Protein AF-A0A538J2Z3-F1 (afdb_monomer)

Solvent-accessible surface area (backbone atoms only — not comparable to full-atom values): 19838 Å² total; per-residue (Å²): 131,82,79,68,66,76,46,82,44,80,48,78,45,93,51,27,40,30,35,35,40,40,28,49,48,31,45,45,36,37,40,30,39,32,79,59,36,21,40,73,58,41,66,67,28,48,76,70,48,19,78,34,17,19,33,33,31,33,19,51,90,60,19,40,77,19,42,66,75,55,89,72,81,64,37,55,66,47,54,25,49,51,49,51,51,46,31,58,78,68,70,55,74,42,32,31,36,36,12,30,33,53,16,14,41,27,46,49,46,32,34,67,77,37,52,83,57,40,56,31,40,34,27,30,33,26,42,49,42,49,32,79,48,12,71,60,26,49,51,48,32,53,46,31,73,74,61,33,54,71,52,35,38,69,74,50,41,70,78,65,55,64,57,17,71,59,38,44,72,76,44,59,63,56,56,60,54,51,50,51,44,41,68,54,35,55,58,70,35,41,33,46,50,25,52,23,40,36,66,32,70,71,47,62,92,50,35,60,65,31,71,40,47,31,41,25,37,24,17,62,50,13,86,79,37,39,48,67,44,31,52,54,44,19,74,42,29,65,41,40,36,76,45,74,40,76,66,28,12,51,46,43,50,74,67,40,20,68,61,50,34,51,52,52,49,56,51,46,54,63,67,54,69,63,63,68,91,80,49,58,91,74,33,72,63,55,55,79,59,71,91,52,27,83,42,51,40,22,61,70,38,15,23,76,73,40,32,69,48,36,20,32,31,40,39,39,29,47,53,61,35,65,48,67,33,24,27,25,73,51,14,30,37,38,40,32,31,69,37,44,29,32,40,40,34,50,71,94,46,77,42,84,40,39,62,76,39,72,50,79,43,62,58,48,43,44,34,32,44,31,23,77,31,98,42,48,20,31,30,40,39,35,32,47,63,10,14,45,66,76,63,14,36,82,44,83,47,84,128

Nearest PDB structures (foldseek):
  4uhe-assembly1_A  TM=8.832E-01  e=1.847E-23  Thermogutta terrifontis
  7dq9-assembly4_D  TM=9.118E-01  e=1.592E-19  Alistipes shahii WAL 8301
  8qzu-assembly1_A  TM=8.465E-01  e=1.038E-18  Xenorhabdus hominickii
  3v48-assembly1_B  TM=8.588E-01  e=3.064E-16  Escherichia coli SE11
  6i8w-assembly2_B  TM=7.693E-01  e=3.659E-17  Pseudomonas aeruginosa

Radius of gyration: 25.0 Å; Cα contacts (8 Å, |Δi|>4): 958; chains: 1; bounding box: 60×43×73 Å

Foldseek 3Di:
DDQWDKDWDFDDDPQKTKTKIWTAFAAEEEEAEAQLFALLLQPLQQSLQRQLYTYMGIGFVQGFPMGGRDDDQDALVVRLVVVVRRCVRVVHFAHEYEYAEVSLCNVLSNCLVPVRRHQEYERELYFLQLLVCLVVLQVLLVVCVVPNDLVCCVPPCLVPPQWFPLLCVVPVCVSVVVSVRSVSGDSVSSSSSSNNSNVYDRRLVRQCVNPHAYEYEYEPAEPSRHLVRSVSSQVNHNRRDYHYHYRTGRSCCSRPSVVVSVVVVVSCCVSLVVPDQDDQVPADFDDCDDQCNQKGKGWRFFSNSSDFFKTKIKIKHQAFGKRAWKFFQQWKKKKAWQAAWKWKDWANDIDTDHHGDMDIHDHGTTMMITGHDNGIIMMIMMIGRHRDCVNRDIGGDHD

Structure (mmCIF, N/CA/C/O backbone):
data_AF-A0A538J2Z3-F1
#
_entry.id   AF-A0A538J2Z3-F1
#
loop_
_atom_site.group_PDB
_atom_site.id
_atom_site.type_symbol
_atom_site.label_atom_id
_atom_site.label_alt_id
_atom_site.label_comp_id
_atom_site.label_asym_id
_atom_site.label_entity_id
_atom_site.label_seq_id
_atom_site.pdbx_PDB_ins_code
_atom_site.Cartn_x
_atom_site.Cartn_y
_atom_site.Cartn_z
_atom_site.occupancy
_atom_site.B_iso_or_equiv
_atom_site.auth_seq_id
_atom_site.auth_comp_id
_atom_site.auth_asym_id
_atom_site.auth_atom_id
_atom_site.pdbx_PDB_model_num
ATOM 1 N N . MET A 1 1 ? 8.504 9.462 20.890 1.00 41.00 1 MET A N 1
ATOM 2 C CA . MET A 1 1 ? 7.536 8.517 20.295 1.00 41.00 1 MET A CA 1
ATOM 3 C C . MET A 1 1 ? 8.267 7.197 20.135 1.00 41.00 1 MET A C 1
ATOM 5 O O . MET A 1 1 ? 9.387 7.228 19.637 1.00 41.00 1 MET A O 1
ATOM 9 N N . SER A 1 2 ? 7.738 6.087 20.657 1.00 44.06 2 SER A N 1
ATOM 10 C CA . SER A 1 2 ? 8.337 4.771 20.404 1.00 44.06 2 SER A CA 1
ATOM 11 C C . SER A 1 2 ? 8.216 4.463 18.915 1.00 44.06 2 SER A C 1
ATOM 13 O O . SER A 1 2 ? 7.193 4.767 18.304 1.00 44.06 2 SER A O 1
ATOM 15 N N . ARG A 1 3 ? 9.271 3.908 18.320 1.00 57.22 3 ARG A N 1
ATOM 16 C CA . ARG A 1 3 ? 9.228 3.424 16.939 1.00 57.22 3 ARG A CA 1
ATOM 17 C C . ARG A 1 3 ? 8.173 2.314 16.870 1.00 57.22 3 ARG A C 1
ATOM 19 O O . ARG A 1 3 ? 8.162 1.467 17.762 1.00 57.22 3 ARG A O 1
ATOM 26 N N . ALA A 1 4 ? 7.270 2.364 15.889 1.00 67.38 4 ALA A N 1
ATOM 27 C CA . ALA A 1 4 ? 6.283 1.304 15.697 1.00 67.38 4 ALA A CA 1
ATOM 28 C C . ALA A 1 4 ? 7.004 -0.040 15.514 1.00 67.38 4 ALA A C 1
ATOM 30 O O . ALA A 1 4 ? 8.083 -0.086 14.916 1.00 67.38 4 ALA A O 1
ATOM 31 N N . GLU A 1 5 ? 6.437 -1.111 16.068 1.00 79.94 5 GLU A N 1
ATOM 32 C CA . GLU A 1 5 ? 6.980 -2.454 15.884 1.00 79.94 5 GLU A CA 1
ATOM 33 C C . GLU A 1 5 ? 6.933 -2.824 14.396 1.00 79.94 5 GLU A C 1
ATOM 35 O O . GLU A 1 5 ? 5.937 -2.576 13.713 1.00 79.94 5 GLU A O 1
ATOM 40 N N . VAL A 1 6 ? 8.040 -3.374 13.897 1.00 84.50 6 VAL A N 1
ATOM 41 C CA . VAL A 1 6 ? 8.167 -3.847 12.519 1.00 84.50 6 VAL A CA 1
ATOM 42 C C . VAL A 1 6 ? 8.043 -5.360 12.541 1.00 84.50 6 VAL A C 1
ATOM 44 O O . VAL A 1 6 ? 8.877 -6.036 13.143 1.00 84.50 6 VAL A O 1
ATOM 47 N N . ILE A 1 7 ? 7.013 -5.884 11.883 1.00 87.31 7 ILE A N 1
ATOM 48 C CA . ILE A 1 7 ? 6.755 -7.320 11.807 1.00 87.31 7 ILE A CA 1
ATOM 49 C C . ILE A 1 7 ? 7.101 -7.797 10.400 1.00 87.31 7 ILE A C 1
ATOM 51 O O . ILE A 1 7 ? 6.410 -7.464 9.436 1.00 87.31 7 ILE A O 1
ATOM 55 N N . ASP A 1 8 ? 8.152 -8.604 10.294 1.00 91.31 8 ASP A N 1
ATOM 56 C CA . ASP A 1 8 ? 8.458 -9.338 9.071 1.00 91.31 8 ASP A CA 1
ATOM 57 C C . ASP A 1 8 ? 7.622 -10.623 8.988 1.00 91.31 8 ASP A C 1
ATOM 59 O O . ASP A 1 8 ? 7.495 -11.365 9.967 1.00 91.31 8 ASP A O 1
ATOM 63 N N . ARG A 1 9 ? 7.019 -10.879 7.825 1.00 92.62 9 ARG A N 1
ATOM 64 C CA . ARG A 1 9 ? 6.172 -12.041 7.560 1.00 92.62 9 ARG A CA 1
ATOM 65 C C . ARG A 1 9 ? 6.528 -12.685 6.227 1.00 92.62 9 ARG A C 1
ATOM 67 O O . ARG A 1 9 ? 6.821 -12.024 5.232 1.00 92.62 9 ARG A O 1
ATOM 74 N N . ARG A 1 10 ? 6.403 -14.010 6.216 1.00 96.38 10 ARG A N 1
ATOM 75 C CA . ARG A 1 10 ? 6.408 -14.849 5.020 1.00 96.38 10 ARG A CA 1
ATOM 76 C C . ARG A 1 10 ? 4.995 -15.351 4.782 1.00 96.38 10 ARG A C 1
ATOM 78 O O . ARG A 1 10 ? 4.404 -15.944 5.687 1.00 96.38 10 ARG A O 1
ATOM 85 N N . VAL A 1 11 ? 4.440 -15.071 3.608 1.00 96.19 11 VAL A N 1
ATOM 86 C CA . VAL A 1 11 ? 3.064 -15.450 3.265 1.00 96.19 11 VAL A CA 1
ATOM 87 C C . VAL A 1 11 ? 3.085 -16.268 1.989 1.00 96.19 11 VAL A C 1
ATOM 89 O O . VAL A 1 11 ? 3.467 -15.774 0.932 1.00 96.19 11 VAL A O 1
ATOM 92 N N . VAL A 1 12 ? 2.675 -17.530 2.096 1.00 96.56 12 VAL A N 1
ATOM 93 C CA . VAL A 1 12 ? 2.645 -18.446 0.958 1.00 96.56 12 VAL A CA 1
ATOM 94 C C . VAL A 1 12 ? 1.263 -18.422 0.326 1.00 96.56 12 VAL A C 1
ATOM 96 O O . VAL A 1 12 ? 0.304 -18.916 0.916 1.00 96.56 12 VAL A O 1
ATOM 99 N N . VAL A 1 13 ? 1.174 -17.881 -0.885 1.00 94.38 13 VAL A N 1
ATOM 100 C CA . VAL A 1 13 ? -0.031 -17.902 -1.721 1.00 94.38 13 VAL A CA 1
ATOM 101 C C . VAL A 1 13 ? 0.359 -18.138 -3.172 1.00 94.38 13 VAL A C 1
ATOM 103 O O . VAL A 1 13 ? 1.462 -17.798 -3.588 1.00 94.38 13 VAL A O 1
ATOM 106 N N . ASP A 1 14 ? -0.526 -18.774 -3.936 1.00 90.69 14 ASP A N 1
ATOM 107 C CA . ASP A 1 14 ? -0.345 -19.013 -5.373 1.00 90.69 14 ASP A CA 1
ATOM 108 C C . ASP A 1 14 ? 1.053 -19.546 -5.778 1.00 90.69 14 ASP A C 1
ATOM 110 O O . ASP A 1 14 ? 1.689 -19.102 -6.740 1.00 90.69 14 ASP A O 1
ATOM 114 N N . SER A 1 15 ? 1.559 -20.513 -5.005 1.00 90.00 15 SER A N 1
ATOM 115 C CA . SER A 1 15 ? 2.888 -21.121 -5.189 1.00 90.00 15 SER A CA 1
ATOM 116 C C . SER A 1 15 ? 4.041 -20.107 -5.170 1.00 90.00 15 SER A C 1
ATOM 118 O O . SER A 1 15 ? 5.036 -20.245 -5.885 1.00 90.00 15 SER A O 1
ATOM 120 N N . CYS A 1 16 ? 3.919 -19.075 -4.343 1.00 94.94 16 CYS A N 1
ATOM 121 C CA . CYS A 1 16 ? 4.956 -18.092 -4.087 1.00 94.94 16 CYS A CA 1
ATOM 122 C C . CYS A 1 16 ? 4.977 -17.734 -2.599 1.00 94.94 16 CYS A C 1
ATOM 124 O O . CYS A 1 16 ? 3.941 -17.605 -1.956 1.00 94.94 16 CYS A O 1
ATOM 126 N N . ASP A 1 17 ? 6.179 -17.637 -2.047 1.00 97.06 17 ASP A N 1
ATOM 127 C CA . ASP A 1 17 ? 6.449 -17.260 -0.668 1.00 97.06 17 ASP A CA 1
ATOM 128 C C . ASP A 1 17 ? 6.865 -15.783 -0.637 1.00 97.06 17 ASP A C 1
ATOM 130 O O . ASP A 1 17 ? 8.017 -15.435 -0.932 1.00 97.06 17 ASP A O 1
ATOM 134 N N . PHE A 1 18 ? 5.892 -14.919 -0.346 1.00 98.06 18 PHE A N 1
ATOM 135 C CA . PHE A 1 18 ? 6.031 -13.467 -0.376 1.00 98.06 18 PHE A CA 1
ATOM 136 C C . PHE A 1 18 ? 6.724 -12.939 0.877 1.00 98.06 18 PHE A C 1
ATOM 138 O O . PHE A 1 18 ? 6.361 -13.301 2.000 1.00 98.06 18 PHE A O 1
ATOM 145 N N . ARG A 1 19 ? 7.679 -12.023 0.687 1.00 97.56 19 ARG A N 1
ATOM 146 C CA . ARG A 1 19 ? 8.205 -11.166 1.756 1.00 97.56 19 ARG A CA 1
ATOM 147 C C . ARG A 1 19 ? 7.225 -10.016 1.984 1.00 97.56 19 ARG A C 1
ATOM 149 O O . ARG A 1 19 ? 6.944 -9.240 1.070 1.00 97.56 19 ARG A O 1
ATOM 156 N N . VAL A 1 20 ? 6.724 -9.914 3.212 1.00 98.00 20 VAL A N 1
ATOM 157 C CA . VAL A 1 20 ? 5.805 -8.856 3.637 1.00 98.00 20 VAL A CA 1
ATOM 158 C C . VAL A 1 20 ? 6.331 -8.206 4.903 1.00 98.00 20 VAL A C 1
ATOM 160 O O . VAL A 1 20 ? 6.699 -8.888 5.855 1.00 98.00 20 VAL A O 1
ATOM 163 N N . GLU A 1 21 ? 6.334 -6.882 4.941 1.00 97.38 21 GLU A N 1
ATOM 164 C CA . GLU A 1 21 ? 6.590 -6.114 6.155 1.00 97.38 21 GLU A CA 1
ATOM 165 C C . GLU A 1 21 ? 5.318 -5.405 6.598 1.00 97.38 21 GLU A C 1
ATOM 167 O O . GLU A 1 21 ? 4.647 -4.784 5.776 1.00 97.38 21 GLU A O 1
ATOM 172 N N . VAL A 1 22 ? 4.995 -5.467 7.888 1.00 96.06 22 VAL A N 1
ATOM 173 C CA . VAL A 1 22 ? 3.856 -4.749 8.467 1.00 96.06 22 VAL A CA 1
ATOM 174 C C . VAL A 1 22 ? 4.349 -3.822 9.567 1.00 96.06 22 VAL A C 1
ATOM 176 O O . VAL A 1 22 ? 5.048 -4.260 10.482 1.00 96.06 22 VAL A O 1
ATOM 179 N N . VAL A 1 23 ? 3.969 -2.547 9.481 1.00 93.50 23 VAL A N 1
ATOM 180 C CA . VAL A 1 23 ? 4.311 -1.516 10.466 1.00 93.50 23 VAL A CA 1
ATOM 181 C C . VAL A 1 23 ? 3.078 -0.699 10.822 1.00 93.50 23 VAL A C 1
ATOM 183 O O . VAL A 1 23 ? 2.378 -0.200 9.943 1.00 93.50 23 VAL A O 1
ATOM 186 N N . GLY A 1 24 ? 2.848 -0.510 12.119 1.00 88.44 24 GLY A N 1
ATOM 187 C CA . GLY A 1 24 ? 1.710 0.259 12.618 1.00 88.44 24 GLY A CA 1
ATOM 188 C C . GLY A 1 24 ? 0.384 -0.504 12.579 1.00 88.44 24 GLY A C 1
ATOM 189 O O . GLY A 1 24 ? 0.312 -1.684 12.236 1.00 88.44 24 GLY A O 1
ATOM 190 N N . GLU A 1 25 ? -0.678 0.197 12.961 1.00 80.75 25 GLU A N 1
ATOM 191 C CA .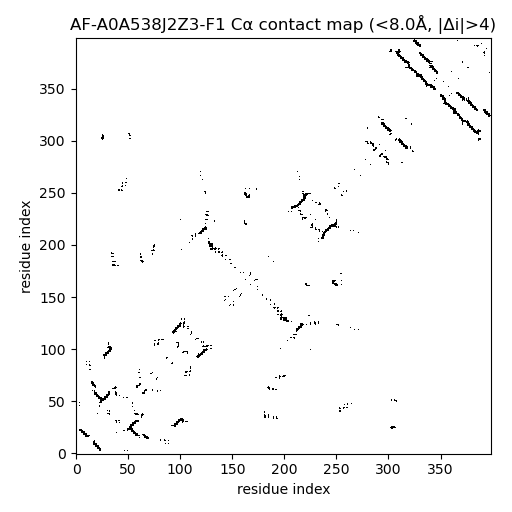 GLU A 1 25 ? -2.040 -0.323 13.067 1.00 80.75 25 GLU A CA 1
ATOM 192 C C . GLU A 1 25 ? -3.026 0.678 12.458 1.00 80.75 25 GLU A C 1
ATOM 194 O O . GLU A 1 25 ? -2.771 1.883 12.427 1.00 80.75 25 GLU A O 1
ATOM 199 N N . GLY A 1 26 ? -4.177 0.176 12.013 1.00 85.25 26 GLY A N 1
ATOM 200 C CA . GLY A 1 26 ? -5.288 0.986 11.533 1.00 85.25 26 GLY A CA 1
ATOM 201 C C . GLY A 1 26 ? -5.664 0.696 10.094 1.00 85.25 26 GLY A C 1
ATOM 202 O O . GLY A 1 26 ? -5.725 -0.466 9.698 1.00 85.25 26 GLY A O 1
ATOM 203 N N . ILE A 1 27 ? -5.975 1.736 9.317 1.00 87.94 27 ILE A N 1
ATOM 204 C CA . ILE A 1 27 ? -6.420 1.547 7.931 1.00 87.94 27 ILE A CA 1
ATOM 205 C C . ILE A 1 27 ? -5.251 0.971 7.113 1.00 87.94 27 ILE A C 1
ATOM 207 O O . ILE A 1 27 ? -4.165 1.556 7.138 1.00 87.94 27 ILE A O 1
ATOM 211 N N . PRO A 1 28 ? -5.442 -0.155 6.400 1.00 94.88 28 PRO A N 1
ATOM 212 C CA . PRO A 1 28 ? -4.362 -0.793 5.664 1.00 94.88 28 PRO A CA 1
ATOM 213 C C . PRO A 1 28 ? -3.946 0.042 4.450 1.00 94.88 28 PRO A C 1
ATOM 215 O O . PRO A 1 28 ? -4.768 0.363 3.585 1.00 94.88 28 PRO A O 1
ATOM 218 N N . VAL A 1 29 ? -2.655 0.364 4.385 1.00 98.25 29 VAL A N 1
ATOM 219 C CA . VAL A 1 29 ? -1.991 1.069 3.284 1.00 98.25 29 VAL A CA 1
ATOM 220 C C . VAL A 1 29 ? -0.923 0.142 2.715 1.00 98.25 29 VAL A C 1
ATOM 222 O O . VAL A 1 29 ? 0.099 -0.102 3.352 1.00 98.25 29 VAL A O 1
ATOM 225 N N . VAL A 1 30 ? -1.165 -0.393 1.522 1.00 98.75 30 VAL A N 1
ATOM 226 C CA . VAL A 1 30 ? -0.292 -1.388 0.890 1.00 98.75 30 VAL A CA 1
ATOM 227 C C . VAL A 1 30 ? 0.628 -0.690 -0.103 1.00 98.75 30 VAL A C 1
ATOM 229 O O . VAL A 1 30 ? 0.150 -0.049 -1.040 1.00 98.75 30 VAL A O 1
ATOM 232 N N . LEU A 1 31 ? 1.937 -0.809 0.109 1.00 98.81 31 LEU A N 1
ATOM 233 C CA . LEU A 1 31 ? 2.979 -0.160 -0.678 1.00 98.81 31 LEU A CA 1
ATOM 234 C C . LEU A 1 31 ? 3.563 -1.140 -1.708 1.00 98.81 31 LEU A C 1
ATOM 236 O O . LEU A 1 31 ? 4.157 -2.155 -1.341 1.00 98.81 31 LEU A O 1
ATOM 240 N N . LEU A 1 32 ? 3.416 -0.823 -2.998 1.00 98.75 32 LEU A N 1
ATOM 241 C CA . LEU A 1 32 ? 3.854 -1.651 -4.128 1.00 98.75 32 LEU A CA 1
ATOM 242 C C . LEU A 1 32 ? 5.011 -0.972 -4.867 1.00 98.75 32 LEU A C 1
ATOM 244 O O . LEU A 1 32 ? 4.852 0.112 -5.429 1.00 98.75 32 LEU A O 1
ATOM 248 N N . HIS A 1 33 ? 6.187 -1.595 -4.857 1.00 98.31 33 HIS A N 1
ATOM 249 C CA . HIS A 1 33 ? 7.401 -1.015 -5.435 1.00 98.31 33 HIS A CA 1
ATOM 250 C C . HIS A 1 33 ? 7.416 -1.029 -6.978 1.00 98.31 33 HIS A C 1
ATOM 252 O O . HIS A 1 33 ? 6.667 -1.759 -7.630 1.00 98.31 33 HIS A O 1
ATOM 258 N N . GLY A 1 34 ? 8.303 -0.218 -7.561 1.00 96.44 34 GLY A N 1
ATOM 259 C CA . GLY A 1 34 ? 8.553 -0.172 -9.001 1.00 96.44 34 GLY A CA 1
ATOM 260 C C . GLY A 1 34 ? 9.442 -1.307 -9.519 1.00 96.44 34 GLY A C 1
ATOM 261 O O . GLY A 1 34 ? 9.968 -2.118 -8.757 1.00 96.44 34 GLY A O 1
ATOM 262 N N . LEU A 1 35 ? 9.629 -1.345 -10.840 1.00 94.19 35 LEU A N 1
ATOM 263 C CA . LEU A 1 35 ? 10.481 -2.322 -11.519 1.00 94.19 35 LEU A CA 1
ATOM 264 C C . LEU A 1 35 ? 11.902 -2.303 -10.942 1.00 94.19 35 LEU A C 1
ATOM 266 O O . LEU A 1 35 ? 12.519 -1.240 -10.857 1.00 94.19 35 LEU A O 1
ATOM 270 N N . GLY A 1 36 ? 12.437 -3.480 -10.612 1.00 88.31 36 GLY A N 1
ATOM 271 C CA . GLY A 1 36 ? 13.819 -3.597 -10.145 1.00 88.31 36 GLY A CA 1
ATOM 272 C C . GLY A 1 36 ? 14.089 -3.061 -8.746 1.00 88.31 36 GLY A C 1
ATOM 273 O O . GLY A 1 36 ? 15.242 -2.950 -8.342 1.00 88.31 36 GLY A O 1
ATOM 274 N N . ALA A 1 37 ? 13.035 -2.702 -8.026 1.00 93.12 37 ALA A N 1
ATOM 275 C CA . ALA A 1 37 ? 13.090 -2.390 -6.615 1.00 93.12 37 ALA A CA 1
ATOM 276 C C . ALA A 1 37 ? 12.543 -3.571 -5.800 1.00 93.12 37 ALA A C 1
ATOM 278 O O . ALA A 1 37 ? 12.226 -4.630 -6.335 1.00 93.12 37 ALA A O 1
ATOM 279 N N . SER A 1 38 ? 12.429 -3.364 -4.498 1.00 96.50 38 SER A N 1
ATOM 280 C CA . SER A 1 38 ? 11.701 -4.213 -3.561 1.00 96.50 38 SER A CA 1
ATOM 281 C C . SER A 1 38 ? 10.982 -3.306 -2.555 1.00 96.50 38 SER A C 1
ATOM 283 O O . SER A 1 38 ? 11.016 -2.075 -2.682 1.00 96.50 38 SER A O 1
ATOM 285 N N . SER A 1 39 ? 10.360 -3.876 -1.527 1.00 96.12 39 SER A N 1
ATOM 286 C CA . SER A 1 39 ? 9.827 -3.152 -0.365 1.00 96.12 39 SER A CA 1
ATOM 287 C C . SER A 1 39 ? 10.819 -2.141 0.227 1.00 96.12 39 SER A C 1
ATOM 289 O O . SER A 1 39 ? 10.395 -1.089 0.705 1.00 96.12 39 SER A O 1
ATOM 291 N N . VAL A 1 40 ? 12.131 -2.384 0.108 1.00 95.75 40 VAL A N 1
ATOM 292 C CA . VAL A 1 40 ? 13.205 -1.482 0.567 1.00 95.75 40 VAL A CA 1
ATOM 293 C C . VAL A 1 40 ? 13.078 -0.064 -0.007 1.00 95.75 40 VAL A C 1
ATOM 295 O O . VAL A 1 40 ? 13.446 0.895 0.671 1.00 95.75 40 VAL A O 1
ATOM 298 N N . LEU A 1 41 ? 12.488 0.110 -1.198 1.00 97.19 41 LEU A N 1
ATOM 299 C CA . LEU A 1 41 ? 12.209 1.431 -1.785 1.00 97.19 41 LEU A CA 1
ATOM 300 C C . LEU A 1 41 ? 11.458 2.358 -0.818 1.00 97.19 41 LEU A C 1
ATOM 302 O O . LEU A 1 41 ? 11.676 3.566 -0.801 1.00 97.19 41 LEU A O 1
ATOM 306 N N . TRP A 1 42 ? 10.579 1.791 0.004 1.00 97.81 42 TRP A N 1
ATOM 307 C CA . TRP A 1 42 ? 9.683 2.541 0.872 1.00 97.81 42 TRP A CA 1
ATOM 308 C C . TRP A 1 42 ? 10.282 2.886 2.236 1.00 97.81 42 TRP A C 1
ATOM 310 O O . TRP A 1 42 ? 9.592 3.502 3.046 1.00 97.81 42 TRP A O 1
ATOM 320 N N . HIS A 1 43 ? 11.540 2.532 2.524 1.00 94.69 43 HIS A N 1
ATOM 321 C CA . HIS A 1 43 ? 12.116 2.713 3.863 1.00 94.69 43 HIS A CA 1
ATOM 322 C C . HIS A 1 43 ? 12.129 4.180 4.343 1.00 94.69 43 HIS A C 1
ATOM 324 O O . HIS A 1 43 ? 11.993 4.407 5.545 1.00 94.69 43 HIS A O 1
ATOM 330 N N . ARG A 1 44 ? 12.226 5.169 3.433 1.00 96.25 44 ARG A N 1
ATOM 331 C CA . ARG A 1 44 ? 12.131 6.609 3.765 1.00 96.25 44 ARG A CA 1
ATOM 332 C C . ARG A 1 44 ? 10.690 7.108 3.956 1.00 96.25 44 ARG A C 1
ATOM 334 O O . ARG A 1 44 ? 10.478 8.130 4.592 1.00 96.25 44 ARG A O 1
ATOM 341 N N . VAL A 1 45 ? 9.694 6.388 3.434 1.00 97.81 45 VAL A N 1
ATOM 342 C CA . VAL A 1 45 ? 8.269 6.784 3.442 1.00 97.81 45 VAL A CA 1
ATOM 343 C C . VAL A 1 45 ? 7.481 6.075 4.552 1.00 97.81 45 VAL A C 1
ATOM 345 O O . VAL A 1 45 ? 6.602 6.665 5.182 1.00 97.81 45 VAL A O 1
ATOM 348 N N . ARG A 1 46 ? 7.808 4.806 4.820 1.00 95.69 46 ARG A N 1
ATOM 349 C CA . ARG A 1 46 ? 7.095 3.900 5.734 1.00 95.69 46 ARG A CA 1
ATOM 350 C C . ARG A 1 46 ? 6.826 4.514 7.105 1.00 95.69 46 ARG A C 1
ATOM 352 O O . ARG A 1 46 ? 5.680 4.531 7.551 1.00 95.69 46 ARG A O 1
ATOM 359 N N . ASP A 1 47 ? 7.868 5.023 7.763 1.00 91.88 47 ASP A N 1
ATOM 360 C CA . ASP A 1 47 ? 7.774 5.503 9.149 1.00 91.88 47 ASP A CA 1
ATOM 361 C C . ASP A 1 47 ? 6.903 6.778 9.247 1.00 91.88 47 ASP A C 1
ATOM 363 O O . ASP A 1 47 ? 6.259 7.002 10.271 1.00 91.88 47 ASP A O 1
ATOM 367 N N . GLY A 1 48 ? 6.812 7.576 8.173 1.00 92.31 48 GLY A N 1
ATOM 368 C CA . GLY A 1 48 ? 5.932 8.748 8.093 1.00 92.31 48 GLY A CA 1
ATOM 369 C C . GLY A 1 48 ? 4.453 8.406 7.862 1.00 92.31 48 GLY A C 1
ATOM 370 O O . GLY A 1 48 ? 3.558 9.147 8.285 1.00 92.31 48 GLY A O 1
ATOM 371 N N . LEU A 1 49 ? 4.173 7.261 7.231 1.00 94.31 49 LEU A N 1
ATOM 372 C CA . LEU A 1 49 ? 2.809 6.767 7.031 1.00 94.31 49 LEU A CA 1
ATOM 373 C C . LEU A 1 49 ? 2.293 5.957 8.227 1.00 94.31 49 LEU A C 1
ATOM 375 O O . LEU A 1 49 ? 1.115 6.064 8.534 1.00 94.31 49 LEU A O 1
ATOM 379 N N . ALA A 1 50 ? 3.143 5.221 8.949 1.00 90.50 50 ALA A N 1
ATOM 380 C CA . ALA A 1 50 ? 2.732 4.325 10.041 1.00 90.50 50 ALA A CA 1
ATOM 381 C C . ALA A 1 50 ? 1.812 4.937 11.130 1.00 90.50 50 ALA A C 1
ATOM 383 O O . ALA A 1 50 ? 0.964 4.221 11.666 1.00 90.50 50 ALA A O 1
ATOM 384 N N . PRO A 1 51 ? 1.907 6.231 11.500 1.00 83.81 51 PRO A N 1
ATOM 385 C CA . PRO A 1 51 ? 0.971 6.814 12.458 1.00 83.81 51 PRO A CA 1
ATOM 386 C C . PRO A 1 51 ? -0.472 6.858 11.919 1.00 83.81 51 PRO A C 1
ATOM 388 O O . PRO A 1 51 ? -0.788 7.670 11.042 1.00 83.81 51 PRO A O 1
ATOM 391 N N . GLY A 1 52 ? -1.345 6.022 12.494 1.00 79.25 52 GLY A N 1
ATOM 392 C CA . GLY A 1 52 ? -2.774 5.911 12.157 1.00 79.25 52 GLY A CA 1
ATOM 393 C C . GLY A 1 52 ? -3.096 4.952 11.003 1.00 79.25 52 GLY A C 1
ATOM 394 O O . GLY A 1 52 ? -4.269 4.781 10.667 1.00 79.25 52 GLY A O 1
ATOM 395 N N . TYR A 1 53 ? -2.075 4.328 10.411 1.00 89.25 53 TYR A N 1
ATOM 396 C CA . TYR A 1 53 ? -2.211 3.412 9.285 1.00 89.25 53 TYR A CA 1
ATOM 397 C C . TYR A 1 53 ? -1.427 2.122 9.538 1.00 89.25 53 TYR A C 1
ATOM 399 O O . TYR A 1 53 ? -0.305 2.147 10.042 1.00 89.25 53 TYR A O 1
ATOM 407 N N . GLN A 1 54 ? -1.995 0.991 9.123 1.00 93.00 54 GLN A N 1
ATOM 408 C CA . GLN A 1 54 ? -1.254 -0.263 9.022 1.00 93.00 54 GLN A CA 1
ATOM 409 C C . GLN A 1 54 ? -0.539 -0.273 7.669 1.00 93.00 54 GLN A C 1
ATOM 411 O O . GLN A 1 54 ? -1.155 -0.523 6.633 1.00 93.00 54 GLN A O 1
ATOM 416 N N . VAL A 1 55 ? 0.753 0.038 7.657 1.00 97.81 55 VAL A N 1
ATOM 417 C CA . VAL A 1 55 ? 1.549 0.104 6.429 1.00 97.81 55 VAL A CA 1
ATOM 418 C C . VAL A 1 55 ? 2.083 -1.286 6.110 1.00 97.81 55 VAL A C 1
ATOM 420 O O . VAL A 1 55 ? 2.795 -1.882 6.916 1.00 97.81 55 VAL A O 1
ATOM 423 N N . VAL A 1 56 ? 1.733 -1.797 4.932 1.00 98.44 56 VAL A N 1
ATOM 424 C CA . VAL A 1 56 ? 2.072 -3.146 4.471 1.00 98.44 56 VAL A CA 1
ATOM 425 C C . VAL A 1 56 ? 2.948 -3.037 3.233 1.00 98.44 56 VAL A C 1
ATOM 427 O O . VAL A 1 56 ? 2.492 -2.582 2.189 1.00 98.44 56 VAL A O 1
ATOM 430 N N . LEU A 1 57 ? 4.208 -3.438 3.334 1.00 98.31 57 LEU A N 1
ATOM 431 C CA . LEU A 1 57 ? 5.150 -3.418 2.223 1.00 98.31 57 LEU A CA 1
ATOM 432 C C . LEU A 1 57 ? 5.256 -4.829 1.667 1.00 98.31 57 LEU A C 1
ATOM 434 O O . LEU A 1 57 ? 5.408 -5.782 2.431 1.00 98.31 57 LEU A O 1
ATOM 438 N N . VAL A 1 58 ? 5.196 -4.957 0.347 1.00 97.50 58 VAL A N 1
ATOM 439 C CA . VAL A 1 58 ? 5.234 -6.253 -0.332 1.00 97.50 58 VAL A CA 1
ATOM 440 C C . VAL A 1 58 ? 6.363 -6.250 -1.347 1.00 97.50 58 VAL A C 1
ATOM 442 O O . VAL A 1 58 ? 6.434 -5.344 -2.178 1.00 97.50 58 VAL A O 1
ATOM 445 N N . ASP A 1 59 ? 7.206 -7.279 -1.312 1.00 98.06 59 ASP A N 1
ATOM 446 C CA . ASP A 1 59 ? 8.061 -7.620 -2.449 1.00 98.06 59 ASP A CA 1
ATOM 447 C C . ASP A 1 59 ? 7.206 -8.364 -3.476 1.00 98.06 59 ASP A C 1
ATOM 449 O O . ASP A 1 59 ? 6.716 -9.464 -3.210 1.00 98.06 59 ASP A O 1
ATOM 453 N N . LEU A 1 60 ? 6.986 -7.763 -4.645 1.00 97.88 60 LEU A N 1
ATOM 454 C CA . LEU A 1 60 ? 6.210 -8.381 -5.718 1.00 97.88 60 LEU A CA 1
ATOM 455 C C . LEU A 1 60 ? 6.865 -9.691 -6.186 1.00 97.88 60 LEU A C 1
ATOM 457 O O . LEU A 1 60 ? 8.065 -9.914 -6.020 1.00 97.88 60 LEU A O 1
ATOM 461 N N . ARG A 1 61 ? 6.077 -10.566 -6.822 1.00 97.19 61 ARG A N 1
ATOM 462 C CA . ARG A 1 61 ? 6.598 -11.790 -7.443 1.00 97.19 61 ARG A CA 1
ATOM 463 C C . ARG A 1 61 ? 7.742 -11.449 -8.405 1.00 97.19 61 ARG A C 1
ATOM 465 O O . ARG A 1 61 ? 7.560 -10.635 -9.315 1.00 97.19 61 ARG A O 1
ATOM 472 N N . GLY A 1 62 ? 8.879 -12.120 -8.219 1.00 95.12 62 GLY A N 1
ATOM 473 C CA . GLY A 1 62 ? 10.103 -11.902 -8.992 1.00 95.12 62 GLY A CA 1
ATOM 474 C C . GLY A 1 62 ? 10.936 -10.705 -8.524 1.00 95.12 62 GLY A C 1
ATOM 475 O O . GLY A 1 62 ? 11.737 -10.200 -9.304 1.00 95.12 62 GLY A O 1
ATOM 476 N N . ALA A 1 63 ? 10.734 -10.210 -7.302 1.00 95.94 63 ALA A N 1
ATOM 477 C CA . ALA A 1 63 ? 11.485 -9.088 -6.752 1.00 95.94 63 ALA A CA 1
ATOM 478 C C . ALA A 1 63 ? 11.930 -9.336 -5.307 1.00 95.94 63 ALA A C 1
ATOM 480 O O . ALA A 1 63 ? 11.282 -10.069 -4.556 1.00 95.94 63 ALA A O 1
ATOM 481 N N . GLY A 1 64 ? 13.027 -8.678 -4.925 1.00 94.56 64 GLY A N 1
ATOM 482 C CA . GLY A 1 64 ? 13.556 -8.691 -3.563 1.00 94.56 64 GLY A CA 1
ATOM 483 C C . GLY A 1 64 ? 13.722 -10.099 -2.987 1.00 94.56 64 GLY A C 1
ATOM 484 O O . GLY A 1 64 ? 14.364 -10.963 -3.580 1.00 94.56 64 GLY A O 1
ATOM 485 N N . GLU A 1 65 ? 13.142 -10.326 -1.812 1.00 95.00 65 GLU A N 1
ATOM 486 C CA . GLU A 1 65 ? 13.231 -11.593 -1.087 1.00 95.00 65 GLU A CA 1
ATOM 487 C C . GLU A 1 65 ? 12.040 -12.531 -1.345 1.00 95.00 65 GLU A C 1
ATOM 489 O O . GLU A 1 65 ? 11.982 -13.624 -0.766 1.00 95.00 65 GLU A O 1
ATOM 494 N N . THR A 1 66 ? 11.074 -12.146 -2.183 1.00 96.44 66 THR A N 1
ATOM 495 C CA . THR A 1 66 ? 9.945 -13.012 -2.557 1.00 96.44 66 THR A CA 1
ATOM 496 C C . THR A 1 66 ? 10.435 -14.192 -3.395 1.00 96.44 66 THR A C 1
ATOM 498 O O . THR A 1 66 ? 11.156 -14.029 -4.376 1.00 96.44 66 THR A O 1
ATOM 501 N N . ARG A 1 67 ? 10.051 -15.415 -3.004 1.00 94.44 67 ARG A N 1
ATOM 502 C CA . ARG A 1 67 ? 10.545 -16.661 -3.615 1.00 94.44 67 ARG A CA 1
ATOM 503 C C . ARG A 1 67 ? 9.422 -17.380 -4.340 1.00 94.44 67 ARG A C 1
ATOM 505 O O . ARG A 1 67 ? 8.419 -17.745 -3.734 1.00 94.44 67 ARG A O 1
ATOM 512 N N . GLU A 1 68 ? 9.589 -17.629 -5.631 1.00 92.19 68 GLU A N 1
ATOM 513 C CA . GLU A 1 68 ? 8.655 -18.471 -6.381 1.00 92.19 68 GLU A CA 1
ATOM 514 C C . GLU A 1 68 ? 8.917 -19.952 -6.081 1.00 92.19 68 GLU A C 1
ATOM 516 O O . GLU A 1 68 ? 10.043 -20.427 -6.225 1.00 92.19 68 GLU A O 1
ATOM 521 N N . ILE A 1 69 ? 7.873 -20.678 -5.666 1.00 90.25 69 ILE A N 1
ATOM 522 C CA . ILE A 1 69 ? 7.910 -22.142 -5.537 1.00 90.25 69 ILE A CA 1
ATOM 523 C C . ILE A 1 69 ? 7.747 -22.741 -6.936 1.00 90.25 69 ILE A C 1
ATOM 525 O O . ILE A 1 69 ? 8.583 -23.530 -7.367 1.00 90.25 69 ILE A O 1
ATOM 529 N N . ASP A 1 70 ? 6.729 -22.270 -7.663 1.00 86.25 70 ASP A N 1
ATOM 530 C CA . ASP A 1 70 ? 6.524 -22.558 -9.080 1.00 86.25 70 ASP A CA 1
ATOM 531 C C . ASP A 1 70 ? 6.629 -21.260 -9.888 1.00 86.25 70 ASP A C 1
ATOM 533 O O . ASP A 1 70 ? 5.883 -20.304 -9.652 1.00 86.25 70 ASP A O 1
ATOM 537 N N . ARG A 1 71 ? 7.560 -21.221 -10.853 1.00 86.81 71 ARG A N 1
ATOM 538 C CA . ARG A 1 71 ? 7.767 -20.043 -11.710 1.00 86.81 71 ARG A CA 1
ATOM 539 C C . ARG A 1 71 ? 6.567 -19.826 -12.629 1.00 86.81 71 ARG A C 1
ATOM 541 O O . ARG A 1 71 ? 6.200 -20.718 -13.395 1.00 86.81 71 ARG A O 1
ATOM 548 N N . LYS A 1 72 ? 6.017 -18.610 -12.608 1.00 88.88 72 LYS A N 1
ATOM 549 C CA . LYS A 1 72 ? 4.923 -18.181 -13.497 1.00 88.88 72 LYS A CA 1
ATOM 550 C C . LYS A 1 72 ? 5.362 -17.136 -14.513 1.00 88.88 72 LYS A C 1
ATOM 552 O O . LYS A 1 72 ? 6.375 -16.461 -14.352 1.00 88.88 72 LYS A O 1
ATOM 557 N N . GLU A 1 73 ? 4.582 -16.976 -15.574 1.00 93.19 73 GLU A N 1
ATOM 558 C CA . GLU A 1 73 ? 4.737 -15.816 -16.448 1.00 93.19 73 GLU A CA 1
ATOM 559 C C . GLU A 1 73 ? 4.350 -14.544 -15.682 1.00 93.19 73 GLU A C 1
ATOM 561 O O . GLU A 1 73 ? 3.302 -14.490 -15.030 1.00 93.19 73 GLU A O 1
ATOM 566 N N . LEU A 1 74 ? 5.221 -13.534 -15.724 1.00 96.56 74 LEU A N 1
ATOM 567 C CA . LEU A 1 74 ? 4.958 -12.248 -15.087 1.00 96.56 74 LEU A CA 1
ATOM 568 C C . LEU A 1 74 ? 4.104 -11.394 -16.022 1.00 96.56 74 LEU A C 1
ATOM 570 O O . LEU A 1 74 ? 4.387 -11.275 -17.210 1.00 96.56 74 LEU A O 1
ATOM 574 N N . SER A 1 75 ? 3.053 -10.802 -15.473 1.00 97.06 75 SER A N 1
ATOM 575 C CA . SER A 1 75 ? 2.153 -9.892 -16.173 1.00 97.06 75 SER A CA 1
ATOM 576 C C . SER A 1 75 ? 1.400 -9.050 -15.144 1.00 97.06 75 SER A C 1
ATOM 578 O O . SER A 1 75 ? 1.352 -9.409 -13.964 1.00 97.06 75 SER A O 1
ATOM 580 N N . LEU A 1 76 ? 0.764 -7.959 -15.583 1.00 97.38 76 LEU A N 1
ATOM 581 C CA . LEU A 1 76 ? -0.126 -7.180 -14.713 1.00 97.38 76 LEU A CA 1
ATOM 582 C C . LEU A 1 76 ? -1.245 -8.046 -14.115 1.00 97.38 76 LEU A C 1
ATOM 584 O O . LEU A 1 76 ? -1.585 -7.866 -12.949 1.00 97.38 76 LEU A O 1
ATOM 588 N N . GLU A 1 77 ? -1.774 -9.011 -14.874 1.00 97.06 77 GLU A N 1
ATOM 589 C CA . GLU A 1 77 ? -2.771 -9.966 -14.376 1.00 97.06 77 GLU A CA 1
ATOM 590 C C . GLU A 1 77 ? -2.193 -10.856 -13.270 1.00 97.06 77 GLU A C 1
ATOM 592 O O . GLU A 1 77 ? -2.808 -10.979 -12.214 1.00 97.06 77 GLU A O 1
ATOM 597 N N . THR A 1 78 ? -0.993 -11.412 -13.472 1.00 97.31 78 THR A N 1
ATOM 598 C CA . THR A 1 78 ? -0.319 -12.255 -12.473 1.00 97.31 78 THR A CA 1
ATOM 599 C C . THR A 1 78 ? -0.088 -11.480 -11.176 1.00 97.31 78 THR A C 1
ATOM 601 O O . THR A 1 78 ? -0.516 -11.932 -10.119 1.00 97.31 78 THR A O 1
ATOM 604 N N . TRP A 1 79 ? 0.502 -10.280 -11.243 1.00 98.06 79 TRP A N 1
ATOM 605 C CA . TRP A 1 79 ? 0.770 -9.476 -10.045 1.00 98.06 79 TRP A CA 1
ATOM 606 C C . TRP A 1 79 ? -0.509 -9.010 -9.337 1.00 98.06 79 TRP A C 1
ATOM 608 O O . TRP A 1 79 ? -0.558 -8.991 -8.109 1.00 98.06 79 TRP A O 1
ATOM 618 N N . ALA A 1 80 ? -1.560 -8.644 -10.078 1.00 98.00 80 ALA A N 1
ATOM 619 C CA . ALA A 1 80 ? -2.839 -8.266 -9.474 1.00 98.00 80 ALA A CA 1
ATOM 620 C C . ALA A 1 80 ? -3.576 -9.472 -8.860 1.00 98.00 80 ALA A C 1
ATOM 622 O O . ALA A 1 80 ? -4.285 -9.316 -7.863 1.00 98.00 80 ALA A O 1
ATOM 623 N N . GLY A 1 81 ? -3.418 -10.665 -9.440 1.00 97.75 81 GLY A N 1
ATOM 624 C CA . GLY A 1 81 ? -3.902 -11.928 -8.884 1.00 97.75 81 GLY A CA 1
ATOM 625 C C . GLY A 1 81 ? -3.187 -12.288 -7.583 1.00 97.75 81 GLY A C 1
ATOM 626 O O . GLY A 1 81 ? -3.850 -12.492 -6.569 1.00 97.75 81 GLY A O 1
ATOM 627 N N . ASP A 1 82 ? -1.852 -12.253 -7.593 1.00 97.94 82 ASP A N 1
ATOM 628 C CA . ASP A 1 82 ? -1.009 -12.454 -6.410 1.00 97.94 82 ASP A CA 1
ATOM 629 C C . ASP A 1 82 ? -1.397 -11.495 -5.279 1.00 97.94 82 ASP A C 1
ATOM 631 O O . ASP A 1 82 ? -1.580 -11.913 -4.138 1.00 97.94 82 ASP A O 1
ATOM 635 N N . LEU A 1 83 ? -1.586 -10.209 -5.601 1.00 98.44 83 LEU A N 1
ATOM 636 C CA . LEU A 1 83 ? -2.017 -9.208 -4.629 1.00 98.44 83 LEU A CA 1
ATOM 637 C C . LEU A 1 83 ? -3.377 -9.566 -4.015 1.00 98.44 83 LEU A C 1
ATOM 639 O O . LEU A 1 83 ? -3.560 -9.400 -2.816 1.00 98.44 83 LEU A O 1
ATOM 643 N N . ALA A 1 84 ? -4.331 -10.078 -4.794 1.00 98.00 84 ALA A N 1
ATOM 644 C CA . ALA A 1 84 ? -5.636 -10.472 -4.264 1.00 98.00 84 ALA A CA 1
ATOM 645 C C . ALA A 1 84 ? -5.549 -11.631 -3.270 1.00 98.00 84 ALA A C 1
ATOM 647 O O . ALA A 1 84 ? -6.128 -11.546 -2.187 1.00 98.00 84 ALA A O 1
ATOM 648 N N . GLU A 1 85 ? -4.806 -12.680 -3.622 1.00 97.69 85 GLU A N 1
ATOM 649 C CA . GLU A 1 85 ? -4.584 -13.828 -2.741 1.00 97.69 85 GLU A CA 1
ATOM 650 C C . GLU A 1 85 ? -3.817 -13.413 -1.479 1.00 97.69 85 GLU A C 1
ATOM 652 O O . GLU A 1 85 ? -4.170 -13.813 -0.369 1.00 97.69 85 GLU A O 1
ATOM 657 N N . LEU A 1 86 ? -2.812 -12.545 -1.628 1.00 97.75 86 LEU A N 1
ATOM 658 C CA . LEU A 1 86 ? -2.013 -12.043 -0.516 1.00 97.75 86 LEU A CA 1
ATOM 659 C C . LEU A 1 86 ? -2.851 -11.215 0.464 1.00 97.75 86 LEU A C 1
ATOM 661 O O . LEU A 1 86 ? -2.771 -11.428 1.673 1.00 97.75 86 LEU A O 1
ATOM 665 N N . LEU A 1 87 ? -3.676 -10.293 -0.043 1.00 97.38 87 LEU A N 1
ATOM 666 C CA . LEU A 1 87 ? -4.584 -9.501 0.791 1.00 97.38 87 LEU A CA 1
ATOM 667 C C . LEU A 1 87 ? -5.593 -10.397 1.515 1.00 97.38 87 LEU A C 1
ATOM 669 O O . LEU A 1 87 ? -5.819 -10.205 2.709 1.00 97.38 87 LEU A O 1
ATOM 673 N N . GLY A 1 88 ? -6.129 -11.415 0.832 1.00 96.12 88 GLY A N 1
ATOM 674 C CA . GLY A 1 88 ? -7.005 -12.417 1.438 1.00 96.12 88 GLY A CA 1
ATOM 675 C C . GLY A 1 88 ? -6.324 -13.192 2.570 1.00 96.12 88 GLY A C 1
ATOM 676 O O . GLY A 1 88 ? -6.875 -13.292 3.664 1.00 96.12 88 GLY A O 1
ATOM 677 N N . ALA A 1 89 ? -5.098 -13.675 2.351 1.00 96.00 89 ALA A N 1
ATOM 678 C CA . ALA A 1 89 ? -4.321 -14.401 3.359 1.00 96.00 89 ALA A CA 1
ATOM 679 C C . ALA A 1 89 ? -3.914 -13.529 4.560 1.00 96.00 89 ALA A C 1
ATOM 681 O O . ALA A 1 89 ? -3.772 -14.034 5.674 1.00 96.00 89 ALA A O 1
ATOM 682 N N . LEU A 1 90 ? -3.742 -12.222 4.350 1.00 93.56 90 LEU A N 1
ATOM 683 C CA . LEU A 1 90 ? -3.463 -11.248 5.407 1.00 93.56 90 LEU A CA 1
ATOM 684 C C . LEU A 1 90 ? -4.729 -10.747 6.124 1.00 93.56 90 LEU A C 1
ATOM 686 O O . LEU A 1 90 ? -4.603 -10.028 7.115 1.00 93.56 90 LEU A O 1
ATOM 690 N N . GLY A 1 91 ? -5.928 -11.102 5.645 1.00 93.62 91 GLY A N 1
ATOM 691 C CA . GLY A 1 91 ? -7.196 -10.587 6.171 1.00 93.62 91 GLY A CA 1
ATOM 692 C C . GLY A 1 91 ? -7.397 -9.089 5.917 1.00 93.62 91 GLY A C 1
ATOM 693 O O . GLY A 1 91 ? -8.088 -8.417 6.679 1.00 93.62 91 GLY A O 1
ATOM 694 N N . ILE A 1 92 ? -6.759 -8.540 4.879 1.00 95.31 92 ILE A N 1
ATOM 695 C CA . ILE A 1 92 ? -6.814 -7.116 4.549 1.00 95.31 92 ILE A CA 1
ATOM 696 C C . ILE A 1 92 ? -7.981 -6.857 3.601 1.00 95.31 92 ILE A C 1
ATOM 698 O O . ILE A 1 92 ? -7.955 -7.234 2.430 1.00 95.31 92 ILE A O 1
ATOM 702 N N . GLU A 1 93 ? -8.979 -6.130 4.095 1.00 90.50 93 GLU A N 1
ATOM 703 C CA . GLU A 1 93 ? -10.148 -5.739 3.313 1.00 90.50 93 GLU A CA 1
ATOM 704 C C . GLU A 1 93 ? -10.106 -4.262 2.915 1.00 90.50 93 GLU A C 1
ATOM 706 O O . GLU A 1 93 ? -9.987 -3.355 3.751 1.00 90.50 93 GLU A O 1
ATOM 711 N N . ARG A 1 94 ? -10.295 -4.014 1.614 1.00 93.12 94 ARG A N 1
ATOM 712 C CA . ARG A 1 94 ? -10.363 -2.671 1.024 1.00 93.12 94 ARG A CA 1
ATOM 713 C C . ARG A 1 94 ? -9.171 -1.794 1.423 1.00 93.12 94 ARG A C 1
ATOM 715 O O . ARG A 1 94 ? -9.379 -0.760 2.058 1.00 93.12 94 ARG A O 1
ATOM 722 N N . PRO A 1 95 ? -7.926 -2.164 1.091 1.00 97.25 95 PRO A N 1
ATOM 723 C CA . PRO A 1 95 ? -6.782 -1.316 1.392 1.00 97.25 95 PRO A CA 1
ATOM 724 C C . PRO A 1 95 ? -6.805 -0.015 0.587 1.00 97.25 95 PRO A C 1
ATOM 726 O O . PRO A 1 95 ? -7.480 0.115 -0.440 1.00 97.25 95 PRO A O 1
ATOM 729 N N . VAL A 1 96 ? -6.023 0.952 1.051 1.00 98.31 96 VAL A N 1
ATOM 730 C CA . VAL A 1 96 ? -5.443 1.966 0.172 1.00 98.31 96 VAL A CA 1
ATOM 731 C C . VAL A 1 96 ? -4.255 1.314 -0.528 1.00 98.31 96 VAL A C 1
ATOM 733 O O . VAL A 1 96 ? -3.370 0.791 0.146 1.00 98.31 96 VAL A O 1
ATOM 736 N N . LEU A 1 97 ? -4.212 1.346 -1.859 1.00 98.81 97 LEU A N 1
ATOM 737 C CA . LEU A 1 97 ? -3.034 0.884 -2.600 1.00 98.81 97 LEU A CA 1
ATOM 738 C C . LEU A 1 97 ? -2.186 2.086 -3.006 1.00 98.81 97 LEU A C 1
ATOM 740 O O . LEU A 1 97 ? -2.674 2.989 -3.685 1.00 98.81 97 LEU A O 1
ATOM 744 N N . VAL A 1 98 ? -0.917 2.080 -2.609 1.00 98.88 98 VAL A N 1
ATOM 745 C CA . VAL A 1 98 ? 0.080 3.082 -2.987 1.00 98.88 98 VAL A CA 1
ATOM 746 C C . VAL A 1 98 ? 1.131 2.379 -3.830 1.00 98.88 98 VAL A C 1
ATOM 748 O O . VAL A 1 98 ? 1.852 1.514 -3.342 1.00 98.88 98 VAL A O 1
ATOM 751 N N . GLY A 1 99 ? 1.208 2.719 -5.108 1.00 98.56 99 GLY A N 1
ATOM 752 C CA . GLY A 1 99 ? 2.138 2.089 -6.033 1.00 98.56 99 GLY A CA 1
ATOM 753 C C . GLY A 1 99 ? 3.121 3.086 -6.622 1.00 98.56 99 GLY A C 1
ATOM 754 O O . GLY A 1 99 ? 2.746 4.220 -6.913 1.00 98.56 99 GLY A O 1
ATOM 755 N N . HIS A 1 100 ? 4.360 2.650 -6.838 1.00 98.56 100 HIS A N 1
ATOM 756 C CA . HIS A 1 100 ? 5.368 3.384 -7.606 1.00 98.56 100 HIS A CA 1
ATOM 757 C C . HIS A 1 100 ? 5.600 2.707 -8.958 1.00 98.56 100 HIS A C 1
ATOM 759 O O . HIS A 1 100 ? 5.882 1.512 -8.994 1.00 98.56 100 HIS A O 1
ATOM 765 N N . SER A 1 101 ? 5.496 3.445 -10.068 1.00 96.81 101 SER A N 1
ATOM 766 C CA . SER A 1 101 ? 5.830 2.963 -11.417 1.00 96.81 101 SER A CA 1
ATOM 767 C C . SER A 1 101 ? 5.115 1.645 -11.774 1.00 96.81 101 SER A C 1
ATOM 769 O O . SER A 1 101 ? 3.884 1.618 -11.877 1.00 96.81 101 SER A O 1
ATOM 771 N N . LEU A 1 102 ? 5.841 0.527 -11.907 1.00 97.69 102 LEU A N 1
ATOM 772 C CA . LEU A 1 102 ? 5.255 -0.813 -12.060 1.00 97.69 102 LEU A CA 1
ATOM 773 C C . LEU A 1 102 ? 4.196 -1.111 -10.984 1.00 97.69 102 LEU A C 1
ATOM 775 O O . LEU A 1 102 ? 3.083 -1.510 -11.318 1.00 97.69 102 LEU A O 1
ATOM 779 N N . GLY A 1 103 ? 4.499 -0.863 -9.709 1.00 98.38 103 GLY A N 1
ATOM 780 C CA . GLY A 1 103 ? 3.567 -1.072 -8.604 1.00 98.38 103 GLY A CA 1
ATOM 781 C C . GLY A 1 103 ? 2.302 -0.218 -8.717 1.00 98.38 103 GLY A C 1
ATOM 782 O O . GLY A 1 103 ? 1.225 -0.664 -8.326 1.00 98.38 103 GLY A O 1
ATOM 783 N N . ALA A 1 104 ? 2.387 0.973 -9.321 1.00 98.19 104 ALA A N 1
ATOM 784 C CA . ALA A 1 104 ? 1.208 1.791 -9.615 1.00 98.19 104 ALA A CA 1
ATOM 785 C C . ALA A 1 104 ? 0.328 1.151 -10.700 1.00 98.19 104 ALA A C 1
ATOM 787 O O . ALA A 1 104 ? -0.896 1.149 -10.583 1.00 98.19 104 ALA A O 1
ATOM 788 N N . SER A 1 105 ? 0.942 0.545 -11.719 1.00 97.62 105 SER A N 1
ATOM 789 C CA . SER A 1 105 ? 0.218 -0.200 -12.759 1.00 97.62 105 SER A CA 1
ATOM 790 C C . SER A 1 105 ? -0.442 -1.463 -12.201 1.00 97.62 105 SER A C 1
ATOM 792 O O . SER A 1 105 ? -1.574 -1.775 -12.566 1.00 97.62 105 SER A O 1
ATOM 794 N N . VAL A 1 106 ? 0.221 -2.159 -11.269 1.00 98.50 106 VAL A N 1
ATOM 795 C CA . VAL A 1 106 ? -0.357 -3.302 -10.542 1.00 98.50 106 VAL A CA 1
ATOM 796 C C . VAL A 1 106 ? -1.549 -2.859 -9.687 1.00 98.50 106 VAL A C 1
ATOM 798 O O . VAL A 1 106 ? -2.607 -3.482 -9.761 1.00 98.50 106 VAL A O 1
ATOM 801 N N . ALA A 1 107 ? -1.427 -1.759 -8.934 1.00 98.50 107 ALA A N 1
ATOM 802 C CA . ALA A 1 107 ? -2.532 -1.199 -8.148 1.00 98.50 107 ALA A CA 1
ATOM 803 C C . ALA A 1 107 ? -3.728 -0.805 -9.030 1.00 98.50 107 ALA A C 1
ATOM 805 O O . ALA A 1 107 ? -4.878 -1.113 -8.710 1.00 98.50 107 ALA A O 1
ATOM 806 N N . LEU A 1 108 ? -3.454 -0.162 -10.168 1.00 97.88 108 LEU A N 1
ATOM 807 C CA . LEU A 1 108 ? -4.470 0.223 -11.140 1.00 97.88 108 LEU A CA 1
ATOM 808 C C . LEU A 1 108 ? -5.166 -1.005 -11.744 1.00 97.88 108 LEU A C 1
ATOM 810 O O . LEU A 1 108 ? -6.395 -1.059 -11.779 1.00 97.88 108 LEU A O 1
ATOM 814 N N . LYS A 1 109 ? -4.399 -2.016 -12.169 1.00 98.00 109 LYS A N 1
ATOM 815 C CA . LYS A 1 109 ? -4.935 -3.286 -12.674 1.00 98.00 109 LYS A CA 1
ATOM 816 C C . LYS A 1 109 ? -5.806 -3.981 -11.629 1.00 98.00 109 LYS A C 1
ATOM 818 O O . LYS A 1 109 ? -6.905 -4.424 -11.958 1.00 98.00 109 LYS A O 1
ATOM 823 N N . TYR A 1 110 ? -5.349 -4.041 -10.378 1.00 98.44 110 TYR A N 1
ATOM 824 C CA . TYR A 1 110 ? -6.113 -4.614 -9.273 1.00 98.44 110 TYR A CA 1
ATOM 825 C C . TYR A 1 110 ? -7.465 -3.914 -9.111 1.00 98.44 110 TYR A C 1
ATOM 827 O O . TYR A 1 110 ? -8.500 -4.578 -9.117 1.00 98.44 110 TYR A O 1
ATOM 835 N N . ALA A 1 111 ? -7.475 -2.579 -9.054 1.00 97.69 111 ALA A N 1
ATOM 836 C CA . ALA A 1 111 ? -8.704 -1.801 -8.914 1.00 97.69 111 ALA A CA 1
ATOM 837 C C . ALA A 1 111 ? -9.651 -1.945 -10.118 1.00 97.69 111 ALA A C 1
ATOM 839 O O . ALA A 1 111 ? -10.865 -1.941 -9.944 1.00 97.69 111 ALA A O 1
ATOM 840 N N . LEU A 1 112 ? -9.128 -2.114 -11.334 1.00 97.25 112 LEU A N 1
ATOM 841 C CA . LEU A 1 112 ? -9.942 -2.375 -12.528 1.00 97.25 112 LEU A CA 1
ATOM 842 C C . LEU A 1 112 ? -10.572 -3.772 -12.535 1.00 97.25 112 LEU A C 1
ATOM 844 O O . LEU A 1 112 ? -11.648 -3.958 -13.106 1.00 97.25 112 LEU A O 1
ATOM 848 N N . SER A 1 113 ? -9.904 -4.760 -11.943 1.00 96.69 113 SER A N 1
ATOM 849 C CA . SER A 1 113 ? -10.443 -6.117 -11.801 1.00 96.69 113 SER A CA 1
ATOM 850 C C . SER A 1 113 ? -11.367 -6.252 -10.587 1.00 96.69 113 SER A C 1
ATOM 852 O O . SER A 1 113 ? -12.240 -7.118 -10.580 1.00 96.69 113 SER A O 1
ATOM 854 N N . ARG A 1 114 ? -11.179 -5.412 -9.562 1.00 95.00 114 ARG A N 1
ATOM 855 C CA . ARG A 1 114 ? -11.871 -5.470 -8.266 1.00 95.00 1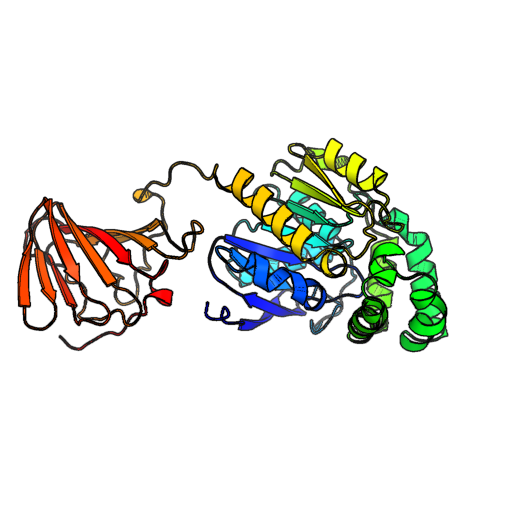14 ARG A CA 1
ATOM 856 C C . ARG A 1 114 ? -12.233 -4.061 -7.756 1.00 95.00 114 ARG A C 1
ATOM 858 O O . ARG A 1 114 ? -11.686 -3.600 -6.753 1.00 95.00 114 ARG A O 1
ATOM 865 N N . PRO A 1 115 ? -13.154 -3.347 -8.427 1.00 88.69 115 PRO A N 1
ATOM 866 C CA . PRO A 1 115 ? -13.413 -1.924 -8.164 1.00 88.69 115 PRO A CA 1
ATOM 867 C C . PRO A 1 115 ? -13.956 -1.626 -6.761 1.00 88.69 115 PRO A C 1
ATOM 869 O O . PRO A 1 115 ? -13.769 -0.519 -6.251 1.00 88.69 115 PRO A O 1
ATOM 872 N N . ASP A 1 116 ? -14.604 -2.600 -6.121 1.00 88.44 116 ASP A N 1
ATOM 873 C CA . ASP A 1 116 ? -15.171 -2.446 -4.780 1.00 88.44 116 ASP A CA 1
ATOM 874 C C . ASP A 1 116 ? -14.199 -2.824 -3.648 1.00 88.44 116 ASP A C 1
ATOM 876 O O . ASP A 1 116 ? -14.466 -2.473 -2.491 1.00 88.44 116 ASP A O 1
ATOM 880 N N . ASP A 1 117 ? -13.057 -3.438 -3.981 1.00 93.88 117 ASP A N 1
ATOM 881 C CA . ASP A 1 117 ? -12.107 -4.038 -3.031 1.00 93.88 117 ASP A CA 1
ATOM 882 C C . ASP A 1 117 ? -10.918 -3.125 -2.707 1.00 93.88 117 ASP A C 1
ATOM 884 O O . ASP A 1 117 ? -9.939 -3.565 -2.115 1.00 93.88 117 ASP A O 1
ATOM 888 N N . VAL A 1 118 ? -10.990 -1.837 -3.050 1.00 95.69 118 VAL A N 1
ATOM 889 C CA . VAL A 1 118 ? -10.020 -0.812 -2.623 1.00 95.69 118 VAL A CA 1
ATOM 890 C C . VAL A 1 118 ? -10.744 0.395 -2.036 1.00 95.69 118 VAL A C 1
ATOM 892 O O . VAL A 1 118 ? -11.872 0.702 -2.429 1.00 95.69 118 VAL A O 1
ATOM 895 N N . ARG A 1 119 ? -10.115 1.087 -1.079 1.00 94.75 119 ARG A N 1
ATOM 896 C CA . ARG A 1 119 ? -10.620 2.361 -0.527 1.00 94.75 119 ARG A CA 1
ATOM 897 C C . ARG A 1 119 ? -10.241 3.540 -1.407 1.00 94.75 119 ARG A C 1
ATOM 899 O O . ARG A 1 119 ? -11.095 4.362 -1.721 1.00 94.75 119 ARG A O 1
ATOM 906 N N . ALA A 1 120 ? -8.971 3.599 -1.785 1.00 97.38 120 ALA A N 1
ATOM 907 C CA . ALA A 1 120 ? -8.388 4.664 -2.583 1.00 97.38 120 ALA A CA 1
ATOM 908 C C . ALA A 1 120 ? -7.094 4.177 -3.249 1.00 97.38 120 ALA A C 1
ATOM 910 O O . ALA A 1 120 ? -6.531 3.148 -2.860 1.00 97.38 120 ALA A O 1
ATOM 911 N N . LEU A 1 121 ? -6.624 4.935 -4.235 1.00 98.56 121 LEU A N 1
ATOM 912 C CA . LEU A 1 121 ? -5.376 4.684 -4.949 1.00 98.56 121 LEU A CA 1
ATOM 913 C C . LEU A 1 121 ? -4.433 5.878 -4.804 1.00 98.56 121 LEU A C 1
ATOM 915 O O . LEU A 1 121 ? -4.858 7.025 -4.914 1.00 98.56 121 LEU A O 1
ATOM 919 N N . VAL A 1 122 ? -3.144 5.608 -4.634 1.00 98.81 122 VAL A N 1
ATOM 920 C CA . VAL A 1 122 ? -2.079 6.585 -4.861 1.00 98.81 122 VAL A CA 1
ATOM 921 C C . VAL A 1 122 ? -1.128 6.007 -5.900 1.00 98.81 122 VAL A C 1
ATOM 923 O O . VAL A 1 122 ? -0.510 4.966 -5.691 1.00 98.81 122 VAL A O 1
ATOM 926 N N . LEU A 1 123 ? -1.030 6.680 -7.038 1.00 98.75 123 LEU A N 1
ATOM 927 C CA . LEU A 1 123 ? -0.292 6.244 -8.214 1.00 98.75 123 LEU A CA 1
ATOM 928 C C . LEU A 1 123 ? 0.901 7.185 -8.413 1.00 98.75 123 LEU A C 1
ATOM 930 O O . LEU A 1 123 ? 0.751 8.297 -8.917 1.00 98.75 123 LEU A O 1
ATOM 934 N N . ILE A 1 124 ? 2.080 6.756 -7.971 1.00 98.69 124 ILE A N 1
ATOM 935 C CA . ILE A 1 124 ? 3.313 7.549 -7.989 1.00 98.69 124 ILE A CA 1
ATOM 936 C C . ILE A 1 124 ? 4.120 7.186 -9.235 1.00 98.69 124 ILE A C 1
ATOM 938 O O . ILE A 1 124 ? 4.451 6.017 -9.429 1.00 98.69 124 ILE A O 1
ATOM 942 N N . ALA A 1 125 ? 4.452 8.178 -10.061 1.00 97.12 125 ALA A N 1
ATOM 943 C CA . ALA A 1 125 ? 5.161 8.008 -11.329 1.00 97.12 125 ALA A CA 1
ATOM 944 C C . ALA A 1 125 ? 4.524 6.921 -12.217 1.00 97.12 125 ALA A C 1
ATOM 946 O O . ALA A 1 125 ? 5.177 5.964 -12.629 1.00 97.12 125 ALA A O 1
ATOM 947 N N . ALA A 1 126 ? 3.211 7.035 -12.434 1.00 92.06 126 ALA A N 1
ATOM 948 C CA . ALA A 1 126 ? 2.385 6.007 -13.060 1.00 92.06 126 ALA A CA 1
ATOM 949 C C . ALA A 1 126 ? 1.998 6.333 -14.510 1.00 92.06 126 ALA A C 1
ATOM 951 O O . ALA A 1 126 ? 1.630 7.467 -14.824 1.00 92.06 126 ALA A O 1
ATOM 952 N N . ASP A 1 127 ? 2.009 5.312 -15.366 1.00 89.75 127 ASP A N 1
ATOM 953 C CA . ASP A 1 127 ? 1.487 5.360 -16.732 1.00 89.75 127 ASP A CA 1
ATOM 954 C C . ASP A 1 127 ? 0.338 4.350 -16.865 1.00 89.75 127 ASP A C 1
ATOM 956 O O . ASP A 1 127 ? 0.426 3.228 -16.366 1.00 89.75 127 ASP A O 1
ATOM 960 N N . ALA A 1 128 ? -0.746 4.737 -17.539 1.00 91.31 128 ALA A N 1
ATOM 961 C CA . ALA A 1 128 ? -1.846 3.824 -17.850 1.00 91.31 128 ALA A CA 1
ATOM 962 C C . ALA A 1 128 ? -1.463 2.791 -18.923 1.00 91.31 128 ALA A C 1
ATOM 964 O O . ALA A 1 128 ? -2.109 1.749 -19.034 1.00 91.31 128 ALA A O 1
ATOM 965 N N . ASN A 1 129 ? -0.425 3.081 -19.710 1.00 94.00 129 ASN A N 1
ATOM 966 C CA . ASN A 1 129 ? 0.128 2.188 -20.709 1.00 94.00 129 ASN A CA 1
ATOM 967 C C . ASN A 1 129 ? 1.618 1.959 -20.445 1.00 94.00 129 ASN A C 1
ATOM 969 O O . ASN A 1 129 ? 2.491 2.607 -21.024 1.00 94.00 129 ASN A O 1
ATOM 973 N N . LEU A 1 130 ? 1.921 0.985 -19.589 1.00 90.56 130 LEU A N 1
ATOM 974 C CA . LEU A 1 130 ? 3.300 0.691 -19.205 1.00 90.56 130 LEU A CA 1
ATOM 975 C C . LEU A 1 130 ? 4.159 0.190 -20.387 1.00 90.56 130 LEU A C 1
ATOM 977 O O . LEU A 1 130 ? 5.383 0.307 -20.354 1.00 90.56 130 LEU A O 1
ATOM 981 N N . SER A 1 131 ? 3.548 -0.272 -21.487 1.00 89.06 131 SER A N 1
ATOM 982 C CA . SER A 1 131 ? 4.288 -0.627 -22.707 1.00 89.06 131 SER A CA 1
ATOM 983 C C . SER A 1 131 ? 4.966 0.576 -23.386 1.00 89.06 131 SER A C 1
ATOM 985 O O . SER A 1 131 ? 5.881 0.381 -24.190 1.00 89.06 131 SER A O 1
ATOM 987 N N . ASN A 1 132 ? 4.621 1.818 -23.009 1.00 90.12 132 ASN A N 1
ATOM 988 C CA . ASN A 1 132 ? 5.314 3.034 -23.454 1.00 90.12 132 ASN A CA 1
ATOM 989 C C . ASN A 1 132 ? 6.817 3.003 -23.127 1.00 90.12 132 ASN A C 1
ATOM 991 O O . ASN A 1 132 ? 7.633 3.498 -23.907 1.00 90.12 132 ASN A O 1
ATOM 995 N N . VAL A 1 133 ? 7.213 2.364 -22.017 1.00 90.56 133 VAL A N 1
ATOM 996 C CA . VAL A 1 133 ? 8.633 2.163 -21.672 1.00 90.56 133 VAL A CA 1
ATOM 997 C C . VAL A 1 133 ? 9.219 0.869 -22.256 1.00 90.56 133 VAL A C 1
ATOM 999 O O . VAL A 1 133 ? 10.409 0.591 -22.091 1.00 90.56 133 VAL A O 1
ATOM 1002 N N . GLY A 1 134 ? 8.427 0.089 -22.993 1.00 92.56 134 GLY A N 1
ATOM 1003 C CA . GLY A 1 134 ? 8.778 -1.229 -23.518 1.00 92.56 134 GLY A CA 1
ATOM 1004 C C . GLY A 1 134 ? 10.065 -1.278 -24.344 1.00 92.56 134 GLY A C 1
ATOM 1005 O O . GLY A 1 134 ? 10.915 -2.117 -24.048 1.00 92.56 134 GLY A O 1
ATOM 1006 N N . PRO A 1 135 ? 10.311 -0.365 -25.306 1.00 94.19 135 PRO A N 1
ATOM 1007 C CA . PRO A 1 135 ? 11.578 -0.340 -26.040 1.00 94.19 135 PRO A CA 1
ATOM 1008 C C . PRO A 1 135 ? 12.807 -0.181 -25.130 1.00 94.19 135 PRO A C 1
ATOM 1010 O O . PRO A 1 135 ? 13.843 -0.807 -25.367 1.00 94.19 135 PRO A O 1
ATOM 1013 N N . ARG A 1 136 ? 12.694 0.620 -24.058 1.00 91.81 136 ARG A N 1
ATOM 1014 C CA . ARG A 1 136 ? 13.760 0.783 -23.057 1.00 91.81 136 ARG A CA 1
ATOM 1015 C C . ARG A 1 136 ? 13.955 -0.507 -22.261 1.00 91.81 136 ARG A C 1
ATOM 1017 O O . ARG A 1 136 ? 15.097 -0.884 -22.012 1.00 91.81 136 ARG A O 1
ATOM 1024 N N . MET A 1 137 ? 12.865 -1.184 -21.903 1.00 94.56 137 MET A N 1
ATOM 1025 C CA . MET A 1 137 ? 12.904 -2.429 -21.131 1.00 94.56 137 MET A CA 1
ATOM 1026 C C . MET A 1 137 ? 13.464 -3.604 -21.931 1.00 94.56 137 MET A C 1
ATOM 1028 O O . MET A 1 137 ? 14.309 -4.328 -21.419 1.00 94.56 137 MET A O 1
ATOM 1032 N N . LEU A 1 138 ? 13.084 -3.754 -23.203 1.00 96.56 138 LEU A N 1
ATOM 1033 C CA . LEU A 1 138 ? 13.650 -4.774 -24.094 1.00 96.56 138 LEU A CA 1
ATOM 1034 C C . LEU A 1 138 ? 15.158 -4.578 -24.283 1.00 96.56 138 LEU A C 1
ATOM 1036 O O . LEU A 1 138 ? 15.922 -5.540 -24.253 1.00 96.56 138 LEU A O 1
ATOM 1040 N N . LYS A 1 139 ? 15.598 -3.322 -24.434 1.00 95.19 139 LYS A N 1
ATOM 1041 C CA . LYS A 1 139 ? 17.025 -2.995 -24.515 1.00 95.19 139 LYS A CA 1
ATOM 1042 C C . LYS A 1 139 ? 17.760 -3.329 -23.214 1.00 95.19 139 LYS A C 1
ATOM 1044 O O . LYS A 1 139 ? 18.851 -3.884 -23.278 1.00 95.19 139 LYS A O 1
ATOM 1049 N N . ALA A 1 140 ? 17.185 -2.992 -22.058 1.00 93.81 140 ALA A N 1
ATOM 1050 C CA . ALA A 1 140 ? 17.768 -3.327 -20.760 1.00 93.81 140 ALA A CA 1
ATOM 1051 C C . ALA A 1 140 ? 17.875 -4.848 -20.574 1.00 93.81 140 ALA A C 1
ATOM 1053 O O . ALA A 1 140 ? 18.956 -5.335 -20.270 1.00 93.81 140 ALA A O 1
ATOM 1054 N N . ALA A 1 141 ? 16.802 -5.591 -20.859 1.00 95.81 141 ALA A N 1
ATOM 1055 C CA . ALA A 1 141 ? 16.768 -7.050 -20.790 1.00 95.81 141 ALA A CA 1
ATOM 1056 C C . ALA A 1 141 ? 17.866 -7.710 -21.641 1.00 95.81 141 ALA A C 1
ATOM 1058 O O . ALA A 1 141 ? 18.575 -8.584 -21.151 1.00 95.81 141 ALA A O 1
ATOM 1059 N N . GLY A 1 142 ? 18.039 -7.263 -22.892 1.00 96.19 142 GLY A N 1
ATOM 1060 C CA . GLY A 1 142 ? 19.098 -7.770 -23.769 1.00 96.19 142 GLY A CA 1
ATOM 1061 C C . GLY A 1 142 ? 20.498 -7.499 -23.216 1.00 96.19 142 GLY A C 1
ATOM 1062 O O . GLY A 1 142 ? 21.294 -8.421 -23.087 1.00 96.19 142 GLY A O 1
ATOM 1063 N N . LEU A 1 143 ? 20.772 -6.254 -22.809 1.00 95.38 143 LEU A N 1
ATOM 1064 C CA . LEU A 1 143 ? 22.083 -5.884 -22.270 1.00 95.38 143 LEU A CA 1
ATOM 1065 C C . LEU A 1 143 ? 22.407 -6.617 -20.964 1.00 95.38 143 LEU A C 1
ATOM 1067 O O . LEU A 1 143 ? 23.535 -7.056 -20.790 1.00 95.38 143 LEU A O 1
ATOM 1071 N N . ILE A 1 144 ? 21.437 -6.785 -20.063 1.00 95.06 144 ILE A N 1
ATOM 1072 C CA . ILE A 1 144 ? 21.637 -7.547 -18.823 1.00 95.06 144 ILE A CA 1
ATOM 1073 C C . ILE A 1 144 ? 21.942 -9.015 -19.138 1.00 95.06 144 ILE A C 1
ATOM 1075 O O . ILE A 1 144 ? 22.805 -9.597 -18.491 1.00 95.06 144 ILE A O 1
ATOM 1079 N N . GLY A 1 145 ? 21.293 -9.602 -20.148 1.00 92.06 145 GLY A N 1
ATOM 1080 C CA . GLY A 1 145 ? 21.632 -10.948 -20.619 1.00 92.06 145 GLY A CA 1
ATOM 1081 C C . GLY A 1 145 ? 23.052 -11.055 -21.190 1.00 92.06 145 GLY A C 1
ATOM 1082 O O . GLY A 1 145 ? 23.697 -12.086 -21.018 1.00 92.06 145 GLY A O 1
ATOM 1083 N N . ASP A 1 146 ? 23.548 -9.991 -21.828 1.00 93.62 146 ASP A N 1
ATOM 1084 C CA . ASP A 1 146 ? 24.871 -9.962 -22.460 1.00 93.62 146 ASP A CA 1
ATOM 1085 C C . ASP A 1 146 ? 26.017 -9.704 -21.464 1.00 93.62 146 ASP A C 1
ATOM 1087 O O . ASP A 1 146 ? 27.064 -10.347 -21.557 1.00 93.62 146 ASP A O 1
ATOM 1091 N N . VAL A 1 147 ? 25.846 -8.751 -20.537 1.00 94.38 147 VAL A N 1
ATOM 1092 C CA . VAL A 1 147 ? 26.921 -8.281 -19.634 1.00 94.38 147 VAL A CA 1
ATOM 1093 C C . VAL A 1 147 ? 26.667 -8.557 -18.150 1.00 94.38 147 VAL A C 1
ATOM 1095 O O . VAL A 1 147 ? 27.563 -8.396 -17.332 1.00 94.38 147 VAL A O 1
ATOM 1098 N N . GLY A 1 148 ? 25.472 -9.011 -17.776 1.00 94.00 148 GLY A N 1
ATOM 1099 C CA . GLY A 1 148 ? 25.069 -9.181 -16.381 1.00 94.00 148 GLY A CA 1
ATOM 1100 C C . GLY A 1 148 ? 24.579 -7.884 -15.729 1.00 94.00 148 GLY A C 1
ATOM 1101 O O . GLY A 1 148 ? 24.867 -6.771 -16.174 1.00 94.00 148 GLY A O 1
ATOM 1102 N N . LEU A 1 149 ? 23.810 -8.025 -14.644 1.00 92.69 149 LEU A N 1
ATOM 1103 C CA . LEU A 1 149 ? 23.183 -6.890 -13.959 1.00 92.69 149 LEU A CA 1
ATOM 1104 C C . LEU A 1 149 ? 24.204 -5.881 -13.386 1.00 92.69 149 LEU A C 1
ATOM 1106 O O . LEU A 1 149 ? 24.021 -4.693 -13.646 1.00 92.69 149 LEU A O 1
ATOM 1110 N N . PRO A 1 150 ? 25.278 -6.275 -12.665 1.00 93.44 150 PRO A N 1
ATOM 1111 C CA . PRO A 1 150 ? 26.221 -5.307 -12.091 1.00 93.44 150 PRO A CA 1
ATOM 1112 C C . PRO A 1 150 ? 26.896 -4.412 -13.139 1.00 93.44 150 PRO A C 1
ATOM 1114 O O . PRO A 1 150 ? 26.861 -3.184 -13.003 1.00 93.44 150 PRO A O 1
ATOM 1117 N N . ASP A 1 151 ? 27.420 -5.019 -14.208 1.00 93.56 151 ASP A N 1
ATOM 1118 C CA . ASP A 1 151 ? 28.114 -4.311 -15.288 1.00 93.56 151 ASP A CA 1
ATOM 1119 C C . ASP A 1 151 ? 27.134 -3.450 -16.092 1.00 93.56 151 ASP A C 1
ATOM 1121 O O . ASP A 1 151 ? 27.432 -2.303 -16.429 1.00 93.56 151 ASP A O 1
ATOM 1125 N N . TRP A 1 152 ? 25.908 -3.936 -16.330 1.00 94.06 152 TRP A N 1
ATOM 1126 C CA . TRP A 1 152 ? 24.862 -3.109 -16.929 1.00 94.06 152 TRP A CA 1
ATOM 1127 C C . TRP A 1 152 ? 24.559 -1.867 -16.081 1.00 94.06 152 TRP A C 1
ATOM 1129 O O . TRP A 1 152 ? 24.426 -0.770 -16.636 1.00 94.06 152 TRP A O 1
ATOM 1139 N N . ILE A 1 153 ? 24.474 -2.005 -14.752 1.00 91.38 153 ILE A N 1
ATOM 1140 C CA . ILE A 1 153 ? 24.223 -0.856 -13.879 1.00 91.38 153 ILE A CA 1
ATOM 1141 C C . ILE A 1 153 ? 25.362 0.162 -14.021 1.00 91.38 153 ILE A C 1
ATOM 1143 O O . ILE A 1 153 ? 25.095 1.334 -14.288 1.00 91.38 153 ILE A O 1
ATOM 1147 N N . ASP A 1 154 ? 26.614 -0.283 -13.899 1.00 89.81 154 ASP A N 1
ATOM 1148 C CA . ASP A 1 154 ? 27.791 0.595 -13.947 1.00 89.81 154 ASP A CA 1
ATOM 1149 C C . ASP A 1 154 ? 27.953 1.291 -15.302 1.00 89.81 154 ASP A C 1
ATOM 1151 O O . ASP A 1 154 ? 28.246 2.489 -15.383 1.00 89.81 154 ASP A O 1
ATOM 1155 N N . GLU A 1 155 ? 27.732 0.559 -16.391 1.00 88.56 155 GLU A N 1
ATOM 1156 C CA . GLU A 1 155 ? 28.016 1.054 -17.731 1.00 88.56 155 GLU A CA 1
ATOM 1157 C C . GLU A 1 155 ? 26.848 1.803 -18.380 1.00 88.56 155 GLU A C 1
ATOM 1159 O O . GLU A 1 155 ? 27.087 2.614 -19.285 1.00 88.56 155 GLU A O 1
ATOM 1164 N N . HIS A 1 156 ? 25.609 1.558 -17.943 1.00 86.81 156 HIS A N 1
ATOM 1165 C CA . HIS A 1 156 ? 24.405 2.075 -18.598 1.00 86.81 156 HIS A CA 1
ATOM 1166 C C . HIS A 1 156 ? 23.480 2.818 -17.639 1.00 86.81 156 HIS A C 1
ATOM 1168 O O . HIS A 1 156 ? 23.156 3.979 -17.895 1.00 86.81 156 HIS A O 1
ATOM 1174 N N . TRP A 1 157 ? 23.045 2.173 -16.556 1.00 86.50 157 TRP A N 1
ATOM 1175 C CA . TRP A 1 157 ? 22.053 2.760 -15.652 1.00 86.50 157 TRP A CA 1
ATOM 1176 C C . TRP A 1 157 ? 22.596 4.008 -14.943 1.00 86.50 157 TRP A C 1
ATOM 1178 O O . TRP A 1 157 ? 21.952 5.055 -14.993 1.00 86.50 157 TRP A O 1
ATOM 1188 N N . SER A 1 158 ? 23.816 3.946 -14.400 1.00 85.00 158 SER A N 1
ATOM 1189 C CA . SER A 1 158 ? 24.445 5.051 -13.659 1.00 85.00 158 SER A CA 1
ATOM 1190 C C . SER A 1 158 ? 24.688 6.304 -14.509 1.00 85.00 158 SER A C 1
ATOM 1192 O O . SER A 1 158 ? 24.862 7.394 -13.974 1.00 85.00 158 SER A O 1
ATOM 1194 N N . LYS A 1 159 ? 24.688 6.176 -15.844 1.00 85.38 159 LYS A N 1
ATOM 1195 C CA . LYS A 1 159 ? 24.845 7.306 -16.779 1.00 85.38 159 LYS A CA 1
ATOM 1196 C C . LYS A 1 159 ? 23.529 8.011 -17.105 1.00 85.38 159 LYS A C 1
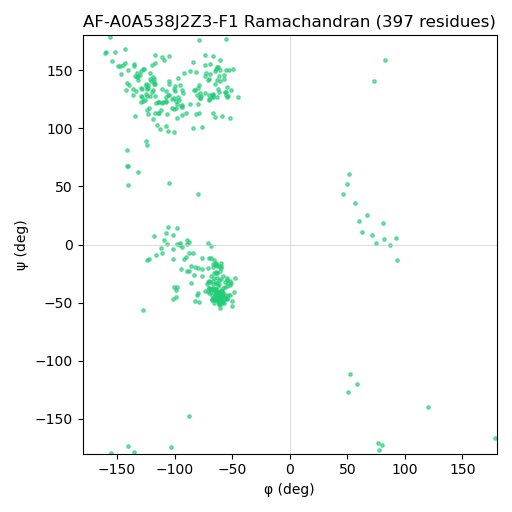ATOM 1198 O O . LYS A 1 159 ? 23.561 9.127 -17.614 1.00 85.38 159 LYS A O 1
ATOM 1203 N N . ASN A 1 160 ? 22.394 7.359 -16.865 1.00 86.31 160 ASN A N 1
ATOM 1204 C CA . ASN A 1 160 ? 21.071 7.964 -16.986 1.00 86.31 160 ASN A CA 1
ATOM 1205 C C . ASN A 1 160 ? 20.155 7.463 -15.855 1.00 86.31 160 ASN A C 1
ATOM 1207 O O . ASN A 1 160 ? 19.226 6.678 -16.112 1.00 86.31 160 ASN A O 1
ATOM 1211 N N . PRO A 1 161 ? 20.449 7.847 -14.603 1.00 88.00 161 PRO A N 1
ATOM 1212 C CA . PRO A 1 161 ? 19.711 7.375 -13.447 1.00 88.00 161 PRO A CA 1
ATOM 1213 C C . PRO A 1 161 ? 18.316 8.037 -13.381 1.00 88.00 161 PRO A C 1
ATOM 1215 O O . PRO A 1 161 ? 18.114 9.112 -13.936 1.00 88.00 161 PRO A O 1
ATOM 1218 N N . PRO A 1 162 ? 17.320 7.395 -12.749 1.00 92.31 162 PRO A N 1
ATOM 1219 C CA . PRO A 1 162 ? 15.927 7.847 -12.686 1.00 92.31 162 PRO A CA 1
ATOM 1220 C C . PRO A 1 162 ? 15.701 8.952 -11.631 1.00 92.31 162 PRO A C 1
ATOM 1222 O O . PRO A 1 162 ? 14.731 8.885 -10.877 1.00 92.31 162 PRO A O 1
ATOM 1225 N N . PHE A 1 163 ? 16.597 9.937 -11.559 1.00 96.06 163 PHE A N 1
ATOM 1226 C CA . PHE A 1 163 ? 16.578 11.036 -10.587 1.00 96.06 163 PHE A CA 1
ATOM 1227 C C . PHE A 1 163 ? 16.680 12.385 -11.297 1.00 96.06 163 PHE A C 1
ATOM 1229 O O . PHE A 1 163 ? 17.323 12.477 -12.346 1.00 96.06 163 PHE A O 1
ATOM 1236 N N . SER A 1 164 ? 16.119 13.444 -10.711 1.00 96.88 164 SER A N 1
ATOM 1237 C CA . SER A 1 164 ? 16.360 14.796 -11.218 1.00 96.88 164 SER A CA 1
ATOM 1238 C C . SER A 1 164 ? 17.805 15.227 -10.962 1.00 96.88 164 SER A C 1
ATOM 1240 O O . SER A 1 164 ? 18.475 14.786 -10.019 1.00 96.88 164 SER A O 1
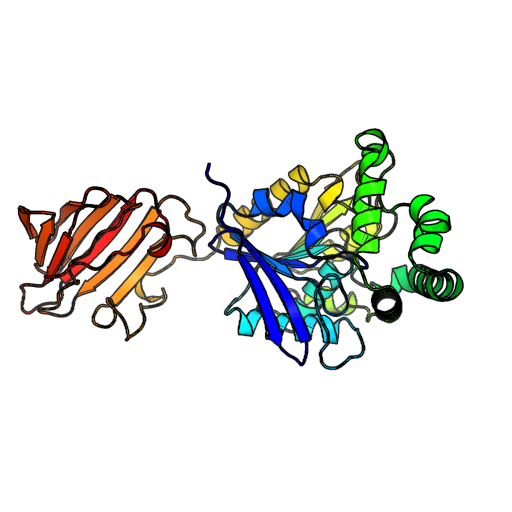ATOM 1242 N N . ALA A 1 165 ? 18.292 16.159 -11.783 1.00 95.75 165 ALA A N 1
ATOM 1243 C CA . ALA A 1 165 ? 19.597 16.773 -11.554 1.00 95.75 165 ALA A CA 1
ATOM 1244 C C . ALA A 1 165 ? 19.643 17.526 -10.211 1.00 95.75 165 ALA A C 1
ATOM 1246 O O . ALA A 1 165 ? 20.682 17.540 -9.552 1.00 95.75 165 ALA A O 1
ATOM 1247 N N . ALA A 1 166 ? 18.522 18.123 -9.793 1.00 96.31 166 ALA A N 1
ATOM 1248 C CA . ALA A 1 166 ? 18.408 18.826 -8.520 1.00 96.31 166 ALA A CA 1
ATOM 1249 C C . ALA A 1 166 ? 18.499 17.868 -7.319 1.00 96.31 166 ALA A C 1
ATOM 1251 O O . ALA A 1 166 ? 19.234 18.154 -6.371 1.00 96.31 166 ALA A O 1
ATOM 1252 N N . SER A 1 167 ? 17.828 16.712 -7.374 1.00 96.44 167 SER A N 1
ATOM 1253 C CA . SER A 1 167 ? 17.914 15.672 -6.343 1.00 96.44 167 SER A CA 1
ATOM 1254 C C . SER A 1 167 ? 19.337 15.151 -6.195 1.00 96.44 167 SER A C 1
ATOM 1256 O O . SER A 1 167 ? 19.864 15.136 -5.087 1.00 96.44 167 SER A O 1
ATOM 1258 N N . LEU A 1 168 ? 20.000 14.816 -7.306 1.00 95.56 168 LEU A N 1
ATOM 1259 C CA . LEU A 1 168 ? 21.385 14.336 -7.282 1.00 95.56 168 LEU A CA 1
ATOM 1260 C C . LEU A 1 168 ? 22.386 15.402 -6.833 1.00 95.56 168 LEU A C 1
ATOM 1262 O O . LEU A 1 168 ? 23.398 15.071 -6.225 1.00 95.56 168 LEU A O 1
ATOM 1266 N N . ALA A 1 169 ? 22.132 16.680 -7.119 1.00 96.38 169 ALA A N 1
ATOM 1267 C CA . ALA A 1 169 ? 22.970 17.765 -6.617 1.00 96.38 169 ALA A CA 1
ATOM 1268 C C . ALA A 1 169 ? 22.824 17.955 -5.098 1.00 96.38 169 ALA A C 1
ATOM 1270 O O . ALA A 1 169 ? 23.783 18.360 -4.439 1.00 96.38 169 ALA A O 1
ATOM 1271 N N . ARG A 1 170 ? 21.632 17.684 -4.550 1.00 96.31 170 ARG A N 1
ATOM 1272 C CA . ARG A 1 170 ? 21.338 17.779 -3.115 1.00 96.31 170 ARG A CA 1
ATOM 1273 C C . ARG A 1 170 ? 21.840 16.565 -2.333 1.00 96.31 170 ARG A C 1
ATOM 1275 O O . ARG A 1 170 ? 22.361 16.751 -1.238 1.00 96.31 170 ARG A O 1
ATOM 1282 N N . GLU A 1 171 ? 21.673 15.364 -2.877 1.00 96.44 171 GLU A N 1
ATOM 1283 C CA . GLU A 1 171 ? 22.043 14.094 -2.244 1.00 96.44 171 GLU A CA 1
ATOM 1284 C C . GLU A 1 171 ? 22.634 13.130 -3.296 1.00 96.44 171 GLU A C 1
ATOM 1286 O O . GLU A 1 171 ? 21.929 12.275 -3.841 1.00 96.44 171 GLU A O 1
ATOM 1291 N N . PRO A 1 172 ? 23.929 13.275 -3.641 1.00 94.81 172 PRO A N 1
ATOM 1292 C CA . PRO A 1 172 ? 24.599 12.407 -4.615 1.00 94.81 172 PRO A CA 1
ATOM 1293 C C . PRO A 1 172 ? 24.564 10.911 -4.257 1.00 94.81 172 PRO A C 1
ATOM 1295 O O . PRO A 1 172 ? 24.612 10.056 -5.143 1.00 94.81 172 PRO A O 1
ATOM 1298 N N . GLU A 1 173 ? 24.466 10.594 -2.965 1.00 94.88 173 GLU A N 1
ATOM 1299 C CA . GLU A 1 173 ? 24.446 9.245 -2.394 1.00 94.88 173 GLU A CA 1
ATOM 1300 C C . GLU A 1 173 ? 23.214 8.430 -2.825 1.00 94.88 173 GLU A C 1
ATOM 1302 O O . GLU A 1 173 ? 23.248 7.199 -2.771 1.00 94.88 173 GLU A O 1
ATOM 1307 N N . LEU A 1 174 ? 22.165 9.089 -3.341 1.00 94.06 174 LEU A N 1
ATOM 1308 C CA . LEU A 1 174 ? 20.983 8.438 -3.921 1.00 94.06 174 LEU A CA 1
ATOM 1309 C C . LEU A 1 174 ? 21.346 7.430 -5.026 1.00 94.06 174 LEU A C 1
ATOM 1311 O O . LEU A 1 174 ? 20.652 6.425 -5.203 1.00 94.06 174 LEU A O 1
ATOM 1315 N N . LEU A 1 175 ? 22.439 7.668 -5.765 1.00 91.88 175 LEU A N 1
ATOM 1316 C CA . LEU A 1 175 ? 22.915 6.737 -6.793 1.00 91.88 175 LEU A CA 1
ATOM 1317 C C . LEU A 1 175 ? 23.382 5.413 -6.195 1.00 91.88 175 LEU A C 1
ATOM 1319 O O . LEU A 1 175 ? 22.991 4.355 -6.687 1.00 91.88 175 LEU A O 1
ATOM 1323 N N . ASP A 1 176 ? 24.193 5.472 -5.140 1.00 92.44 176 ASP A N 1
ATOM 1324 C CA . ASP A 1 176 ? 24.742 4.287 -4.481 1.00 92.44 176 ASP A CA 1
ATOM 1325 C C . ASP A 1 176 ? 23.651 3.523 -3.724 1.00 92.44 176 ASP A C 1
ATOM 1327 O O . ASP A 1 176 ? 23.614 2.288 -3.738 1.00 92.44 176 ASP A O 1
ATOM 1331 N N . GLU A 1 177 ? 22.718 4.252 -3.113 1.00 93.12 177 GLU A N 1
ATOM 1332 C CA . GLU A 1 177 ? 21.554 3.680 -2.446 1.00 93.12 177 GLU A CA 1
ATOM 1333 C C . GLU A 1 177 ? 20.669 2.905 -3.427 1.00 93.12 177 GLU A C 1
ATOM 1335 O O . GLU A 1 177 ? 20.382 1.725 -3.212 1.00 93.12 177 GLU A O 1
ATOM 1340 N N . TYR A 1 178 ? 20.289 3.518 -4.548 1.00 91.50 178 TYR A N 1
ATOM 1341 C CA . TYR A 1 178 ? 19.436 2.849 -5.527 1.00 91.50 178 TYR A CA 1
ATOM 1342 C C . TYR A 1 178 ? 20.169 1.750 -6.295 1.00 91.50 178 TYR A C 1
ATOM 1344 O O . TYR A 1 178 ? 19.580 0.707 -6.585 1.00 91.50 178 TYR A O 1
ATOM 1352 N N . ARG A 1 179 ? 21.470 1.915 -6.566 1.00 92.75 179 ARG A N 1
ATOM 1353 C CA . ARG A 1 179 ? 22.314 0.822 -7.067 1.00 92.75 179 ARG A CA 1
ATOM 1354 C C . ARG A 1 179 ? 22.268 -0.374 -6.122 1.00 92.75 179 ARG A C 1
ATOM 1356 O O . ARG A 1 179 ? 22.098 -1.499 -6.584 1.00 92.75 179 ARG A O 1
ATOM 1363 N N . SER A 1 180 ? 22.392 -0.142 -4.817 1.00 92.62 180 SER A N 1
ATOM 1364 C CA . SER A 1 180 ? 22.318 -1.212 -3.818 1.00 92.62 180 SER A CA 1
ATOM 1365 C C . SER A 1 180 ? 20.957 -1.907 -3.854 1.00 92.62 180 SER A C 1
ATOM 1367 O O . SER A 1 180 ? 20.912 -3.131 -3.839 1.00 92.62 180 SER A O 1
ATOM 1369 N N . MET A 1 181 ? 19.859 -1.155 -3.997 1.00 92.75 181 MET A N 1
ATOM 1370 C CA . MET A 1 181 ? 18.513 -1.729 -4.142 1.00 92.75 181 MET A CA 1
ATOM 1371 C C . MET A 1 181 ? 18.365 -2.587 -5.406 1.00 92.75 181 MET A C 1
ATOM 1373 O O . MET A 1 181 ? 17.811 -3.682 -5.334 1.00 92.75 181 MET A O 1
ATOM 1377 N N . LEU A 1 182 ? 18.887 -2.136 -6.551 1.00 91.94 182 LEU A N 1
ATOM 1378 C CA . LEU A 1 182 ? 18.876 -2.926 -7.787 1.00 91.94 182 LEU A CA 1
ATOM 1379 C C . LEU A 1 182 ? 19.624 -4.252 -7.608 1.00 91.94 182 LEU A C 1
ATOM 1381 O O . LEU A 1 182 ? 19.122 -5.298 -8.010 1.00 91.94 182 LEU A O 1
ATOM 1385 N N . LEU A 1 183 ? 20.796 -4.214 -6.969 1.00 92.94 183 LEU A N 1
ATOM 1386 C CA . LEU A 1 183 ? 21.648 -5.385 -6.742 1.00 92.94 183 LEU A CA 1
ATOM 1387 C C . LEU A 1 183 ? 21.077 -6.395 -5.733 1.00 92.94 183 LEU A C 1
ATOM 1389 O O . LEU A 1 183 ? 21.596 -7.506 -5.646 1.00 92.94 183 LEU A O 1
ATOM 1393 N N . LEU A 1 184 ? 20.022 -6.044 -4.990 1.00 91.31 184 LEU A N 1
ATOM 1394 C CA . LEU A 1 184 ? 19.282 -6.997 -4.154 1.00 91.31 184 LEU A CA 1
ATOM 1395 C C . LEU A 1 184 ? 18.351 -7.907 -4.965 1.00 91.31 184 LEU A C 1
ATOM 1397 O O . LEU A 1 184 ? 17.826 -8.870 -4.412 1.00 91.31 184 LEU A O 1
ATOM 1401 N N . ASN A 1 185 ? 18.123 -7.614 -6.247 1.00 91.69 185 ASN A N 1
ATOM 1402 C CA . ASN A 1 185 ? 17.256 -8.417 -7.099 1.00 91.69 185 ASN A CA 1
ATOM 1403 C C . ASN A 1 185 ? 18.036 -9.505 -7.838 1.00 91.69 185 ASN A C 1
ATOM 1405 O O . ASN A 1 185 ? 19.185 -9.315 -8.241 1.00 91.69 185 ASN A O 1
ATOM 1409 N N . ASP A 1 186 ? 17.364 -10.631 -8.077 1.00 92.56 186 ASP A N 1
ATOM 1410 C CA . ASP A 1 186 ? 17.859 -11.661 -8.980 1.00 92.56 186 ASP A CA 1
ATOM 1411 C C . ASP A 1 186 ? 17.882 -11.129 -10.434 1.00 92.56 186 ASP A C 1
ATOM 1413 O O . ASP A 1 186 ? 16.872 -10.593 -10.907 1.00 92.56 186 ASP A O 1
ATOM 1417 N N . PRO A 1 187 ? 19.013 -11.238 -11.160 1.00 93.25 187 PRO A N 1
ATOM 1418 C CA . PRO A 1 187 ? 19.122 -10.735 -12.529 1.00 93.25 187 PRO A CA 1
ATOM 1419 C C . PRO A 1 187 ? 18.128 -11.359 -13.515 1.00 93.25 187 PRO A C 1
ATOM 1421 O O . PRO A 1 187 ? 17.596 -10.640 -14.365 1.00 93.25 187 PRO A O 1
ATOM 1424 N N . ASP A 1 188 ? 17.855 -12.663 -13.409 1.00 93.25 188 ASP A N 1
ATOM 1425 C CA . ASP A 1 188 ? 16.931 -13.347 -14.319 1.00 93.25 188 ASP A CA 1
ATOM 1426 C C . ASP A 1 188 ? 15.499 -12.870 -14.066 1.00 93.25 188 ASP A C 1
ATOM 1428 O O . ASP A 1 188 ? 14.726 -12.648 -15.005 1.00 93.25 188 ASP A O 1
ATOM 1432 N N . ASP A 1 189 ? 15.145 -12.651 -12.801 1.00 94.25 189 ASP A N 1
ATOM 1433 C CA . ASP A 1 189 ? 13.837 -12.114 -12.448 1.00 94.25 189 ASP A CA 1
ATOM 1434 C C . ASP A 1 189 ? 13.685 -10.643 -12.849 1.00 94.25 189 ASP A C 1
ATOM 1436 O O . ASP A 1 189 ? 12.636 -10.275 -13.383 1.00 94.25 189 ASP A O 1
ATOM 1440 N N . TYR A 1 190 ? 14.732 -9.820 -12.731 1.00 94.81 190 TYR A N 1
ATOM 1441 C CA . TYR A 1 190 ? 14.726 -8.460 -13.282 1.00 94.81 190 TYR A CA 1
ATOM 1442 C C . TYR A 1 190 ? 14.460 -8.472 -14.796 1.00 94.81 190 TYR A C 1
ATOM 1444 O O . TYR A 1 190 ? 13.602 -7.734 -15.288 1.00 94.81 190 TYR A O 1
ATOM 1452 N N . VAL A 1 191 ? 15.145 -9.345 -15.546 1.00 96.06 191 VAL A N 1
ATOM 1453 C CA . VAL A 1 191 ? 14.923 -9.504 -16.993 1.00 96.06 191 VAL A CA 1
ATOM 1454 C C . VAL A 1 191 ? 13.482 -9.927 -17.282 1.00 96.06 191 VAL A C 1
ATOM 1456 O O . VAL A 1 191 ? 12.839 -9.338 -18.153 1.00 96.06 191 VAL A O 1
ATOM 1459 N N . ARG A 1 192 ? 12.930 -10.890 -16.532 1.00 95.56 192 ARG A N 1
ATOM 1460 C CA . ARG A 1 192 ? 11.521 -11.302 -16.666 1.00 95.56 192 ARG A CA 1
ATOM 1461 C C . ARG A 1 192 ? 10.562 -10.140 -16.423 1.00 95.56 192 ARG A C 1
ATOM 1463 O O . ARG A 1 192 ? 9.622 -9.973 -17.200 1.00 95.56 192 ARG A O 1
ATOM 1470 N N . GLN A 1 193 ? 10.803 -9.320 -15.400 1.00 95.88 193 GLN A N 1
ATOM 1471 C CA . GLN A 1 193 ? 9.987 -8.135 -15.145 1.00 95.88 193 GLN A CA 1
ATOM 1472 C C . GLN A 1 193 ? 10.088 -7.128 -16.306 1.00 95.88 193 GLN A C 1
ATOM 1474 O O . GLN A 1 193 ? 9.062 -6.623 -16.756 1.00 95.88 193 GLN A O 1
ATOM 1479 N N . CYS A 1 194 ? 11.285 -6.874 -16.854 1.00 96.50 194 CYS A N 1
ATOM 1480 C CA . CYS A 1 194 ? 11.453 -6.012 -18.032 1.00 96.50 194 CYS A CA 1
ATOM 1481 C C . CYS A 1 194 ? 10.644 -6.506 -19.240 1.00 96.50 194 CYS A C 1
ATOM 1483 O O . CYS A 1 194 ? 9.990 -5.707 -19.914 1.00 96.50 194 CYS A O 1
ATOM 1485 N N . LEU A 1 195 ? 10.675 -7.813 -19.517 1.00 96.81 195 LEU A N 1
ATOM 1486 C CA . LEU A 1 195 ? 9.912 -8.410 -20.615 1.00 96.81 195 LEU A CA 1
ATOM 1487 C C . LEU A 1 195 ? 8.400 -8.280 -20.389 1.00 96.81 195 LEU A C 1
ATOM 1489 O O . LEU A 1 195 ? 7.683 -7.895 -21.311 1.00 96.81 195 LEU A O 1
ATOM 1493 N N . ALA A 1 196 ? 7.932 -8.530 -19.165 1.00 96.81 196 ALA A N 1
ATOM 1494 C CA . ALA A 1 196 ? 6.529 -8.382 -18.786 1.00 96.81 196 ALA A CA 1
ATOM 1495 C C . ALA A 1 196 ? 6.040 -6.933 -18.918 1.00 96.81 196 ALA A C 1
ATOM 1497 O O . ALA A 1 196 ? 4.972 -6.685 -19.470 1.00 96.81 196 ALA A O 1
ATOM 1498 N N . VAL A 1 197 ? 6.846 -5.963 -18.476 1.00 96.31 197 VAL A N 1
ATOM 1499 C CA . VAL A 1 197 ? 6.561 -4.532 -18.641 1.00 96.31 197 VAL A CA 1
ATOM 1500 C C . VAL A 1 197 ? 6.466 -4.155 -20.120 1.00 96.31 197 VAL A C 1
ATOM 1502 O O . VAL A 1 197 ? 5.547 -3.445 -20.521 1.00 96.31 197 VAL A O 1
ATOM 1505 N N . ALA A 1 198 ? 7.386 -4.651 -20.950 1.00 96.00 198 ALA A N 1
ATOM 1506 C CA . ALA A 1 198 ? 7.381 -4.361 -22.380 1.00 96.00 198 ALA A CA 1
ATOM 1507 C C . ALA A 1 198 ? 6.149 -4.908 -23.116 1.00 96.00 198 ALA A C 1
ATOM 1509 O O . ALA A 1 198 ? 5.801 -4.389 -24.175 1.00 96.00 198 ALA A O 1
ATOM 1510 N N . GLN A 1 199 ? 5.508 -5.937 -22.562 1.00 94.75 199 GLN A N 1
ATOM 1511 C CA . GLN A 1 199 ? 4.313 -6.581 -23.110 1.00 94.75 199 GLN A CA 1
ATOM 1512 C C . GLN A 1 199 ? 3.041 -6.249 -22.315 1.00 94.75 199 GLN A C 1
ATOM 1514 O O . GLN A 1 199 ? 2.001 -6.866 -22.544 1.00 94.75 199 GLN A O 1
ATOM 1519 N N . ALA A 1 200 ? 3.112 -5.296 -21.381 1.00 96.06 200 ALA A N 1
ATOM 1520 C CA . ALA A 1 200 ? 1.984 -4.937 -20.537 1.00 96.06 200 ALA A CA 1
ATOM 1521 C C . ALA A 1 200 ? 0.795 -4.444 -21.374 1.00 96.06 200 ALA A C 1
ATOM 1523 O O . ALA A 1 200 ? 0.955 -3.719 -22.358 1.00 96.06 200 ALA A O 1
ATOM 1524 N N . GLU A 1 201 ? -0.410 -4.834 -20.962 1.00 95.06 201 GLU A N 1
ATOM 1525 C CA . GLU A 1 201 ? -1.646 -4.356 -21.574 1.00 95.06 201 GLU A CA 1
ATOM 1526 C C . GLU A 1 201 ? -1.832 -2.842 -21.366 1.00 95.06 201 GLU A C 1
ATOM 1528 O O . GLU A 1 201 ? -1.420 -2.278 -20.351 1.00 95.06 201 GLU A O 1
ATOM 1533 N N . ASP A 1 202 ? -2.494 -2.186 -22.321 1.00 96.31 202 ASP A N 1
ATOM 1534 C CA . ASP A 1 202 ? -2.883 -0.781 -22.193 1.00 96.31 202 ASP A CA 1
ATOM 1535 C C . ASP A 1 202 ? -4.180 -0.660 -21.373 1.00 96.31 202 ASP A C 1
ATOM 1537 O O . ASP A 1 202 ? -5.264 -1.045 -21.824 1.00 96.31 202 ASP A O 1
ATOM 1541 N N . LEU A 1 203 ? -4.082 -0.087 -20.171 1.00 96.69 203 LEU A N 1
ATOM 1542 C CA . LEU A 1 203 ? -5.217 0.128 -19.267 1.00 96.69 203 LEU A CA 1
ATOM 1543 C C . LEU A 1 203 ? -5.948 1.450 -19.531 1.00 96.69 203 LEU A C 1
ATOM 1545 O O . LEU A 1 203 ? -7.018 1.691 -18.962 1.00 96.69 203 LEU A O 1
ATOM 1549 N N . SER A 1 204 ? -5.419 2.305 -20.409 1.00 95.12 204 SER A N 1
ATOM 1550 C CA . SER A 1 204 ? -5.926 3.655 -20.667 1.00 95.12 204 SER A CA 1
ATOM 1551 C C . SER A 1 204 ? -7.425 3.668 -20.964 1.00 95.12 204 SER A C 1
ATOM 1553 O O . SER A 1 204 ? -8.167 4.507 -20.447 1.00 95.12 204 SER A O 1
ATOM 1555 N N . GLY A 1 205 ? -7.901 2.724 -21.784 1.00 96.19 205 GLY A N 1
ATOM 1556 C CA . GLY A 1 205 ? -9.305 2.623 -22.199 1.00 96.19 205 GLY A CA 1
ATOM 1557 C C . GLY A 1 205 ? -10.301 2.393 -21.057 1.00 96.19 205 GLY A C 1
ATOM 1558 O O . GLY A 1 205 ? -11.484 2.670 -21.235 1.00 96.19 205 GLY A O 1
ATOM 1559 N N . ARG A 1 206 ? -9.827 1.939 -19.893 1.00 96.56 206 ARG A N 1
ATOM 1560 C CA . ARG A 1 206 ? -10.660 1.487 -18.773 1.00 96.56 206 ARG A CA 1
ATOM 1561 C C . ARG A 1 206 ? -10.603 2.393 -17.547 1.00 96.56 206 ARG A C 1
ATOM 1563 O O . ARG A 1 206 ? -11.328 2.154 -16.593 1.00 96.56 206 ARG A O 1
ATOM 1570 N N . LEU A 1 207 ? -9.793 3.453 -17.556 1.00 96.88 207 LEU A N 1
ATOM 1571 C CA . LEU A 1 207 ? -9.565 4.311 -16.378 1.00 96.88 207 LEU A CA 1
ATOM 1572 C C . LEU A 1 207 ? -10.852 4.867 -15.740 1.00 96.88 207 LEU A C 1
ATOM 1574 O O . LEU A 1 207 ? -10.927 4.973 -14.519 1.00 96.88 207 LEU A O 1
ATOM 1578 N N . GLY A 1 208 ? -11.890 5.146 -16.537 1.00 95.44 208 GLY A N 1
ATOM 1579 C CA . GLY A 1 208 ? -13.190 5.608 -16.032 1.00 95.44 208 GLY A CA 1
ATOM 1580 C C . GLY A 1 208 ? -13.987 4.553 -15.246 1.00 95.44 208 GLY A C 1
ATOM 1581 O O . GLY A 1 208 ? -14.975 4.889 -14.597 1.00 95.44 208 GLY A O 1
ATOM 1582 N N . GLU A 1 209 ? -13.577 3.281 -15.285 1.00 96.12 209 GLU A N 1
ATOM 1583 C CA . GLU A 1 209 ? -14.138 2.204 -14.459 1.00 96.12 209 GLU A CA 1
ATOM 1584 C C . GLU A 1 209 ? -13.638 2.277 -13.006 1.00 96.12 209 GLU A C 1
ATOM 1586 O O . GLU A 1 209 ? -14.299 1.759 -12.103 1.00 96.12 209 GLU A O 1
ATOM 1591 N N . VAL A 1 210 ? -12.511 2.955 -12.754 1.00 96.31 210 VAL A N 1
ATOM 1592 C CA . VAL A 1 210 ? -11.989 3.188 -11.403 1.00 96.31 210 VAL A CA 1
ATOM 1593 C C . VAL A 1 210 ? -12.818 4.278 -10.730 1.00 96.31 210 VAL A C 1
ATOM 1595 O O . VAL A 1 210 ? -12.649 5.467 -10.992 1.00 96.31 210 VAL A O 1
ATOM 1598 N N . ARG A 1 211 ? -13.737 3.860 -9.855 1.00 90.25 211 ARG A N 1
ATOM 1599 C CA . ARG A 1 211 ? -14.677 4.754 -9.151 1.00 90.25 211 ARG A CA 1
ATOM 1600 C C . ARG A 1 211 ? -14.177 5.258 -7.801 1.00 90.25 211 ARG A C 1
ATOM 1602 O O . ARG A 1 211 ? -14.815 6.121 -7.206 1.00 90.25 211 ARG A O 1
ATOM 1609 N N . ARG A 1 212 ? -13.108 4.662 -7.276 1.00 94.94 212 ARG A N 1
ATOM 1610 C CA . ARG A 1 212 ? -12.536 5.038 -5.982 1.00 94.94 212 ARG A CA 1
ATOM 1611 C C . ARG A 1 212 ? -11.645 6.272 -6.142 1.00 94.94 212 ARG A C 1
ATOM 1613 O O . ARG A 1 212 ? -11.025 6.401 -7.199 1.00 94.94 212 ARG A O 1
ATOM 1620 N N . PRO A 1 213 ? -11.554 7.135 -5.115 1.00 97.19 213 PRO A N 1
ATOM 1621 C CA . PRO A 1 213 ? -10.668 8.290 -5.150 1.00 97.19 213 PRO A CA 1
ATOM 1622 C C . PRO A 1 213 ? -9.235 7.873 -5.469 1.00 97.19 213 PRO A C 1
ATOM 1624 O O . PRO A 1 213 ? -8.724 6.896 -4.908 1.00 97.19 213 PRO A O 1
ATOM 1627 N N . ALA A 1 214 ? -8.581 8.618 -6.352 1.00 98.38 214 ALA A N 1
ATOM 1628 C CA . ALA A 1 214 ? -7.229 8.326 -6.792 1.00 98.38 214 ALA A CA 1
ATOM 1629 C C . ALA A 1 214 ? -6.374 9.595 -6.845 1.00 98.38 214 ALA A C 1
ATOM 1631 O O . ALA A 1 214 ? -6.742 10.580 -7.484 1.00 98.38 214 ALA A O 1
ATOM 1632 N N . LEU A 1 215 ? -5.205 9.555 -6.211 1.00 98.69 215 LEU A N 1
ATOM 1633 C CA . LEU A 1 215 ? -4.177 10.583 -6.330 1.00 98.69 215 LEU A CA 1
ATOM 1634 C C . LEU A 1 215 ? -3.076 10.100 -7.272 1.00 98.69 215 LEU A C 1
ATOM 1636 O O . LEU A 1 215 ? -2.473 9.059 -7.037 1.00 98.69 215 LEU A O 1
ATOM 1640 N N . VAL A 1 216 ? -2.771 10.879 -8.301 1.00 98.75 216 VAL A N 1
ATOM 1641 C CA . VAL A 1 216 ? -1.596 10.684 -9.152 1.00 98.75 216 VAL A CA 1
ATOM 1642 C C . VAL A 1 216 ? -0.514 11.669 -8.720 1.00 98.75 216 VAL A C 1
ATOM 1644 O O . VAL A 1 216 ? -0.773 12.869 -8.651 1.00 98.75 216 VAL A O 1
ATOM 1647 N N . ILE A 1 217 ? 0.687 11.170 -8.424 1.00 98.69 217 ILE A N 1
ATOM 1648 C CA . ILE A 1 217 ? 1.855 11.987 -8.069 1.00 98.69 217 ILE A CA 1
ATOM 1649 C C . ILE A 1 217 ? 2.933 11.775 -9.132 1.00 98.69 217 ILE A C 1
ATOM 1651 O O . ILE A 1 217 ? 3.291 10.633 -9.409 1.00 98.69 217 ILE A O 1
ATOM 1655 N N . VAL A 1 218 ? 3.473 12.842 -9.718 1.00 98.00 218 VAL A N 1
ATOM 1656 C CA . VAL A 1 218 ? 4.578 12.761 -10.692 1.00 98.00 218 VAL A CA 1
ATOM 1657 C C . VAL A 1 218 ? 5.675 13.763 -10.353 1.00 98.00 218 VAL A C 1
ATOM 1659 O O . VAL A 1 218 ? 5.389 14.838 -9.824 1.00 98.00 218 VAL A O 1
ATOM 1662 N N . GLY A 1 219 ? 6.924 13.416 -10.652 1.00 98.06 219 GLY A N 1
ATOM 1663 C CA . GLY A 1 219 ? 8.032 14.362 -10.608 1.00 98.06 219 GLY A CA 1
ATOM 1664 C C . GLY A 1 219 ? 8.027 15.239 -11.858 1.00 98.06 219 GLY A C 1
ATOM 1665 O O . GLY A 1 219 ? 7.804 14.740 -12.957 1.00 98.06 219 GLY A O 1
ATOM 1666 N N . GLY A 1 220 ? 8.253 16.542 -11.708 1.00 97.56 220 GLY A N 1
ATOM 1667 C CA . GLY A 1 220 ? 8.297 17.494 -12.821 1.00 97.56 220 GLY A CA 1
ATOM 1668 C C . GLY A 1 220 ? 9.433 17.217 -13.813 1.00 97.56 220 GLY A C 1
ATOM 1669 O O . GLY A 1 220 ? 9.296 17.539 -14.991 1.00 97.56 220 GLY A O 1
ATOM 1670 N N . ASP A 1 221 ? 10.498 16.555 -13.352 1.00 97.19 221 ASP A N 1
ATOM 1671 C CA . ASP A 1 221 ? 11.666 16.154 -14.145 1.00 97.19 221 ASP A CA 1
ATOM 1672 C C . ASP A 1 221 ? 11.675 14.640 -14.455 1.00 97.19 221 ASP A C 1
ATOM 1674 O O . ASP A 1 221 ? 12.708 14.084 -14.836 1.00 97.19 221 ASP A O 1
ATOM 1678 N N . ASP A 1 222 ? 10.552 13.936 -14.269 1.00 95.88 222 ASP A N 1
ATOM 1679 C CA . ASP A 1 222 ? 10.448 12.504 -14.569 1.00 95.88 222 ASP A CA 1
ATOM 1680 C C . ASP A 1 222 ? 10.577 12.240 -16.083 1.00 95.88 222 ASP A C 1
ATOM 1682 O O . ASP A 1 222 ? 9.712 12.611 -16.878 1.00 95.88 222 ASP A O 1
ATOM 1686 N N . ASP A 1 223 ? 11.664 11.567 -16.483 1.00 91.50 223 ASP A N 1
ATOM 1687 C CA . ASP A 1 223 ? 11.975 11.202 -17.873 1.00 91.50 223 ASP A CA 1
ATOM 1688 C C . ASP A 1 223 ? 11.494 9.793 -18.272 1.00 91.50 223 ASP A C 1
ATOM 1690 O O . ASP A 1 223 ? 11.690 9.359 -19.412 1.00 91.50 223 ASP A O 1
ATOM 1694 N N . ARG A 1 224 ? 10.906 9.038 -17.336 1.00 90.19 224 ARG A N 1
ATOM 1695 C CA . ARG A 1 224 ? 10.400 7.673 -17.564 1.00 90.19 224 ARG A CA 1
ATOM 1696 C C . ARG A 1 224 ? 8.900 7.685 -17.743 1.00 90.19 224 ARG A C 1
ATOM 1698 O O . ARG A 1 224 ? 8.388 7.048 -18.658 1.00 90.19 224 ARG A O 1
ATOM 1705 N N . THR A 1 225 ? 8.232 8.403 -16.852 1.00 90.75 225 THR A N 1
ATOM 1706 C CA . THR A 1 225 ? 6.793 8.605 -16.836 1.00 90.75 225 THR A CA 1
ATOM 1707 C C . THR A 1 225 ? 6.539 10.097 -16.843 1.00 90.75 225 THR A C 1
ATOM 1709 O O . THR A 1 225 ? 6.468 10.743 -15.803 1.00 90.75 225 THR A O 1
ATOM 1712 N N . LEU A 1 226 ? 6.442 10.642 -18.051 1.00 93.31 226 LEU A N 1
ATOM 1713 C CA . LEU A 1 226 ? 6.383 12.081 -18.260 1.00 93.31 226 LEU A CA 1
ATOM 1714 C C . LEU A 1 226 ? 5.200 12.702 -17.488 1.00 93.31 226 LEU A C 1
ATOM 1716 O O . LEU A 1 226 ? 4.127 12.088 -17.424 1.00 93.31 226 LEU A O 1
ATOM 1720 N N . PRO A 1 227 ? 5.320 13.940 -16.971 1.00 94.81 227 PRO A N 1
ATOM 1721 C CA . PRO A 1 227 ? 4.222 14.621 -16.280 1.00 94.81 227 PRO A CA 1
ATOM 1722 C C . PRO A 1 227 ? 2.909 14.667 -17.073 1.00 94.81 227 PRO A C 1
ATOM 1724 O O . PRO A 1 227 ? 1.816 14.612 -16.505 1.00 94.81 227 PRO A O 1
ATOM 1727 N N . GLU A 1 228 ? 2.992 14.726 -18.404 1.00 94.38 228 GLU A N 1
ATOM 1728 C CA . GLU A 1 228 ? 1.836 14.617 -19.296 1.00 94.38 228 GLU A CA 1
ATOM 1729 C C . GLU A 1 228 ? 1.095 13.276 -19.203 1.00 94.38 228 GLU A C 1
ATOM 1731 O O . GLU A 1 228 ? -0.135 13.277 -19.278 1.00 94.38 228 GLU A O 1
ATOM 1736 N N . HIS A 1 229 ? 1.797 12.159 -18.986 1.00 92.62 229 HIS A N 1
ATOM 1737 C CA . HIS A 1 229 ? 1.183 10.845 -18.791 1.00 92.62 229 HIS A CA 1
ATOM 1738 C C . HIS A 1 229 ? 0.410 10.819 -17.473 1.00 92.62 229 HIS A C 1
ATOM 1740 O O . HIS A 1 229 ? -0.764 10.449 -17.460 1.00 92.62 229 HIS A O 1
ATOM 1746 N N . GLY A 1 230 ? 1.016 11.312 -16.386 1.00 93.75 230 GLY A N 1
ATOM 1747 C CA . GLY A 1 230 ? 0.347 11.430 -15.089 1.00 93.75 230 GLY A CA 1
ATOM 1748 C C . GLY A 1 230 ? -0.890 12.333 -15.153 1.00 93.75 230 GLY A C 1
ATOM 1749 O O . GLY A 1 230 ? -1.965 11.966 -14.678 1.00 93.75 230 GLY A O 1
ATOM 1750 N N . ARG A 1 231 ? -0.789 13.482 -15.834 1.00 94.69 231 ARG A N 1
ATOM 1751 C CA . ARG A 1 231 ? -1.919 14.405 -16.029 1.00 94.69 231 ARG A CA 1
ATOM 1752 C C . ARG A 1 231 ? -3.047 13.771 -16.847 1.00 94.69 231 ARG A C 1
ATOM 1754 O O . ARG A 1 231 ? -4.217 13.948 -16.511 1.00 94.69 231 ARG A O 1
ATOM 1761 N N . ALA A 1 232 ? -2.710 13.026 -17.901 1.00 94.44 232 ALA A N 1
ATOM 1762 C CA . ALA A 1 232 ? -3.684 12.301 -18.715 1.00 94.44 232 ALA A CA 1
ATOM 1763 C C . ALA A 1 232 ? -4.352 11.155 -17.938 1.00 94.44 232 ALA A C 1
ATOM 1765 O O . ALA A 1 232 ? -5.557 10.947 -18.082 1.00 94.44 232 ALA A O 1
ATOM 1766 N N . LEU A 1 233 ? -3.592 10.443 -17.100 1.00 96.00 233 LEU A N 1
ATOM 1767 C CA . LEU A 1 233 ? -4.096 9.413 -16.194 1.00 96.00 233 LEU A CA 1
ATOM 1768 C C . LEU A 1 233 ? -5.100 10.015 -15.201 1.00 96.00 233 LEU A C 1
ATOM 1770 O O . LEU A 1 233 ? -6.250 9.579 -15.166 1.00 96.00 233 LEU A O 1
ATOM 1774 N N . ALA A 1 234 ? -4.707 11.062 -14.468 1.00 97.06 234 ALA A N 1
ATOM 1775 C CA . ALA A 1 234 ? -5.563 11.738 -13.492 1.00 97.06 234 ALA A CA 1
ATOM 1776 C C . ALA A 1 234 ? -6.870 12.248 -14.116 1.00 97.06 234 ALA A C 1
ATOM 1778 O O . ALA A 1 234 ? -7.943 12.036 -13.562 1.00 97.06 234 ALA A O 1
ATOM 1779 N N . ALA A 1 235 ? -6.798 12.853 -15.305 1.00 96.81 235 ALA A N 1
ATOM 1780 C CA . ALA A 1 235 ? -7.966 13.396 -15.998 1.00 96.81 235 ALA A CA 1
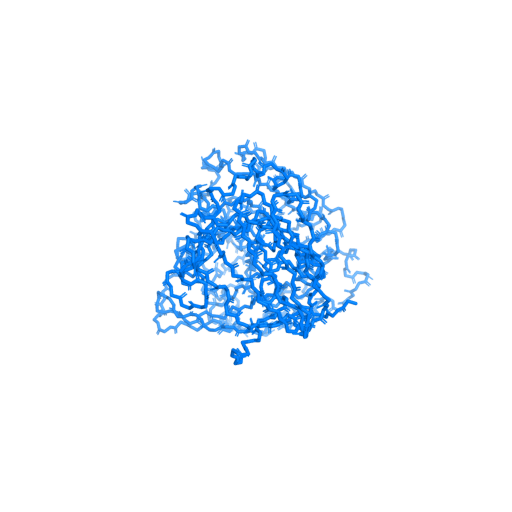ATOM 1781 C C . ALA A 1 235 ? -8.977 12.331 -16.470 1.00 96.81 235 ALA A C 1
ATOM 1783 O O . ALA A 1 235 ? -10.119 12.670 -16.777 1.00 96.81 235 ALA A O 1
ATOM 1784 N N . ARG A 1 236 ? -8.564 11.062 -16.586 1.00 97.31 236 ARG A N 1
ATOM 1785 C CA . ARG A 1 236 ? -9.408 9.957 -17.074 1.00 97.31 236 ARG A CA 1
ATOM 1786 C C . ARG A 1 236 ? -9.955 9.065 -15.960 1.00 97.31 236 ARG A C 1
ATOM 1788 O O . ARG A 1 236 ? -10.836 8.252 -16.237 1.00 97.31 236 ARG A O 1
ATOM 1795 N N . LEU A 1 237 ? -9.438 9.194 -14.741 1.00 97.50 237 LEU A N 1
ATOM 1796 C CA . LEU A 1 237 ? -9.979 8.544 -13.547 1.00 97.50 237 LEU A CA 1
ATOM 1797 C C . LEU A 1 237 ? -11.276 9.250 -13.121 1.00 97.50 237 LEU A C 1
ATOM 1799 O O . LEU A 1 237 ? -11.397 10.465 -13.266 1.00 97.50 237 LEU A O 1
ATOM 1803 N N . ALA A 1 238 ? -12.255 8.502 -12.599 1.00 95.31 238 ALA A N 1
ATOM 1804 C CA . ALA A 1 238 ? -13.568 9.073 -12.270 1.00 95.31 238 ALA A CA 1
ATOM 1805 C C . ALA A 1 238 ? -13.511 10.097 -11.118 1.00 95.31 238 ALA A C 1
ATOM 1807 O O . ALA A 1 238 ? -14.253 11.076 -11.131 1.00 95.31 238 ALA A O 1
ATOM 1808 N N . ASP A 1 239 ? -12.620 9.869 -10.151 1.00 95.50 239 ASP A N 1
ATOM 1809 C CA . ASP A 1 239 ? -12.289 10.778 -9.046 1.00 95.50 239 ASP A CA 1
ATOM 1810 C C . ASP A 1 239 ? -10.759 10.892 -8.940 1.00 95.50 239 ASP A C 1
ATOM 1812 O O . ASP A 1 239 ? -10.123 10.408 -8.001 1.00 95.50 239 ASP A O 1
ATOM 1816 N N . GLY A 1 240 ? -10.158 11.420 -10.010 1.00 97.12 240 GLY A N 1
ATOM 1817 C CA . GLY A 1 240 ? -8.716 11.584 -10.154 1.00 97.12 240 GLY A CA 1
ATOM 1818 C C . GLY A 1 240 ? -8.224 12.961 -9.717 1.00 97.12 240 GLY A C 1
ATOM 1819 O O . GLY A 1 240 ? -8.751 13.995 -10.130 1.00 97.12 240 GLY A O 1
ATOM 1820 N N . ARG A 1 241 ? -7.153 12.974 -8.927 1.00 97.44 241 ARG A N 1
ATOM 1821 C CA . ARG A 1 241 ? -6.407 14.168 -8.512 1.00 97.44 241 ARG A CA 1
ATOM 1822 C C . ARG A 1 241 ? -4.975 14.058 -8.997 1.00 97.44 241 ARG A C 1
ATOM 1824 O O . ARG A 1 241 ? -4.461 12.957 -9.171 1.00 97.44 241 ARG A O 1
ATOM 1831 N N . MET A 1 242 ? -4.327 15.197 -9.190 1.00 96.62 242 MET A N 1
ATOM 1832 C CA . MET A 1 242 ? -2.958 15.262 -9.685 1.00 96.62 242 MET A CA 1
ATOM 1833 C C . MET A 1 242 ? -2.113 16.144 -8.772 1.00 96.62 242 MET A C 1
ATOM 1835 O O . MET A 1 242 ? -2.530 17.251 -8.431 1.00 96.62 242 MET A O 1
ATOM 1839 N N . LEU A 1 243 ? -0.914 15.672 -8.444 1.00 98.12 243 LEU A N 1
ATOM 1840 C CA . LEU A 1 243 ? 0.148 16.443 -7.818 1.00 98.12 243 LEU A CA 1
ATOM 1841 C C . LEU A 1 243 ? 1.426 16.292 -8.645 1.00 98.12 243 LEU A C 1
ATOM 1843 O O . LEU A 1 243 ? 1.910 15.187 -8.872 1.00 98.12 243 LEU A O 1
ATOM 1847 N N . GLU A 1 244 ? 1.974 17.415 -9.088 1.00 97.94 244 GLU A N 1
ATOM 1848 C CA . GLU A 1 244 ? 3.266 17.473 -9.768 1.00 97.94 244 GLU A CA 1
ATOM 1849 C C . GLU A 1 244 ? 4.288 18.090 -8.809 1.00 97.94 244 GLU A C 1
ATOM 1851 O O . GLU A 1 244 ? 4.057 19.180 -8.281 1.00 97.94 244 GLU A O 1
ATOM 1856 N N . MET A 1 245 ? 5.380 17.373 -8.541 1.00 97.75 245 MET A N 1
ATOM 1857 C CA . MET A 1 245 ? 6.453 17.806 -7.645 1.00 97.75 245 MET A CA 1
ATOM 1858 C C . MET A 1 245 ? 7.598 18.401 -8.473 1.00 97.75 245 MET A C 1
ATOM 1860 O O . MET A 1 245 ? 8.268 17.648 -9.180 1.00 97.75 245 MET A O 1
ATOM 1864 N N . PRO A 1 246 ? 7.826 19.727 -8.434 1.00 95.94 246 PRO A N 1
ATOM 1865 C CA . PRO A 1 246 ? 8.889 20.353 -9.218 1.00 95.94 246 PRO A CA 1
ATOM 1866 C C . PRO A 1 246 ? 10.267 19.856 -8.771 1.00 95.94 246 PRO A C 1
ATOM 1868 O O . PRO A 1 246 ? 10.448 19.521 -7.603 1.00 95.94 246 PRO A O 1
ATOM 1871 N N . ASP A 1 247 ? 11.230 19.839 -9.694 1.00 96.12 247 ASP A N 1
ATOM 1872 C CA . ASP A 1 247 ? 12.629 19.464 -9.438 1.00 96.12 247 ASP A CA 1
ATOM 1873 C C . ASP A 1 247 ? 12.823 18.025 -8.905 1.00 96.12 247 ASP A C 1
ATOM 1875 O O . ASP A 1 247 ? 13.860 17.699 -8.323 1.00 96.12 247 ASP A O 1
ATOM 1879 N N . VAL A 1 248 ? 11.841 17.141 -9.107 1.00 97.94 248 VAL A N 1
ATOM 1880 C CA . VAL A 1 248 ? 11.878 15.723 -8.712 1.00 97.94 248 VAL A CA 1
ATOM 1881 C C . VAL A 1 248 ? 11.801 14.837 -9.953 1.00 97.94 248 VAL A C 1
ATOM 1883 O O . VAL A 1 248 ? 11.026 15.119 -10.867 1.00 97.94 248 VAL A O 1
ATOM 1886 N N . GLY A 1 249 ? 12.608 13.776 -9.986 1.00 97.44 249 GLY A N 1
ATOM 1887 C CA . GLY A 1 249 ? 12.648 12.792 -11.061 1.00 97.44 249 GLY A CA 1
ATOM 1888 C C . GLY A 1 249 ? 11.644 11.654 -10.875 1.00 97.44 249 GLY A C 1
ATOM 1889 O O . GLY A 1 249 ? 10.547 11.829 -10.346 1.00 97.44 249 GLY A O 1
ATOM 1890 N N . HIS A 1 250 ? 12.021 10.463 -11.342 1.00 97.12 250 HIS A N 1
ATOM 1891 C CA . HIS A 1 250 ? 11.139 9.294 -11.360 1.00 97.12 250 HIS A CA 1
ATOM 1892 C C . HIS A 1 250 ? 11.079 8.556 -10.017 1.00 97.12 250 HIS A C 1
ATOM 1894 O O . HIS A 1 250 ? 10.139 7.802 -9.767 1.00 97.12 250 HIS A O 1
ATOM 1900 N N . THR A 1 251 ? 12.053 8.742 -9.125 1.00 96.69 251 THR A N 1
ATOM 1901 C CA . THR A 1 251 ? 12.197 7.943 -7.897 1.00 96.69 251 THR A CA 1
ATOM 1902 C C . THR A 1 251 ? 11.745 8.740 -6.676 1.00 96.69 251 THR A C 1
ATOM 1904 O O . THR A 1 251 ? 12.450 8.849 -5.672 1.00 96.69 251 THR A O 1
ATOM 1907 N N . LEU A 1 252 ? 10.522 9.278 -6.752 1.00 97.88 252 LEU A N 1
ATOM 1908 C CA . LEU A 1 252 ? 9.933 10.164 -5.742 1.00 97.88 252 LEU A CA 1
ATOM 1909 C C . LEU A 1 252 ? 10.054 9.648 -4.293 1.00 97.88 252 LEU A C 1
ATOM 1911 O O . LEU A 1 252 ? 10.372 10.463 -3.430 1.00 97.88 252 LEU A O 1
ATOM 1915 N N . PRO A 1 253 ? 9.862 8.343 -3.981 1.00 97.69 253 PRO A N 1
ATOM 1916 C CA . PRO A 1 253 ? 10.007 7.849 -2.607 1.00 97.69 253 PRO A CA 1
ATOM 1917 C C . PRO A 1 253 ? 11.399 8.050 -1.992 1.00 97.69 253 PRO A C 1
ATOM 1919 O O . PRO A 1 253 ? 11.509 8.067 -0.769 1.00 97.69 253 PRO A O 1
ATOM 1922 N N . LEU A 1 254 ? 12.446 8.194 -2.814 1.00 97.25 254 LEU A N 1
ATOM 1923 C CA . LEU A 1 254 ? 13.804 8.503 -2.354 1.00 97.25 254 LEU A CA 1
ATOM 1924 C C . LEU A 1 254 ? 14.133 9.991 -2.483 1.00 97.25 254 LEU A C 1
ATOM 1926 O O . LEU A 1 254 ? 14.774 10.556 -1.602 1.00 97.25 254 LEU A O 1
ATOM 1930 N N . GLU A 1 255 ? 13.678 10.621 -3.567 1.00 97.56 255 GLU A N 1
ATOM 1931 C CA . GLU A 1 255 ? 13.979 12.020 -3.872 1.00 97.56 255 GLU A CA 1
ATOM 1932 C C . GLU A 1 255 ? 13.222 13.000 -2.973 1.00 97.56 255 GLU A C 1
ATOM 1934 O O . GLU A 1 255 ? 13.792 13.996 -2.544 1.00 97.56 255 GLU A O 1
ATOM 1939 N N . ALA A 1 256 ? 11.954 12.738 -2.671 1.00 97.31 256 ALA A N 1
ATOM 1940 C CA . ALA A 1 256 ? 11.063 13.676 -1.989 1.00 97.31 256 ALA A CA 1
ATOM 1941 C C . ALA A 1 256 ? 10.174 12.933 -0.979 1.00 97.31 256 ALA A C 1
ATOM 1943 O O . ALA A 1 256 ? 8.945 13.009 -1.018 1.00 97.31 256 ALA A O 1
ATOM 1944 N N . SER A 1 257 ? 10.796 12.119 -0.115 1.00 97.56 257 SER A N 1
ATOM 1945 C CA . SER A 1 257 ? 10.088 11.206 0.793 1.00 97.56 257 SER A CA 1
ATOM 1946 C C . SER A 1 257 ? 9.103 11.922 1.717 1.00 97.56 257 SER A C 1
ATOM 1948 O O . SER A 1 257 ? 7.985 11.443 1.905 1.00 97.56 257 SER A O 1
ATOM 1950 N N . ASP A 1 258 ? 9.488 13.078 2.258 1.00 96.62 258 ASP A N 1
ATOM 1951 C CA . ASP A 1 258 ? 8.666 13.841 3.200 1.00 96.62 258 ASP A CA 1
ATOM 1952 C C . ASP A 1 258 ? 7.462 14.472 2.490 1.00 96.62 258 ASP A C 1
ATOM 1954 O O . ASP A 1 258 ? 6.339 14.432 2.999 1.00 96.62 258 ASP A O 1
ATOM 1958 N N . GLU A 1 259 ? 7.664 14.988 1.278 1.00 97.94 259 GLU A N 1
ATOM 1959 C CA . GLU A 1 259 ? 6.611 15.527 0.423 1.00 97.94 259 GLU A CA 1
ATOM 1960 C C . GLU A 1 259 ? 5.646 14.430 -0.040 1.00 97.94 259 GLU A C 1
ATOM 1962 O O . GLU A 1 259 ? 4.432 14.646 -0.050 1.00 97.94 259 GLU A O 1
ATOM 1967 N N . VAL A 1 260 ? 6.156 13.237 -0.368 1.00 98.62 260 VAL A N 1
ATOM 1968 C CA . VAL A 1 260 ? 5.334 12.058 -0.682 1.00 98.62 260 VAL A CA 1
ATOM 1969 C C . VAL A 1 260 ? 4.485 11.668 0.525 1.00 98.62 260 VAL A C 1
ATOM 1971 O O . VAL A 1 260 ? 3.272 11.509 0.381 1.00 98.62 260 VAL A O 1
ATOM 1974 N N . VAL A 1 261 ? 5.075 11.565 1.721 1.00 98.31 261 VAL A N 1
ATOM 1975 C CA . VAL A 1 261 ? 4.328 11.274 2.956 1.00 98.31 261 VAL A CA 1
ATOM 1976 C C . VAL A 1 261 ? 3.243 12.325 3.183 1.00 98.31 261 VAL A C 1
ATOM 1978 O O . VAL A 1 261 ? 2.085 11.967 3.397 1.00 98.31 261 VAL A O 1
ATOM 1981 N N . ALA A 1 262 ? 3.581 13.612 3.105 1.00 95.88 262 ALA A N 1
ATOM 1982 C CA . ALA A 1 262 ? 2.632 14.698 3.327 1.00 95.88 262 ALA A CA 1
ATOM 1983 C C . ALA A 1 262 ? 1.468 14.666 2.322 1.00 95.88 262 ALA A C 1
ATOM 1985 O O . ALA A 1 262 ? 0.308 14.793 2.720 1.00 95.88 262 ALA A O 1
ATOM 1986 N N . ALA A 1 263 ? 1.761 14.442 1.039 1.00 98.06 263 ALA A N 1
ATOM 1987 C CA . ALA A 1 263 ? 0.758 14.355 -0.016 1.00 98.06 263 ALA A CA 1
ATOM 1988 C C . ALA A 1 263 ? -0.189 13.166 0.183 1.00 98.06 263 ALA A C 1
ATOM 1990 O O . ALA A 1 263 ? -1.408 13.333 0.121 1.00 98.06 263 ALA A O 1
ATOM 1991 N N . VAL A 1 264 ? 0.361 11.980 0.472 1.00 98.19 264 VAL A N 1
ATOM 1992 C CA . VAL A 1 264 ? -0.439 10.777 0.737 1.00 98.19 264 VAL A CA 1
ATOM 1993 C C . VAL A 1 264 ? -1.332 10.998 1.948 1.00 98.19 264 VAL A C 1
ATOM 1995 O O . VAL A 1 264 ? -2.538 10.793 1.851 1.00 98.19 264 VAL A O 1
ATOM 1998 N N . ARG A 1 265 ? -0.782 11.473 3.071 1.00 95.19 265 ARG A N 1
ATOM 1999 C CA . ARG A 1 265 ? -1.571 11.714 4.286 1.00 95.19 265 ARG A CA 1
ATOM 2000 C C . ARG A 1 265 ? -2.681 12.731 4.053 1.00 95.19 265 ARG A C 1
ATOM 2002 O O . ARG A 1 265 ? -3.821 12.438 4.379 1.00 95.19 265 ARG A O 1
ATOM 2009 N N . SER A 1 266 ? -2.378 13.868 3.427 1.00 93.38 266 SER A N 1
ATOM 2010 C CA . SER A 1 266 ? -3.387 14.892 3.130 1.00 93.38 266 SER A CA 1
ATOM 2011 C C . SER A 1 266 ? -4.519 14.350 2.257 1.00 93.38 266 SER A C 1
ATOM 2013 O O . SER A 1 266 ? -5.680 14.686 2.479 1.00 93.38 266 SER A O 1
ATOM 2015 N N . PHE A 1 267 ? -4.194 13.525 1.262 1.00 96.56 267 PHE A N 1
ATOM 2016 C CA . PHE A 1 267 ? -5.192 12.893 0.408 1.00 96.56 267 PHE A CA 1
ATOM 2017 C C . PHE A 1 267 ? -6.051 11.894 1.183 1.00 96.56 267 PHE A C 1
ATOM 2019 O O . PHE A 1 267 ? -7.275 11.924 1.062 1.00 96.56 267 PHE A O 1
ATOM 2026 N N . LEU A 1 268 ? -5.426 11.043 1.998 1.00 93.62 268 LEU A N 1
ATOM 2027 C CA . LEU A 1 268 ? -6.131 10.061 2.816 1.00 93.62 268 LEU A CA 1
ATOM 2028 C C . LEU A 1 268 ? -7.02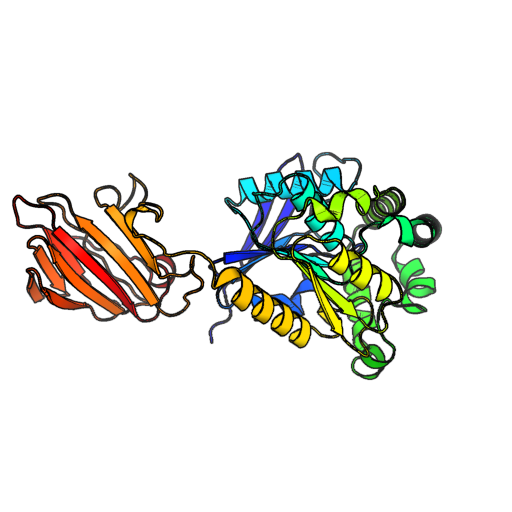3 10.720 3.865 1.00 93.62 268 LEU A C 1
ATOM 2030 O O . LEU A 1 268 ? -8.173 10.315 3.998 1.00 93.62 268 LEU A O 1
ATOM 2034 N N . ASP A 1 269 ? -6.556 11.775 4.526 1.00 87.62 269 ASP A N 1
ATOM 2035 C CA . ASP A 1 269 ? -7.365 12.544 5.468 1.00 87.62 269 ASP A CA 1
ATOM 2036 C C . ASP A 1 269 ? -8.611 13.118 4.773 1.00 87.62 269 ASP A C 1
ATOM 2038 O O . ASP A 1 269 ? -9.704 13.060 5.325 1.00 87.62 269 ASP A O 1
ATOM 2042 N N . GLU A 1 270 ? -8.493 13.594 3.530 1.00 88.69 270 GLU A N 1
ATOM 2043 C CA . GLU A 1 270 ? -9.634 14.106 2.764 1.00 88.69 270 GLU A CA 1
ATOM 2044 C C . GLU A 1 270 ? -10.640 13.004 2.384 1.00 88.69 270 GLU A C 1
ATOM 2046 O O . GLU A 1 270 ? -11.847 13.176 2.559 1.00 88.69 270 GLU A O 1
ATOM 2051 N N . VAL A 1 271 ? -10.165 11.870 1.854 1.00 90.00 271 VAL A N 1
ATOM 2052 C CA . VAL A 1 271 ? -11.050 10.835 1.278 1.00 90.00 271 VAL A CA 1
ATOM 2053 C C . VAL A 1 271 ? -11.556 9.826 2.303 1.00 90.00 271 VAL A C 1
ATOM 2055 O O . VAL A 1 271 ? -12.601 9.209 2.095 1.00 90.00 271 VAL A O 1
ATOM 2058 N N . LEU A 1 272 ? -10.845 9.662 3.420 1.00 82.50 272 LEU A N 1
ATOM 2059 C CA . LEU A 1 272 ? -11.225 8.761 4.508 1.00 82.50 272 LEU A CA 1
ATOM 2060 C C . LEU A 1 272 ? -12.010 9.477 5.610 1.00 82.50 272 LEU A C 1
ATOM 2062 O O . LEU A 1 272 ? -12.798 8.816 6.285 1.00 82.50 272 LEU A O 1
ATOM 2066 N N . ALA A 1 273 ? -11.917 10.810 5.735 1.00 67.62 273 ALA A N 1
ATOM 2067 C CA . ALA A 1 273 ? -12.811 11.585 6.610 1.00 67.62 273 ALA A CA 1
ATOM 2068 C C . ALA A 1 273 ? -14.300 11.449 6.229 1.00 67.62 273 ALA A C 1
ATOM 2070 O O . ALA A 1 273 ? -15.176 11.760 7.034 1.00 67.62 273 ALA A O 1
ATOM 2071 N N . GLY A 1 274 ? -14.596 10.958 5.020 1.00 54.47 274 GLY A N 1
ATOM 2072 C CA . GLY A 1 274 ? -15.939 10.626 4.544 1.00 54.47 274 GLY A CA 1
ATOM 2073 C C . GLY A 1 274 ? -16.408 9.195 4.838 1.00 54.47 274 GLY A C 1
ATOM 2074 O O . GLY A 1 274 ? -17.494 8.829 4.381 1.00 54.47 274 GLY A O 1
ATOM 2075 N N . ALA A 1 275 ? -15.641 8.367 5.561 1.00 53.09 275 ALA A N 1
ATOM 2076 C CA . ALA A 1 275 ? -16.150 7.087 6.049 1.00 53.09 275 ALA A CA 1
ATOM 2077 C C . ALA A 1 275 ? -17.369 7.387 6.936 1.00 53.09 275 ALA A C 1
ATOM 2079 O O . ALA A 1 275 ? -17.238 8.051 7.958 1.00 53.09 275 ALA A O 1
ATOM 2080 N N . GLY A 1 276 ? -18.565 7.019 6.462 1.00 55.44 276 GLY A N 1
ATOM 2081 C CA . GLY A 1 276 ? -19.841 7.507 6.992 1.00 55.44 276 GLY A CA 1
ATOM 2082 C C . GLY A 1 276 ? -20.044 7.286 8.495 1.00 55.44 276 GLY A C 1
ATOM 2083 O O . GLY A 1 276 ? -19.235 6.670 9.177 1.00 55.44 276 GLY A O 1
ATOM 2084 N N . VAL A 1 277 ? -21.171 7.773 9.021 1.00 54.53 277 VAL A N 1
ATOM 2085 C CA . VAL A 1 277 ? -21.524 7.628 10.443 1.00 54.53 277 VAL A CA 1
ATOM 2086 C C . VAL A 1 277 ? -21.425 6.159 10.874 1.00 54.53 277 VAL A C 1
ATOM 2088 O O . VAL A 1 277 ? -22.265 5.342 10.493 1.00 54.53 277 VAL A O 1
ATOM 2091 N N . LEU A 1 278 ? -20.413 5.835 11.682 1.00 59.78 278 LEU A N 1
ATOM 2092 C CA . LEU A 1 278 ? -20.263 4.514 12.279 1.00 59.78 278 LEU A CA 1
ATOM 2093 C C . LEU A 1 278 ? -21.352 4.326 13.332 1.00 59.78 278 LEU A C 1
ATOM 2095 O O . LEU A 1 278 ? -21.493 5.123 14.260 1.00 59.78 278 LEU A O 1
ATOM 2099 N N . ARG A 1 279 ? -22.140 3.262 13.181 1.00 59.34 279 ARG A N 1
ATOM 2100 C CA . ARG A 1 279 ? -23.077 2.813 14.212 1.00 59.34 279 ARG A CA 1
ATOM 2101 C C . ARG A 1 279 ? -22.443 1.661 14.969 1.00 59.34 279 ARG A C 1
ATOM 2103 O O . ARG A 1 279 ? -21.915 0.749 14.341 1.00 59.34 279 ARG A O 1
ATOM 2110 N N . ALA A 1 280 ? -22.558 1.653 16.295 1.00 62.84 280 ALA A N 1
ATOM 2111 C CA . ALA A 1 280 ? -22.049 0.556 17.119 1.00 62.84 280 ALA A CA 1
ATOM 2112 C C . ALA A 1 280 ? -22.600 -0.812 16.664 1.00 62.84 280 ALA A C 1
ATOM 2114 O O . ALA A 1 280 ? -21.887 -1.799 16.652 1.00 62.84 280 ALA A O 1
ATOM 2115 N N . GLU A 1 281 ? -23.850 -0.875 16.201 1.00 59.00 281 GLU A N 1
ATOM 2116 C CA . GLU A 1 281 ? -24.465 -2.104 15.663 1.00 59.00 281 GLU A CA 1
ATOM 2117 C C . GLU A 1 281 ? -23.807 -2.643 14.382 1.00 59.00 281 GLU A C 1
ATOM 2119 O O . GLU A 1 281 ? -24.060 -3.781 13.996 1.00 59.00 281 GLU A O 1
ATOM 2124 N N . THR A 1 282 ? -22.999 -1.820 13.710 1.00 50.88 282 THR A N 1
ATOM 2125 C CA . THR A 1 282 ? -22.329 -2.140 12.441 1.00 50.88 282 THR A CA 1
ATOM 2126 C C . THR A 1 282 ? -20.831 -2.383 12.593 1.00 50.88 282 THR A C 1
ATOM 2128 O O . THR A 1 282 ? -20.161 -2.642 11.596 1.00 50.88 282 THR A O 1
ATOM 2131 N N . THR A 1 283 ? -20.292 -2.289 13.810 1.00 57.84 283 THR A N 1
ATOM 2132 C CA . THR A 1 283 ? -18.885 -2.601 14.065 1.00 57.84 283 THR A CA 1
ATOM 2133 C C . THR A 1 283 ? -18.735 -4.103 14.333 1.00 57.84 283 THR A C 1
ATOM 2135 O O . THR A 1 283 ? -19.693 -4.740 14.786 1.00 57.84 283 THR A O 1
ATOM 2138 N N . PRO A 1 284 ? -17.585 -4.718 13.986 1.00 54.66 284 PRO A N 1
ATOM 2139 C CA . PRO A 1 284 ? -17.378 -6.145 14.198 1.00 54.66 284 PRO A CA 1
ATOM 2140 C C . PRO A 1 284 ? -17.598 -6.498 15.668 1.00 54.66 284 PRO A C 1
ATOM 2142 O O . PRO A 1 284 ? -17.021 -5.862 16.550 1.00 54.66 284 PRO A O 1
ATOM 2145 N N . ARG A 1 285 ? -18.434 -7.509 15.921 1.00 61.41 285 ARG A N 1
ATOM 2146 C CA . ARG A 1 285 ? -18.553 -8.095 17.255 1.00 61.41 285 ARG A CA 1
ATOM 2147 C C . ARG A 1 285 ? -17.264 -8.846 17.572 1.00 61.41 285 ARG A C 1
ATOM 2149 O O . ARG A 1 285 ? -16.647 -9.439 16.685 1.00 61.41 285 ARG A O 1
ATOM 2156 N N . ASN A 1 286 ? -16.885 -8.841 18.838 1.00 65.56 286 ASN A N 1
ATOM 2157 C CA . ASN A 1 286 ? -15.925 -9.783 19.395 1.00 65.56 286 ASN A CA 1
ATOM 2158 C C . ASN A 1 286 ? -16.272 -11.237 19.017 1.00 65.56 286 ASN A C 1
ATOM 2160 O O . ASN A 1 286 ? -17.430 -11.595 18.793 1.00 65.56 286 ASN A O 1
ATOM 2164 N N . SER A 1 287 ? -15.238 -12.076 18.923 1.00 55.50 287 SER A N 1
ATOM 2165 C CA . SER A 1 287 ? -15.404 -13.489 18.578 1.00 55.50 287 SER A CA 1
ATOM 2166 C C . SER A 1 287 ? -16.273 -14.202 19.617 1.00 55.50 287 SER A C 1
ATOM 2168 O O . SER A 1 287 ? -16.226 -13.841 20.787 1.00 55.50 287 SER A O 1
ATOM 2170 N N . THR A 1 288 ? -17.011 -15.243 19.223 1.00 57.75 288 THR A N 1
ATOM 2171 C CA . THR A 1 288 ? -17.770 -16.102 20.157 1.00 57.75 288 THR A CA 1
ATOM 2172 C C . THR A 1 288 ? -16.872 -16.957 21.064 1.00 57.75 288 THR A C 1
ATOM 2174 O O . THR A 1 288 ? -17.373 -17.728 21.877 1.00 57.75 288 THR A O 1
ATOM 2177 N N . GLU A 1 289 ? -15.551 -16.860 20.909 1.00 51.97 289 GLU A N 1
ATOM 2178 C CA . GLU A 1 289 ? -14.535 -17.566 21.686 1.00 51.97 289 GLU A CA 1
ATOM 2179 C C . GLU A 1 289 ? -13.648 -16.566 22.464 1.00 51.97 289 GLU A C 1
ATOM 2181 O O . GLU A 1 289 ? -13.613 -15.367 22.179 1.00 51.97 289 GLU A O 1
ATOM 2186 N N . GLY A 1 290 ? -12.919 -17.046 23.475 1.00 61.66 290 GLY A N 1
ATOM 2187 C CA . GLY A 1 290 ? -12.031 -16.208 24.293 1.00 61.66 290 GLY A CA 1
ATOM 2188 C C . GLY A 1 290 ? -12.739 -15.402 25.399 1.00 61.66 290 GLY A C 1
ATOM 2189 O O . GLY A 1 290 ? -13.931 -15.602 25.636 1.00 61.66 290 GLY A O 1
ATOM 2190 N N . PRO A 1 291 ? -12.018 -14.494 26.089 1.00 61.16 291 PRO A N 1
ATOM 2191 C CA . PRO A 1 291 ? -12.470 -13.858 27.340 1.00 61.16 291 PRO A CA 1
ATOM 2192 C C . PRO A 1 291 ? -13.681 -12.930 27.169 1.00 61.16 291 PRO A C 1
ATOM 2194 O O . PRO A 1 291 ? -14.359 -12.592 28.135 1.00 61.16 291 PRO A O 1
ATOM 2197 N N . PHE A 1 292 ? -13.973 -12.536 25.929 1.00 69.75 292 PHE A N 1
ATOM 2198 C CA . PHE A 1 292 ? -15.130 -11.718 25.596 1.00 69.75 292 PHE A CA 1
ATOM 2199 C C . PHE A 1 292 ? -16.285 -12.539 25.007 1.00 69.75 292 PHE A C 1
ATOM 2201 O O . PHE A 1 292 ? -17.323 -11.959 24.740 1.00 69.75 292 PHE A O 1
ATOM 2208 N N . GLY A 1 293 ? -16.153 -13.850 24.769 1.00 64.38 293 GLY A N 1
ATOM 2209 C CA . GLY A 1 293 ? -17.072 -14.615 23.905 1.00 64.38 293 GLY A CA 1
ATOM 2210 C C . GLY A 1 293 ? -18.549 -14.634 24.318 1.00 64.38 293 GLY A C 1
ATOM 2211 O O . GLY A 1 293 ? -19.420 -14.915 23.496 1.00 64.38 293 GLY A O 1
ATOM 2212 N N . HIS A 1 294 ? -18.841 -14.302 25.575 1.00 74.06 294 HIS A N 1
ATOM 2213 C CA . HIS A 1 294 ? -20.185 -14.175 26.144 1.00 74.06 294 HIS A CA 1
ATOM 2214 C C . HIS A 1 294 ? -20.718 -12.732 26.203 1.00 74.06 294 HIS A C 1
ATOM 2216 O O . HIS A 1 294 ? -21.834 -12.525 26.674 1.00 74.06 294 HIS A O 1
ATOM 2222 N N . LEU A 1 295 ? -19.946 -11.744 25.748 1.00 81.62 295 LEU A N 1
ATOM 2223 C CA . LEU A 1 295 ? -20.285 -10.317 25.727 1.00 81.62 295 LEU A CA 1
ATOM 2224 C C . LEU A 1 295 ? -20.529 -9.838 24.288 1.00 81.62 295 LEU A C 1
ATOM 2226 O O . LEU A 1 295 ? -20.031 -10.446 23.344 1.00 81.62 295 LEU A O 1
ATOM 2230 N N . ASP A 1 296 ? -21.245 -8.726 24.104 1.00 83.50 296 ASP A N 1
ATOM 2231 C CA . ASP A 1 296 ? -21.287 -7.992 22.824 1.00 83.50 296 ASP A CA 1
ATOM 2232 C C . ASP A 1 296 ? -20.456 -6.713 22.971 1.00 83.50 296 ASP A C 1
ATOM 2234 O O . ASP A 1 296 ? -20.924 -5.725 23.539 1.00 83.50 296 ASP A O 1
ATOM 2238 N N . VAL A 1 297 ? -19.201 -6.758 22.512 1.00 82.75 297 VAL A N 1
ATOM 2239 C CA . VAL A 1 297 ? -18.242 -5.645 22.583 1.00 82.75 297 VAL A CA 1
ATOM 2240 C C . VAL A 1 297 ? -18.066 -5.026 21.202 1.00 82.75 297 VAL A C 1
ATOM 2242 O O . VAL A 1 297 ? -17.766 -5.714 20.226 1.00 82.75 297 VAL A O 1
ATOM 2245 N N . ARG A 1 298 ? -18.218 -3.702 21.131 1.00 83.00 298 ARG A N 1
ATOM 2246 C CA . ARG A 1 298 ? -18.226 -2.915 19.894 1.00 83.00 298 ARG A CA 1
ATOM 2247 C C . ARG A 1 298 ? -17.262 -1.750 20.005 1.00 83.00 298 ARG A C 1
ATOM 2249 O O . ARG A 1 298 ? -17.434 -0.887 20.860 1.00 83.00 298 ARG A O 1
ATOM 2256 N N . PHE A 1 299 ? -16.303 -1.671 19.090 1.00 81.44 299 PHE A N 1
ATOM 2257 C CA . PHE A 1 299 ? -15.378 -0.542 18.986 1.00 81.44 299 PHE A CA 1
ATOM 2258 C C . PHE A 1 299 ? -15.935 0.465 17.984 1.00 81.44 299 PHE A C 1
ATOM 2260 O O . PHE A 1 299 ? -16.120 0.119 16.824 1.00 81.44 299 PHE A O 1
ATOM 2267 N N . VAL A 1 300 ? -16.230 1.687 18.427 1.00 83.50 300 VAL A N 1
ATOM 2268 C CA . VAL A 1 300 ? -16.758 2.770 17.574 1.00 83.50 300 VAL A CA 1
ATOM 2269 C C . VAL A 1 300 ? -15.642 3.714 17.131 1.00 83.50 300 VAL A C 1
ATOM 2271 O O . VAL A 1 300 ? -15.651 4.188 16.000 1.00 83.50 300 VAL A O 1
ATOM 2274 N N . VAL A 1 301 ? -14.676 3.970 18.014 1.00 84.38 301 VAL A N 1
ATOM 2275 C CA . VAL A 1 301 ? -13.430 4.683 17.709 1.00 84.38 301 VAL A CA 1
ATOM 2276 C C . VAL A 1 301 ? -12.274 3.783 18.122 1.00 84.38 301 VAL A C 1
ATOM 2278 O O . VAL A 1 301 ? -12.313 3.177 19.191 1.00 84.38 301 VAL A O 1
ATOM 2281 N N . GLY A 1 302 ? -11.244 3.681 17.291 1.00 83.19 302 GLY A N 1
ATOM 2282 C CA . GLY A 1 302 ? -10.033 2.930 17.617 1.00 83.19 302 GLY A CA 1
ATOM 2283 C C . GLY A 1 302 ? -9.036 2.936 16.466 1.00 83.19 302 GLY A C 1
ATOM 2284 O O . GLY A 1 302 ? -9.191 3.693 15.508 1.00 83.19 302 GLY A O 1
ATOM 2285 N N . ALA A 1 303 ? -8.030 2.064 16.525 1.00 74.50 303 ALA A N 1
ATOM 2286 C CA . ALA A 1 303 ? -6.992 1.975 15.497 1.00 74.50 303 ALA A CA 1
ATOM 2287 C C . ALA A 1 303 ? -7.599 1.807 14.093 1.00 74.50 303 ALA A C 1
ATOM 2289 O O . ALA A 1 303 ? -7.233 2.516 13.162 1.00 74.50 303 ALA A O 1
ATOM 2290 N N . HIS A 1 304 ? -8.620 0.956 13.958 1.00 71.44 304 HIS A N 1
ATOM 2291 C CA . HIS A 1 304 ? -9.362 0.725 12.712 1.00 71.44 304 HIS A CA 1
ATOM 2292 C C . HIS A 1 304 ? -10.050 1.977 12.122 1.00 71.44 304 HIS A C 1
ATOM 2294 O O . HIS A 1 304 ? -10.342 1.997 10.927 1.00 71.44 304 HIS A O 1
ATOM 2300 N N . THR A 1 305 ? -10.289 3.023 12.924 1.00 72.69 305 THR A N 1
ATOM 2301 C CA . THR A 1 305 ? -10.792 4.337 12.475 1.00 72.69 305 THR A CA 1
ATOM 2302 C C . THR A 1 305 ? -9.691 5.399 12.380 1.00 72.69 305 THR A C 1
ATOM 2304 O O . THR A 1 305 ? -9.998 6.577 12.227 1.00 72.69 305 THR A O 1
ATOM 2307 N N . GLY A 1 306 ? -8.419 5.019 12.531 1.00 68.81 306 GLY A N 1
ATOM 2308 C CA . GLY A 1 306 ? -7.265 5.922 12.537 1.00 68.81 306 GLY A CA 1
ATOM 2309 C C . GLY A 1 306 ? -6.987 6.611 13.878 1.00 68.81 306 GLY A C 1
ATOM 2310 O O . GLY A 1 306 ? -6.087 7.449 13.956 1.00 68.81 306 GLY A O 1
ATOM 2311 N N . ALA A 1 307 ? -7.722 6.285 14.949 1.00 79.75 307 ALA A N 1
ATOM 2312 C CA . ALA A 1 307 ? -7.407 6.820 16.271 1.00 79.75 307 ALA A CA 1
ATOM 2313 C C . ALA A 1 307 ? -6.104 6.201 16.794 1.00 79.75 307 ALA A C 1
ATOM 2315 O O . ALA A 1 307 ? -5.837 5.022 16.583 1.00 79.75 307 ALA A O 1
ATOM 2316 N N . SER A 1 308 ? -5.289 6.997 17.485 1.00 78.25 308 SER A N 1
ATOM 2317 C CA . SER A 1 308 ? -3.980 6.565 18.003 1.00 78.25 308 SER A CA 1
ATOM 2318 C C . SER A 1 308 ? -3.829 6.708 19.517 1.00 78.25 308 SER A C 1
ATOM 2320 O O . SER A 1 308 ? -2.882 6.183 20.090 1.00 78.25 308 SER A O 1
ATOM 2322 N N . LEU A 1 309 ? -4.746 7.423 20.173 1.00 86.62 309 LEU A N 1
ATOM 2323 C CA . LEU A 1 309 ? -4.671 7.737 21.606 1.00 86.62 309 LEU A CA 1
ATOM 2324 C C . LEU A 1 309 ? -5.896 7.284 22.397 1.00 86.62 309 LEU A C 1
ATOM 2326 O O . LEU A 1 309 ? -5.857 7.308 23.627 1.00 86.62 309 LEU A O 1
ATOM 2330 N N . ILE A 1 310 ? -6.976 6.930 21.701 1.00 91.12 310 ILE A N 1
ATOM 2331 C CA . ILE A 1 310 ? -8.248 6.569 22.312 1.00 91.12 310 ILE A CA 1
ATOM 2332 C C . ILE A 1 310 ? -8.897 5.420 21.550 1.00 91.12 310 ILE A C 1
ATOM 2334 O O . ILE A 1 310 ? -8.993 5.448 20.321 1.00 91.12 310 ILE A O 1
ATOM 2338 N N . ALA A 1 311 ? -9.364 4.431 22.300 1.00 90.56 311 ALA A N 1
ATOM 2339 C CA . ALA A 1 311 ? -10.397 3.505 21.877 1.00 90.56 311 ALA A CA 1
ATOM 2340 C C . ALA A 1 311 ? -11.679 3.907 22.598 1.00 90.56 311 ALA A C 1
ATOM 2342 O O . ALA A 1 311 ? -11.630 4.245 23.778 1.00 90.56 311 ALA A O 1
ATOM 2343 N N . PHE A 1 312 ? -12.809 3.885 21.908 1.00 92.38 312 PHE A N 1
ATOM 2344 C CA . PHE A 1 312 ? -14.115 4.136 22.503 1.00 92.38 312 PHE A CA 1
ATOM 2345 C C . PHE A 1 312 ? -15.104 3.117 21.970 1.00 92.38 312 PHE A C 1
ATOM 2347 O O . PHE A 1 312 ? -15.170 2.874 20.758 1.00 92.38 312 PHE A O 1
ATOM 2354 N N . GLY A 1 313 ? -15.886 2.541 22.869 1.00 91.31 313 GLY A N 1
ATOM 2355 C CA . GLY A 1 313 ? -16.783 1.462 22.524 1.00 91.31 313 GLY A CA 1
ATOM 2356 C C . GLY A 1 313 ? -17.976 1.326 23.446 1.00 91.31 313 GLY A C 1
ATOM 2357 O O . GLY A 1 313 ? -18.178 2.092 24.387 1.00 91.31 313 GLY A O 1
ATOM 2358 N N . GLN A 1 314 ? -18.783 0.327 23.116 1.00 91.62 314 GLN A N 1
ATOM 2359 C CA . GLN A 1 314 ? -19.909 -0.133 23.908 1.00 91.62 314 GLN A CA 1
ATOM 2360 C C . GLN A 1 314 ? -19.686 -1.603 24.246 1.00 91.62 314 GLN A C 1
ATOM 2362 O O . GLN A 1 314 ? -19.237 -2.364 23.389 1.00 91.62 314 GLN A O 1
ATOM 2367 N N . SER A 1 315 ? -20.056 -2.004 25.456 1.00 90.12 315 SER A N 1
ATOM 2368 C CA . SER A 1 315 ? -20.195 -3.413 25.815 1.00 90.12 315 SER A CA 1
ATOM 2369 C C . SER A 1 315 ? -21.595 -3.675 26.350 1.00 90.12 315 SER A C 1
ATOM 2371 O O . SER A 1 315 ? -22.089 -2.926 27.194 1.00 90.12 315 SER A O 1
ATOM 2373 N N . THR A 1 316 ? -22.222 -4.743 25.869 1.00 90.19 316 THR A N 1
ATOM 2374 C CA . THR A 1 316 ? -23.463 -5.281 26.425 1.00 90.19 316 THR A CA 1
ATOM 2375 C C . THR A 1 316 ? -23.162 -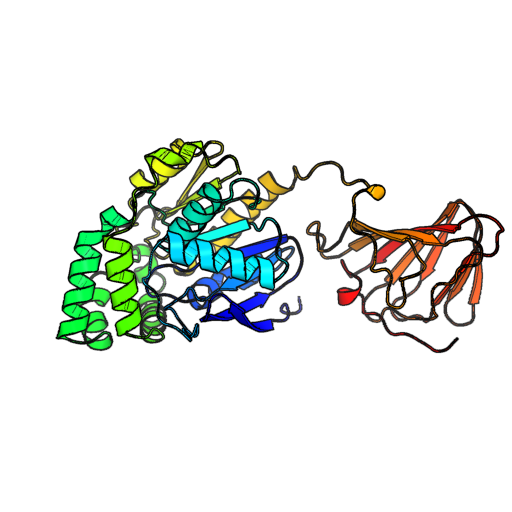6.611 27.105 1.00 90.19 316 THR A C 1
ATOM 2377 O O . THR A 1 316 ? -22.632 -7.541 26.495 1.00 90.19 316 THR A O 1
ATOM 2380 N N . TYR A 1 317 ? -23.504 -6.669 28.384 1.00 89.56 317 TYR A N 1
ATOM 2381 C CA . TYR A 1 317 ? -23.395 -7.826 29.254 1.00 89.56 317 TYR A CA 1
ATOM 2382 C C . TYR A 1 317 ? -24.777 -8.460 29.367 1.00 89.56 317 TYR A C 1
ATOM 2384 O O . TYR A 1 317 ? -25.673 -7.805 29.906 1.00 89.56 317 TYR A O 1
ATOM 2392 N N . PRO A 1 318 ? -24.966 -9.709 28.904 1.00 87.25 318 PRO A N 1
ATOM 2393 C CA . PRO A 1 318 ? -26.185 -10.447 29.198 1.00 87.25 318 PRO A CA 1
ATOM 2394 C C . PRO A 1 318 ? -26.463 -10.473 30.705 1.00 87.25 318 PRO A C 1
ATOM 2396 O O . PRO A 1 318 ? -25.523 -10.447 31.502 1.00 87.25 318 PRO A O 1
ATOM 2399 N N . SER A 1 319 ? -27.731 -10.545 31.109 1.00 84.06 319 SER A N 1
ATOM 2400 C CA . SER A 1 319 ? -28.097 -10.645 32.532 1.00 84.06 319 SER A CA 1
ATOM 2401 C C . SER A 1 319 ? -27.236 -11.671 33.298 1.00 84.06 319 SER A C 1
ATOM 2403 O O . SER A 1 319 ? -27.088 -12.827 32.892 1.00 84.06 319 SER A O 1
ATOM 2405 N N . GLY A 1 320 ? -26.632 -11.220 34.405 1.00 78.38 320 GLY A N 1
ATOM 2406 C CA . GLY A 1 320 ? -25.741 -12.019 35.254 1.00 78.38 320 GLY A CA 1
ATOM 2407 C C . GLY A 1 320 ? -24.334 -12.279 34.696 1.00 78.38 320 GLY A C 1
ATOM 2408 O O . GLY A 1 320 ? -23.554 -12.981 35.340 1.00 78.38 320 GLY A O 1
ATOM 2409 N N . ALA A 1 321 ? -23.989 -11.752 33.517 1.00 85.44 321 ALA A N 1
ATOM 2410 C CA . ALA A 1 321 ? -22.664 -11.914 32.931 1.00 85.44 321 ALA A CA 1
ATOM 2411 C C . ALA A 1 321 ? -21.601 -11.081 33.663 1.00 85.44 321 ALA A C 1
ATOM 2413 O O . ALA A 1 321 ? -21.842 -9.961 34.120 1.00 85.44 321 ALA A O 1
ATOM 2414 N N . THR A 1 322 ? -20.385 -11.620 33.697 1.00 84.31 322 THR A N 1
ATOM 2415 C CA . THR A 1 322 ? -19.209 -10.991 34.307 1.00 84.31 322 THR A CA 1
ATOM 2416 C C . THR A 1 322 ? -18.106 -10.860 33.277 1.00 84.31 322 THR A C 1
ATOM 2418 O O . THR A 1 322 ? -17.853 -11.805 32.533 1.00 84.31 322 THR A O 1
ATOM 2421 N N . HIS A 1 323 ? -17.424 -9.718 33.249 1.00 83.56 323 HIS A N 1
ATOM 2422 C CA . HIS A 1 323 ? -16.114 -9.634 32.619 1.00 83.56 323 HIS A CA 1
ATOM 2423 C C . HIS A 1 323 ? -15.068 -10.224 33.562 1.00 83.56 323 HIS A C 1
ATOM 2425 O O . HIS A 1 323 ? -15.040 -9.861 34.738 1.00 83.56 323 HIS A O 1
ATOM 2431 N N . GLU A 1 324 ? -14.223 -11.119 33.060 1.00 85.19 324 GLU A N 1
ATOM 2432 C CA . GLU A 1 324 ? -13.160 -11.740 33.853 1.00 85.19 324 GLU A CA 1
ATOM 2433 C C . GLU A 1 324 ? -12.255 -10.684 34.507 1.00 85.19 324 GLU A C 1
ATOM 2435 O O . GLU A 1 324 ? -12.059 -9.583 33.983 1.00 85.19 324 GLU A O 1
ATOM 2440 N N . ASN A 1 325 ? -11.687 -11.016 35.667 1.00 91.88 325 ASN A N 1
ATOM 2441 C CA . ASN A 1 325 ? -10.726 -10.140 36.325 1.00 91.88 325 ASN A CA 1
ATOM 2442 C C . ASN A 1 325 ? -9.476 -9.971 35.452 1.00 91.88 325 ASN A C 1
ATOM 2444 O O . ASN A 1 325 ? -8.862 -10.950 35.028 1.00 91.88 325 ASN A O 1
ATOM 2448 N N . HIS A 1 326 ? -9.086 -8.732 35.166 1.00 94.25 326 HIS A N 1
ATOM 2449 C CA . HIS A 1 326 ? -7.958 -8.442 34.281 1.00 94.25 326 HIS A CA 1
ATOM 2450 C C . HIS A 1 326 ? -7.357 -7.063 34.573 1.00 94.25 326 HIS A C 1
ATOM 2452 O O . HIS A 1 326 ? -7.788 -6.338 35.470 1.00 94.25 326 HIS A O 1
ATOM 2458 N N . ARG A 1 327 ? -6.302 -6.704 33.836 1.00 95.56 327 ARG A N 1
ATOM 2459 C CA . ARG A 1 327 ? -5.717 -5.357 33.852 1.00 95.56 327 ARG A CA 1
ATOM 2460 C C . ARG A 1 327 ? -5.144 -4.964 32.494 1.00 95.56 327 ARG A C 1
ATOM 2462 O O . ARG A 1 327 ? -4.647 -5.817 31.753 1.00 95.56 327 ARG A O 1
ATOM 2469 N N . HIS A 1 328 ? -5.116 -3.655 32.257 1.00 95.81 328 HIS A N 1
ATOM 2470 C CA . HIS A 1 328 ? -4.537 -3.023 31.074 1.00 95.81 328 HIS A CA 1
ATOM 2471 C C . HIS A 1 328 ? -3.224 -2.298 31.428 1.00 95.81 328 HIS A C 1
ATOM 2473 O O . HIS A 1 328 ? -3.266 -1.216 32.016 1.00 95.81 328 HIS A O 1
ATOM 2479 N N . PRO A 1 329 ? -2.034 -2.863 31.138 1.00 95.50 329 PRO A N 1
ATOM 2480 C CA . PRO A 1 329 ? -0.758 -2.269 31.547 1.00 95.50 329 PRO A CA 1
ATOM 2481 C C . PRO A 1 329 ? -0.445 -0.927 30.870 1.00 95.50 329 PRO A C 1
ATOM 2483 O O . PRO A 1 329 ? 0.298 -0.125 31.439 1.00 95.50 329 PRO A O 1
ATOM 2486 N N . ASN A 1 330 ? -1.011 -0.666 29.689 1.00 94.62 330 ASN A N 1
ATOM 2487 C CA . ASN A 1 330 ? -0.641 0.482 28.859 1.00 94.62 330 ASN A CA 1
ATOM 2488 C C . ASN A 1 330 ? -1.734 1.556 28.762 1.00 94.62 330 ASN A C 1
ATOM 2490 O O . ASN A 1 330 ? -1.465 2.633 28.235 1.00 94.62 330 ASN A O 1
ATOM 2494 N N . ALA A 1 331 ? -2.935 1.303 29.287 1.00 95.94 331 ALA A N 1
ATOM 2495 C CA . ALA A 1 331 ? -4.078 2.203 29.162 1.00 95.94 331 ALA A CA 1
ATOM 2496 C C . ALA A 1 331 ? -4.744 2.484 30.507 1.00 95.94 331 ALA A C 1
ATOM 2498 O O . ALA A 1 331 ? -4.781 1.627 31.384 1.00 95.94 331 ALA A O 1
ATOM 2499 N N . GLU A 1 332 ? -5.259 3.699 30.654 1.00 97.19 332 GLU A N 1
ATOM 2500 C CA . GLU A 1 332 ? -6.307 4.010 31.632 1.00 97.19 332 GLU A CA 1
ATOM 2501 C C . GLU A 1 332 ? -7.666 3.668 31.014 1.00 97.19 332 GLU A C 1
ATOM 2503 O O . GLU A 1 332 ? -7.785 3.668 29.788 1.00 97.19 332 GLU A O 1
ATOM 2508 N N . GLU A 1 333 ? -8.693 3.428 31.825 1.00 96.50 333 GLU A N 1
ATOM 2509 C CA . GLU A 1 333 ? -10.040 3.156 31.320 1.00 96.50 333 GLU A CA 1
ATOM 2510 C C . GLU A 1 333 ? -11.093 3.992 32.050 1.00 96.50 333 GLU A C 1
ATOM 2512 O O . GLU A 1 333 ? -10.983 4.289 33.238 1.00 96.50 333 GLU A O 1
ATOM 2517 N N . VAL A 1 334 ? -12.124 4.403 31.320 1.00 96.94 334 VAL A N 1
ATOM 2518 C CA . VAL A 1 334 ? -13.347 4.972 31.887 1.00 96.94 334 VAL A CA 1
ATOM 2519 C C . VAL A 1 334 ? -14.517 4.146 31.401 1.00 96.94 334 VAL A C 1
ATOM 2521 O O . VAL A 1 334 ? -14.617 3.892 30.205 1.00 96.94 334 VAL A O 1
ATOM 2524 N N . VAL A 1 335 ? -15.428 3.806 32.308 1.00 95.62 335 VAL A N 1
ATOM 2525 C CA . VAL A 1 335 ? -16.712 3.176 31.991 1.00 95.62 335 VAL A CA 1
ATOM 2526 C C . VAL A 1 335 ? -17.858 4.089 32.419 1.00 95.62 335 VAL A C 1
ATOM 2528 O O . VAL A 1 335 ? -17.782 4.746 33.456 1.00 95.62 335 VAL A O 1
ATOM 2531 N N . MET A 1 336 ? -18.924 4.134 31.628 1.00 96.88 336 MET A N 1
ATOM 2532 C CA . MET A 1 336 ? -20.180 4.812 31.928 1.00 96.88 336 MET A CA 1
ATOM 2533 C C . MET A 1 336 ? -21.326 3.830 31.727 1.00 96.88 336 MET A C 1
ATOM 2535 O O . MET A 1 336 ? -21.462 3.251 30.650 1.00 96.88 336 MET A O 1
ATOM 2539 N N . VAL A 1 337 ? -22.183 3.675 32.730 1.00 96.00 337 VAL A N 1
ATOM 2540 C CA . VAL A 1 337 ? -23.368 2.824 32.598 1.00 96.00 337 VAL A CA 1
ATOM 2541 C C . VAL A 1 337 ? -24.470 3.582 31.864 1.00 96.00 337 VAL A C 1
ATOM 2543 O O . VAL A 1 337 ? -24.834 4.699 32.235 1.00 96.00 337 VAL A O 1
ATOM 2546 N N . VAL A 1 338 ? -25.014 2.960 30.822 1.00 95.62 338 VAL A N 1
ATOM 2547 C CA . VAL A 1 338 ? -26.144 3.476 30.038 1.00 95.62 338 VAL A CA 1
ATOM 2548 C C . VAL A 1 338 ? -27.450 2.828 30.486 1.00 95.62 338 VAL A C 1
ATOM 2550 O O . VAL A 1 338 ? -28.440 3.529 30.684 1.00 95.62 338 VAL A O 1
ATOM 2553 N N . GLU A 1 339 ? -27.447 1.508 30.673 1.00 94.69 339 GLU A N 1
ATOM 2554 C CA . GLU A 1 339 ? -28.620 0.700 31.025 1.00 94.69 339 GLU A CA 1
ATOM 2555 C C . GLU A 1 339 ? -28.216 -0.449 31.959 1.00 94.69 339 GLU A C 1
ATOM 2557 O O . GLU A 1 339 ? -27.064 -0.882 31.947 1.00 94.69 339 GLU A O 1
ATOM 2562 N N . GLY A 1 340 ? -29.160 -0.937 32.766 1.00 93.81 340 GLY A N 1
ATOM 2563 C CA . GLY A 1 340 ? -28.933 -2.021 33.719 1.00 93.81 340 GLY A CA 1
ATOM 2564 C C . GLY A 1 340 ? -28.187 -1.585 34.982 1.00 93.81 340 GLY A C 1
ATOM 2565 O O . GLY A 1 340 ? -28.013 -0.395 35.266 1.00 93.81 340 GLY A O 1
ATOM 2566 N N . ARG A 1 341 ? -27.781 -2.569 35.790 1.00 93.69 341 ARG A N 1
ATOM 2567 C CA . ARG A 1 341 ? -26.985 -2.354 37.007 1.00 93.69 341 ARG A CA 1
ATOM 2568 C C . ARG A 1 341 ? -25.820 -3.325 37.053 1.00 93.69 341 ARG A C 1
ATOM 2570 O O . ARG A 1 341 ? -25.958 -4.492 36.686 1.00 93.69 341 ARG A O 1
ATOM 2577 N N . GLY A 1 342 ? -24.695 -2.853 37.565 1.00 92.50 342 GLY A N 1
ATOM 2578 C CA . GLY A 1 342 ? -23.510 -3.677 37.733 1.00 92.50 342 GLY A CA 1
ATOM 2579 C C . GLY A 1 342 ? -22.743 -3.344 38.996 1.00 92.50 342 GLY A C 1
ATOM 2580 O O . GLY A 1 342 ? -22.979 -2.317 39.626 1.00 92.50 342 GLY A O 1
ATOM 2581 N N . THR A 1 343 ? -21.799 -4.206 39.337 1.00 94.00 343 THR A N 1
ATOM 2582 C CA . THR A 1 343 ? -20.783 -3.922 40.347 1.00 94.00 343 THR A CA 1
ATOM 2583 C C . THR A 1 343 ? -19.430 -3.886 39.652 1.00 94.00 343 THR A C 1
ATOM 2585 O O . THR A 1 343 ? -19.035 -4.855 39.001 1.00 94.00 343 THR A O 1
ATOM 2588 N N . GLN A 1 344 ? -18.731 -2.762 39.776 1.00 94.69 344 GLN A N 1
ATOM 2589 C CA . GLN A 1 344 ? -17.364 -2.586 39.308 1.00 94.69 344 GLN A CA 1
ATOM 2590 C C . GLN A 1 344 ? -16.413 -2.797 40.479 1.00 94.69 344 GLN A C 1
ATOM 2592 O O . GLN A 1 344 ? -16.543 -2.150 41.516 1.00 94.69 344 GLN A O 1
ATOM 2597 N N . ILE A 1 345 ? -15.437 -3.675 40.301 1.00 94.75 345 ILE A N 1
ATOM 2598 C CA . ILE A 1 345 ? -14.336 -3.858 41.241 1.00 94.75 345 ILE A CA 1
ATOM 2599 C C . ILE A 1 345 ? -13.080 -3.267 40.615 1.00 94.75 345 ILE A C 1
ATOM 2601 O O . ILE A 1 345 ? -12.800 -3.548 39.450 1.00 94.75 345 ILE A O 1
ATOM 2605 N N . VAL A 1 346 ? -12.341 -2.454 41.371 1.00 95.19 346 VAL A N 1
ATOM 2606 C CA . VAL A 1 346 ? -11.036 -1.896 40.985 1.00 95.19 346 VAL A CA 1
ATOM 2607 C C . VAL A 1 346 ? -10.083 -2.045 42.170 1.00 95.19 346 VAL A C 1
ATOM 2609 O O . VAL A 1 346 ? -10.246 -1.400 43.204 1.00 95.19 346 VAL A 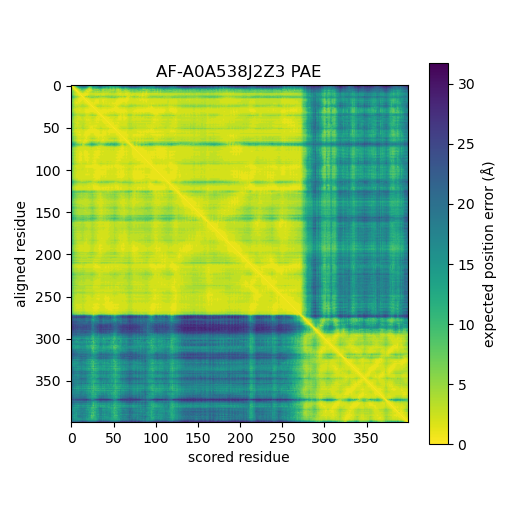O 1
ATOM 2612 N N . GLY A 1 347 ? -9.085 -2.918 42.040 1.00 91.94 347 GLY A N 1
ATOM 2613 C CA . GLY A 1 347 ? -8.249 -3.334 43.165 1.00 91.94 347 GLY A CA 1
ATOM 2614 C C . GLY A 1 347 ? -9.094 -3.967 44.275 1.00 91.94 347 GLY A C 1
ATOM 2615 O O . GLY A 1 347 ? -9.776 -4.961 44.038 1.00 91.94 347 GLY A O 1
ATOM 2616 N N . ASP A 1 348 ? -9.057 -3.371 45.467 1.00 91.12 348 ASP A N 1
ATOM 2617 C CA . ASP A 1 348 ? -9.816 -3.825 46.642 1.00 91.12 348 ASP A CA 1
ATOM 2618 C C . ASP A 1 348 ? -11.154 -3.079 46.821 1.00 91.12 348 ASP A C 1
ATOM 2620 O O . ASP A 1 348 ? -11.893 -3.336 47.774 1.00 91.12 348 ASP A O 1
ATOM 2624 N N . GLU A 1 349 ? -11.471 -2.130 45.934 1.00 93.94 349 GLU A N 1
ATOM 2625 C CA . GLU A 1 349 ? -12.685 -1.319 46.010 1.00 93.94 349 GLU A CA 1
ATOM 2626 C C . GLU A 1 349 ? -13.797 -1.912 45.143 1.00 93.94 349 GLU A C 1
ATOM 2628 O O . GLU A 1 349 ? -13.563 -2.312 44.003 1.00 93.94 349 GLU A O 1
ATOM 2633 N N . ALA A 1 350 ? -15.019 -1.939 45.678 1.00 93.88 350 ALA A N 1
ATOM 2634 C CA . ALA A 1 350 ? -16.222 -2.351 44.964 1.00 93.88 350 ALA A CA 1
ATOM 2635 C C . ALA A 1 350 ? -17.226 -1.194 44.925 1.00 93.88 350 ALA A C 1
ATOM 2637 O O . ALA A 1 350 ? -17.519 -0.577 45.952 1.00 93.88 350 ALA A O 1
ATOM 2638 N N . LEU A 1 351 ? -17.751 -0.916 43.737 1.00 94.50 351 LEU A N 1
ATOM 2639 C CA . LEU A 1 351 ? -18.680 0.169 43.456 1.00 94.50 351 LEU A CA 1
ATOM 2640 C C . LEU A 1 351 ? -19.922 -0.398 42.776 1.00 94.50 351 LEU A C 1
ATOM 2642 O O . LEU A 1 351 ? -19.823 -1.032 41.727 1.00 94.50 351 LEU A O 1
ATOM 2646 N N . ASP A 1 352 ? -21.092 -0.136 43.349 1.00 95.31 352 ASP A N 1
ATOM 2647 C CA . ASP A 1 352 ? -22.354 -0.380 42.659 1.00 95.31 352 ASP A CA 1
ATOM 2648 C C . ASP A 1 352 ? -22.593 0.739 41.648 1.00 95.31 352 ASP A C 1
ATOM 2650 O O . ASP A 1 352 ? -22.550 1.918 41.999 1.00 95.31 352 ASP A O 1
ATOM 2654 N N . LEU A 1 353 ? -22.864 0.360 40.404 1.00 94.50 353 LEU A N 1
ATOM 2655 C CA . LEU A 1 353 ? -23.101 1.269 39.294 1.00 94.50 353 LEU A CA 1
ATOM 2656 C C . LEU A 1 353 ? -24.522 1.092 38.749 1.00 94.50 353 LEU A C 1
ATOM 2658 O O . LEU A 1 353 ? -25.038 -0.023 38.607 1.00 94.50 353 LEU A O 1
ATOM 2662 N N . GLY A 1 354 ? -25.153 2.208 38.409 1.00 95.19 354 GLY A N 1
ATOM 2663 C CA . GLY A 1 354 ? -26.394 2.285 37.650 1.00 95.19 354 GLY A CA 1
ATOM 2664 C C . GLY A 1 354 ? -26.329 3.364 36.566 1.00 95.19 354 GLY A C 1
ATOM 2665 O O . GLY A 1 354 ? -25.301 4.021 36.402 1.00 95.19 354 GLY A O 1
ATOM 2666 N N . PRO A 1 355 ? -27.418 3.566 35.805 1.00 96.56 355 PRO A N 1
ATOM 2667 C CA . PRO A 1 355 ? -27.420 4.462 34.654 1.00 96.56 355 PRO A CA 1
ATOM 2668 C C . PRO A 1 355 ? -26.956 5.881 34.999 1.00 96.56 355 PRO A C 1
ATOM 2670 O O . PRO A 1 355 ? -27.503 6.525 35.896 1.00 96.56 355 PRO A O 1
ATOM 2673 N N . GLY A 1 356 ? -25.969 6.375 34.251 1.00 95.44 356 GLY A N 1
ATOM 2674 C CA . GLY A 1 356 ? -25.344 7.682 34.447 1.00 95.44 356 GLY A CA 1
ATOM 2675 C C . GLY A 1 356 ? -24.096 7.676 35.332 1.00 95.44 356 GLY A C 1
ATOM 2676 O O . GLY A 1 356 ? -23.361 8.665 35.308 1.00 95.44 356 GLY A O 1
ATOM 2677 N N . ASP A 1 357 ? -23.819 6.591 36.061 1.00 97.19 357 ASP A N 1
ATOM 2678 C CA . ASP A 1 357 ? -22.589 6.473 36.844 1.00 97.19 357 ASP A CA 1
ATOM 2679 C C . ASP A 1 357 ? -21.375 6.292 35.929 1.00 97.19 357 ASP A C 1
ATOM 2681 O O . ASP A 1 357 ? -21.433 5.597 34.910 1.00 97.19 357 ASP A O 1
ATOM 2685 N N . ILE A 1 358 ? -20.265 6.926 36.313 1.00 96.19 358 ILE A N 1
ATOM 2686 C CA . ILE A 1 358 ? -18.989 6.897 35.598 1.00 96.19 358 ILE A CA 1
ATOM 2687 C C . ILE A 1 358 ? -17.911 6.409 36.564 1.00 96.19 358 ILE A C 1
ATOM 2689 O O . ILE A 1 358 ? -17.753 6.971 37.649 1.00 96.19 358 ILE A O 1
ATOM 2693 N N . CYS A 1 359 ? -17.147 5.395 36.165 1.00 95.12 359 CYS A N 1
ATOM 2694 C CA . CYS A 1 359 ? -16.031 4.862 36.938 1.00 95.12 359 CYS A CA 1
ATOM 2695 C C . CYS A 1 359 ? -14.725 5.011 36.150 1.00 95.12 359 CYS A C 1
ATOM 2697 O O . CYS A 1 359 ? -14.666 4.702 34.962 1.00 95.12 359 CYS A O 1
ATOM 2699 N N . PHE A 1 360 ? -13.686 5.507 36.821 1.00 96.56 360 PHE A N 1
ATOM 2700 C CA . PHE A 1 360 ? -12.329 5.574 36.290 1.00 96.56 360 PHE A CA 1
ATOM 2701 C C . PHE A 1 360 ? -11.509 4.410 36.836 1.00 96.56 360 PHE A C 1
ATOM 2703 O O . PHE A 1 360 ? -11.472 4.176 38.043 1.00 96.56 360 PHE A O 1
ATOM 2710 N N . ILE A 1 361 ? -10.810 3.730 35.941 1.00 97.25 361 ILE A N 1
ATOM 2711 C CA . ILE A 1 361 ? -9.930 2.609 36.224 1.00 97.25 361 ILE A CA 1
ATOM 2712 C C . ILE A 1 361 ? -8.500 3.069 35.905 1.00 97.25 361 ILE A C 1
ATOM 2714 O O . ILE A 1 361 ? -8.167 3.337 34.744 1.00 97.25 361 ILE A O 1
ATOM 2718 N N . PRO A 1 362 ? -7.630 3.195 36.923 1.00 96.88 362 PRO A N 1
ATOM 2719 C CA . PRO A 1 362 ? -6.250 3.598 36.710 1.00 96.88 362 PRO A CA 1
ATOM 2720 C C . PRO A 1 362 ? -5.486 2.597 35.846 1.00 96.88 362 PRO A C 1
ATOM 2722 O O . PRO A 1 362 ? -5.737 1.390 35.881 1.00 96.88 362 PRO A O 1
ATOM 2725 N N . ARG A 1 363 ? -4.466 3.093 35.141 1.00 96.50 363 ARG A N 1
ATOM 2726 C CA . ARG A 1 363 ? -3.571 2.240 34.358 1.00 96.50 363 ARG A CA 1
ATOM 2727 C C . ARG A 1 363 ? -3.029 1.083 35.190 1.00 96.50 363 ARG A C 1
ATOM 2729 O O . ARG A 1 363 ? -2.505 1.287 36.285 1.00 96.50 363 ARG A O 1
ATOM 2736 N N . ASN A 1 364 ? -3.087 -0.118 34.618 1.00 95.88 364 ASN A N 1
ATOM 2737 C CA . ASN A 1 364 ? -2.595 -1.366 35.200 1.00 95.88 364 ASN A CA 1
ATOM 2738 C C . ASN A 1 364 ? -3.302 -1.802 36.503 1.00 95.88 364 ASN A C 1
ATOM 2740 O O . ASN A 1 364 ? -2.825 -2.730 37.165 1.00 95.88 364 ASN A O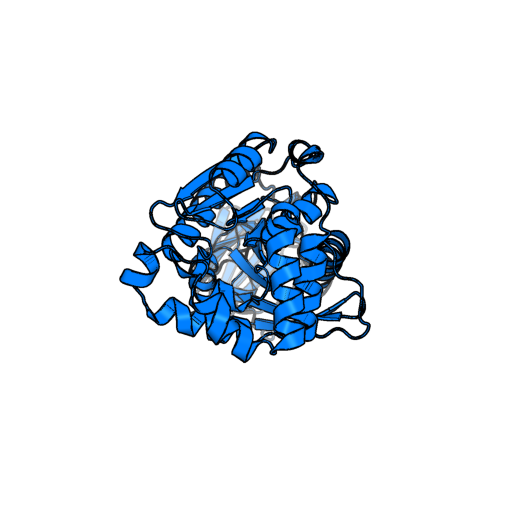 1
ATOM 2744 N N . ALA A 1 365 ? -4.421 -1.170 36.878 1.00 96.62 365 ALA A N 1
ATOM 2745 C CA . ALA A 1 365 ? -5.226 -1.599 38.015 1.00 96.62 365 ALA A CA 1
ATOM 2746 C C . ALA A 1 365 ? -6.010 -2.884 37.670 1.00 96.62 365 ALA A C 1
ATOM 2748 O O . ALA A 1 365 ? -6.669 -2.930 36.626 1.00 96.62 365 ALA A O 1
ATOM 2749 N N . PRO A 1 366 ? -5.953 -3.929 38.521 1.00 96.38 366 PRO A N 1
ATOM 2750 C CA . PRO A 1 366 ? -6.871 -5.063 38.450 1.00 96.38 366 PRO A CA 1
ATOM 2751 C C . PRO A 1 366 ? -8.312 -4.581 38.529 1.00 96.38 366 PRO A C 1
ATOM 2753 O O . PRO A 1 366 ? -8.630 -3.788 39.417 1.00 96.38 366 PRO A O 1
ATOM 2756 N N . HIS A 1 367 ? -9.172 -5.040 37.634 1.00 95.75 367 HIS A N 1
ATOM 2757 C CA . HIS A 1 367 ? -10.577 -4.682 37.676 1.00 95.75 367 HIS A CA 1
ATOM 2758 C C . HIS A 1 367 ? -11.464 -5.737 37.009 1.00 95.75 367 HIS A C 1
ATOM 2760 O O . HIS A 1 367 ? -11.022 -6.522 36.167 1.00 95.75 367 HIS A O 1
ATOM 2766 N N . ARG A 1 368 ? -12.741 -5.736 37.400 1.00 93.25 368 ARG A N 1
ATOM 2767 C CA . ARG A 1 368 ? -13.815 -6.512 36.768 1.00 93.25 368 ARG A CA 1
ATOM 2768 C C . ARG A 1 368 ? -15.149 -5.800 36.892 1.00 93.25 368 ARG A C 1
ATOM 2770 O O . ARG A 1 368 ? -15.366 -5.064 37.854 1.00 93.25 368 ARG A O 1
ATOM 2777 N N . ILE A 1 369 ? -16.054 -6.076 35.961 1.00 92.19 369 ILE A N 1
ATOM 2778 C CA . ILE A 1 369 ? -17.442 -5.621 36.029 1.00 92.19 369 ILE A CA 1
ATOM 2779 C C . ILE A 1 369 ? -18.387 -6.813 35.925 1.00 92.19 369 ILE A C 1
ATOM 2781 O O . ILE A 1 369 ? -18.173 -7.726 35.127 1.00 92.19 369 ILE A O 1
ATOM 2785 N N . THR A 1 370 ? -19.436 -6.801 36.737 1.00 90.81 370 THR A N 1
ATOM 2786 C CA . THR A 1 370 ? -20.449 -7.858 36.774 1.00 90.81 370 THR A CA 1
ATOM 2787 C C . THR A 1 370 ? -21.831 -7.241 36.676 1.00 90.81 370 THR A C 1
ATOM 2789 O O . THR A 1 370 ? -22.149 -6.352 37.462 1.00 90.81 370 THR A O 1
ATOM 2792 N N . GLY A 1 371 ? -22.658 -7.713 35.743 1.00 89.50 371 GLY A N 1
ATOM 2793 C CA . GLY A 1 371 ? -24.083 -7.392 35.712 1.00 89.50 371 GLY A CA 1
ATOM 2794 C C . GLY A 1 371 ? -24.806 -8.080 36.870 1.00 89.50 371 GLY A C 1
ATOM 2795 O O . GLY A 1 371 ? -24.652 -9.283 37.066 1.00 89.50 371 GLY A O 1
ATOM 2796 N N . VAL A 1 372 ? -25.589 -7.329 37.649 1.00 86.00 372 VAL A N 1
ATOM 2797 C CA . VAL A 1 372 ? -26.277 -7.840 38.858 1.00 86.00 372 VAL A CA 1
ATOM 2798 C C . VAL A 1 372 ? -27.807 -7.765 38.768 1.00 86.00 372 VAL A C 1
ATOM 2800 O O . VAL A 1 372 ? -28.497 -8.010 39.756 1.00 86.00 372 VAL A O 1
ATOM 2803 N N . SER A 1 373 ? -28.349 -7.412 37.599 1.00 75.06 373 SER A N 1
ATOM 2804 C CA . SER A 1 373 ? -29.788 -7.324 37.317 1.00 75.06 373 SER A CA 1
ATOM 2805 C C . SER A 1 373 ? -30.310 -8.487 36.469 1.00 75.06 373 SER A C 1
ATOM 2807 O O . SER A 1 373 ? -29.558 -9.126 35.735 1.00 75.06 373 SER A O 1
ATOM 2809 N N . ASP A 1 374 ? -31.634 -8.677 36.488 1.00 82.94 374 ASP A N 1
ATOM 2810 C CA . ASP A 1 374 ? -32.382 -9.547 35.555 1.00 82.94 374 ASP A CA 1
ATOM 2811 C C . ASP A 1 374 ? -32.449 -8.970 34.118 1.00 82.94 374 ASP A C 1
ATOM 2813 O O . ASP A 1 374 ? -33.067 -9.546 33.224 1.00 82.94 374 ASP A O 1
ATOM 2817 N N . GLU A 1 375 ? -31.824 -7.813 33.906 1.00 87.44 375 GLU A N 1
ATOM 2818 C CA . GLU A 1 375 ? -31.704 -7.084 32.642 1.00 87.44 375 GLU A CA 1
ATOM 2819 C C . GLU A 1 375 ? -30.228 -7.004 32.234 1.00 87.44 375 GLU A C 1
ATOM 2821 O O . GLU A 1 375 ? -29.339 -7.080 33.092 1.00 87.44 375 GLU A O 1
ATOM 2826 N N . ASP A 1 376 ? -29.978 -6.822 30.938 1.00 91.56 376 ASP A N 1
ATOM 2827 C CA . ASP A 1 376 ? -28.633 -6.637 30.397 1.00 91.56 376 ASP A CA 1
ATOM 2828 C C . ASP A 1 376 ? -27.993 -5.349 30.940 1.00 91.56 376 ASP A C 1
ATOM 2830 O O . ASP A 1 376 ? -28.644 -4.311 31.082 1.00 91.56 376 ASP A O 1
ATOM 2834 N N . LEU A 1 377 ? -26.692 -5.401 31.219 1.00 92.81 377 LEU A N 1
ATOM 2835 C CA . LEU A 1 377 ? -25.902 -4.223 31.570 1.00 92.81 377 LEU A CA 1
ATOM 2836 C C . LEU A 1 377 ? -25.261 -3.666 30.294 1.00 92.81 377 LEU A C 1
ATOM 2838 O O . LEU A 1 377 ? -24.478 -4.346 29.631 1.00 92.81 377 LEU A O 1
ATOM 2842 N N . VAL A 1 378 ? -25.568 -2.413 29.958 1.00 93.38 378 VAL A N 1
ATOM 2843 C CA . VAL A 1 378 ? -24.989 -1.715 28.803 1.00 93.38 378 VAL A CA 1
ATOM 2844 C C . VAL A 1 378 ? -24.072 -0.613 29.299 1.00 93.38 378 VAL A C 1
ATOM 2846 O O . VAL A 1 378 ? -24.510 0.301 30.003 1.00 93.38 378 VAL A O 1
ATOM 2849 N N . ILE A 1 379 ? -22.805 -0.672 28.896 1.00 94.19 379 ILE A N 1
ATOM 2850 C CA . ILE A 1 379 ? -21.806 0.344 29.227 1.00 94.19 379 ILE A CA 1
ATOM 2851 C C . ILE A 1 379 ? -21.208 0.963 27.967 1.00 94.19 379 ILE A C 1
ATOM 2853 O O . ILE A 1 379 ? -21.025 0.289 26.952 1.00 94.19 379 ILE A O 1
ATOM 2857 N N . LEU A 1 380 ? -20.858 2.241 28.062 1.00 94.94 380 LEU A N 1
ATOM 2858 C CA . LEU A 1 380 ? -19.882 2.881 27.187 1.00 94.94 380 LEU A CA 1
ATOM 2859 C C . LEU A 1 380 ? -18.540 2.886 27.899 1.00 94.94 380 LEU A C 1
ATOM 2861 O O . LEU A 1 380 ? -18.489 3.086 29.110 1.00 94.94 380 LEU A O 1
ATOM 2865 N N . TRP A 1 381 ? -17.459 2.702 27.160 1.00 94.00 381 TRP A N 1
ATOM 2866 C CA . TRP A 1 381 ? -16.124 2.700 27.737 1.00 94.00 381 TRP A CA 1
ATOM 2867 C C . TRP A 1 381 ? -15.113 3.362 26.808 1.00 94.00 381 TRP A C 1
ATOM 2869 O O . TRP A 1 381 ? -15.328 3.463 25.596 1.00 94.00 381 TRP A O 1
ATOM 2879 N N . ALA A 1 382 ? -14.019 3.852 27.386 1.00 96.06 382 ALA A N 1
ATOM 2880 C CA . ALA A 1 382 ? -12.916 4.445 26.647 1.00 96.06 382 ALA A CA 1
ATOM 2881 C C . ALA A 1 382 ? -11.563 4.069 27.249 1.00 96.06 382 ALA A C 1
ATOM 2883 O O . ALA A 1 382 ? -11.397 4.145 28.465 1.00 96.06 382 ALA A O 1
ATOM 2884 N N . PHE A 1 383 ? -10.582 3.776 26.393 1.00 95.88 383 PHE A N 1
ATOM 2885 C CA . PHE A 1 383 ? -9.179 3.680 26.789 1.00 95.88 383 PHE A CA 1
ATOM 2886 C C . PHE A 1 383 ? -8.461 5.011 26.598 1.00 95.88 383 PHE A C 1
ATOM 2888 O O . PHE A 1 383 ? -8.500 5.605 25.523 1.00 95.88 383 PHE A O 1
ATOM 2895 N N . GLY A 1 384 ? -7.754 5.459 27.631 1.00 93.44 384 GLY A N 1
ATOM 2896 C CA . GLY A 1 384 ? -6.822 6.576 27.572 1.00 93.44 384 GLY A CA 1
ATOM 2897 C C . GLY A 1 384 ? -5.398 6.086 27.322 1.00 93.44 384 GLY A C 1
ATOM 2898 O O . GLY A 1 384 ? -4.829 5.366 28.145 1.00 93.44 384 GLY A O 1
ATOM 2899 N N . GLY A 1 385 ? -4.800 6.507 26.206 1.00 89.75 385 GLY A N 1
ATOM 2900 C CA . GLY A 1 385 ? -3.417 6.177 25.845 1.00 89.75 385 GLY A CA 1
ATOM 2901 C C . GLY A 1 385 ? -3.254 4.930 24.971 1.00 89.75 385 GLY A C 1
ATOM 2902 O O . GLY A 1 385 ? -2.120 4.551 24.691 1.00 89.75 385 GLY A O 1
ATOM 2903 N N . ALA A 1 386 ? -4.355 4.328 24.518 1.00 90.62 386 ALA A N 1
ATOM 2904 C CA . ALA A 1 386 ? -4.374 3.200 23.592 1.00 90.62 386 ALA A CA 1
ATOM 2905 C C . ALA A 1 386 ? -5.604 3.281 22.679 1.00 90.62 386 ALA A C 1
ATOM 2907 O O . ALA A 1 386 ? -6.662 3.731 23.113 1.00 90.62 386 ALA A O 1
ATOM 2908 N N . ALA A 1 387 ? -5.474 2.831 21.432 1.00 87.00 387 ALA A N 1
ATOM 2909 C CA . ALA A 1 387 ? -6.543 2.812 20.433 1.00 87.00 387 ALA A CA 1
ATOM 2910 C C . ALA A 1 387 ? -7.063 1.401 20.088 1.00 87.00 387 ALA A C 1
ATOM 2912 O O . ALA A 1 387 ? -7.935 1.256 19.228 1.00 87.00 387 ALA A O 1
ATOM 2913 N N . SER A 1 388 ? -6.562 0.364 20.759 1.00 85.38 388 SER A N 1
ATOM 2914 C CA . SER A 1 388 ? -6.979 -1.038 20.617 1.00 85.38 388 SER A CA 1
ATOM 2915 C C . SER A 1 388 ? -6.754 -1.805 21.931 1.00 85.38 388 SER A C 1
ATOM 2917 O O . SER A 1 388 ? -6.055 -1.307 22.821 1.00 85.38 388 SER A O 1
ATOM 2919 N N . ILE A 1 389 ? -7.340 -3.004 22.075 1.00 86.25 389 ILE A N 1
ATOM 2920 C CA . ILE A 1 389 ? -7.081 -3.886 23.236 1.00 86.25 389 ILE A CA 1
ATOM 2921 C C . ILE A 1 389 ? -5.618 -4.324 23.234 1.00 86.25 389 ILE A C 1
ATOM 2923 O O . ILE A 1 389 ? -4.981 -4.370 24.284 1.00 86.25 389 ILE A O 1
ATOM 2927 N N . GLU A 1 390 ? -5.076 -4.615 22.055 1.00 85.81 390 GLU A N 1
ATOM 2928 C CA . GLU A 1 390 ? -3.691 -5.022 21.850 1.00 85.81 390 GLU A CA 1
ATOM 2929 C C . GLU A 1 390 ? -2.735 -3.940 22.364 1.00 85.81 390 GLU A C 1
ATOM 2931 O O . GLU A 1 390 ? -1.849 -4.231 23.169 1.00 85.81 390 GLU A O 1
ATOM 2936 N N . GLN A 1 391 ? -2.976 -2.677 21.992 1.00 87.44 391 GLN A N 1
ATOM 2937 C CA . GLN A 1 391 ? -2.201 -1.541 22.490 1.00 87.44 391 GLN A CA 1
ATOM 2938 C C . GLN A 1 391 ? -2.369 -1.342 23.999 1.00 87.44 391 GLN A C 1
ATOM 2940 O O . GLN A 1 391 ? -1.381 -1.102 24.694 1.00 87.44 391 GLN A O 1
ATOM 2945 N N . ALA A 1 392 ? -3.595 -1.463 24.521 1.00 91.12 392 ALA A N 1
ATOM 2946 C CA . ALA A 1 392 ? -3.872 -1.357 25.955 1.00 91.12 392 ALA A CA 1
ATOM 2947 C C . ALA A 1 392 ? -3.186 -2.476 26.766 1.00 91.12 392 ALA A C 1
ATOM 2949 O O . ALA A 1 392 ? -2.810 -2.266 27.926 1.00 91.12 392 ALA A O 1
ATOM 2950 N N . GLY A 1 393 ? -2.981 -3.634 26.127 1.00 90.94 393 GLY A N 1
ATOM 2951 C CA . GLY A 1 393 ? -2.554 -4.901 26.710 1.00 90.94 393 GLY A CA 1
ATOM 2952 C C . GLY A 1 393 ? -3.684 -5.548 27.511 1.00 90.94 393 GLY A C 1
ATOM 2953 O O . GLY A 1 393 ? -4.389 -4.857 28.230 1.00 90.94 393 GLY A O 1
ATOM 2954 N N . TYR A 1 394 ? -3.850 -6.868 27.445 1.00 90.81 394 TYR A N 1
ATOM 2955 C CA . TYR A 1 394 ? -4.844 -7.593 28.246 1.00 90.81 394 TYR A CA 1
ATOM 2956 C C . TYR A 1 394 ? -4.145 -8.670 29.073 1.00 90.81 394 TYR A C 1
ATOM 2958 O O . TYR A 1 394 ? -3.589 -9.621 28.522 1.00 90.81 394 TYR A O 1
ATOM 2966 N N . VAL A 1 395 ? -4.133 -8.503 30.397 1.00 93.31 395 VAL A N 1
ATOM 2967 C CA . VAL A 1 395 ? -3.525 -9.469 31.322 1.00 93.31 395 VAL A CA 1
ATOM 2968 C C . VAL A 1 395 ? -4.625 -10.072 32.197 1.00 93.31 395 VAL A C 1
ATOM 2970 O O . VAL A 1 395 ? -5.056 -9.397 33.135 1.00 93.31 395 VAL A O 1
ATOM 2973 N N . PRO A 1 396 ? -5.064 -11.316 31.921 1.00 91.06 396 PRO A N 1
ATOM 2974 C CA . PRO A 1 396 ? -6.028 -12.018 32.761 1.00 91.06 396 PRO A CA 1
ATOM 2975 C C . PRO A 1 396 ? -5.476 -12.223 34.174 1.00 91.06 396 PRO A C 1
ATOM 2977 O O . PRO A 1 396 ? -4.279 -12.470 34.360 1.00 91.06 396 PRO A O 1
ATOM 2980 N N . LEU A 1 397 ? -6.354 -12.151 35.166 1.00 90.50 397 LEU A N 1
ATOM 2981 C CA . LEU A 1 397 ? -6.061 -12.372 36.575 1.00 90.50 397 LEU A CA 1
ATOM 2982 C C . LEU A 1 397 ? -7.023 -13.430 37.138 1.00 90.50 397 LEU A C 1
ATOM 2984 O O . LEU A 1 397 ? -8.142 -13.565 36.652 1.00 90.50 397 LEU A O 1
ATOM 2988 N N . PRO A 1 398 ? -6.607 -14.197 38.156 1.00 86.00 398 PRO A N 1
ATOM 2989 C CA . PRO A 1 398 ? -7.529 -15.060 38.885 1.00 86.00 398 PRO A CA 1
ATOM 2990 C C . PRO A 1 398 ? -8.613 -14.237 39.608 1.00 86.00 398 PRO A C 1
ATOM 2992 O O . PRO A 1 398 ? -8.389 -13.073 39.959 1.00 86.00 398 PRO A O 1
ATOM 2995 N N . ASP A 1 399 ? -9.776 -14.861 39.808 1.00 74.38 399 ASP A N 1
ATOM 2996 C CA . ASP A 1 399 ? -10.976 -14.260 40.418 1.00 74.38 399 ASP A CA 1
ATOM 2997 C C . ASP A 1 399 ? -10.894 -13.955 41.917 1.00 74.38 399 ASP A C 1
ATOM 2999 O O . ASP A 1 399 ? -10.161 -14.668 42.647 1.00 74.38 399 ASP A O 1
#

Mean predicted aligned error: 9.06 Å

pLDDT: mean 91.12, std 10.07, range [41.0, 98.88]

Secondary structure (DSSP, 8-state):
-PPPPEEEEEEEETTEEEEEEEES-SEEEEEE--TT--GGGGHHHHHHH-TTEEEEEE--TTSTT-EESS-----HHHHHHHHHHHHHHHT--SPEEEEETHHHHHHHHHHHH-TTS-SEEEEES--S-GGGGHHHHHHHHHHHHHH-HHHHHHHTGGGS-SS-HHHHHH-TTHHHHHHHHHHTS-HHHHHHHHHHHHT----GGGGGG--S-EEEEEETT-SSS-HHHHHHHHHHSTTEEEEEETT--S-HHHHSHHHHHHHHHHHHHHHHTTS----GGGSPPPPSSSTTTTSEEEEEESGGGT-SSEEEEEEEE-TT-BPPSEE-SS-EEEEEEEES-EEEEETTEEEEE-TT-EEEE-TT--EEEEE-SSS-EEEEEEEESBSSHHHH--EE---

Sequence (399 aa):
MSRAEVIDRRVVVDSCDFRVEVVGEGIPVVLLHGLGASSVLWHRVRDGLAPGYQVVLVDLRGAGETREIDRKELSLETWAGDLAELLGALGIERPVLVGHSLGASVALKYALSRPDDVRALVLIAADANLSNVGPRMLKAAGLIGDVGLPDWIDEHWSKNPPFSAASLAREPELLDEYRSMLLLNDPDDYVRQCLAVAQAEDLSGRLGEVRRPALVIVGGDDDRTLPEHGRALAARLADGRMLEMPDVGHTLPLEASDEVVAAVRSFLDEVLAGAGVLRAETTPRNSTEGPFGHLDVRFVVGAHTGASLIAFGQSTYPSGATHENHRHPNAEEVVMVVEGRGTQIVGDEALDLGPGDICFIPRNAPHRITGVSDEDLVILWAFGGAASIEQAGYVPLPD